Protein AF-0000000087012618 (afdb_homodimer)

pLDDT: mean 96.22, std 5.18, range [56.56, 99.0]

Sequence (438 aa):
MIPKEEIRKNLEDGLPILIYDFDGREEETDMMFYAGVIDWKKIYILRKEAGGLICYATGSEEGKKLGLKFQTDILLNSEYKQLVKLPQYGDKPAFSLWVNHVNTRTGISDNDRALTILKLHEIISELKEDEKSAVKRFYTEFYAPGHVPILLSRGIGERHGHTELSTTLAEYVGLERSVVIAEMLDEGKSLSKEKVIKYARNMGFLLIEGKEILKEVIAMIPKEEIRKNLEDGLPILIYDFDGREEETDMMFYAGVIDWKKIYILRKEAGGLICYATGSEEGKKLGLKFQTDILLNSEYKQLVKLPQYGDKPAFSLWVNHVNTRTGISDNDRALTILKLHEIISELKEDEKSAVKRFYTEFYAPGHVPILLSRGIGERHGHTELSTTLAEYVGLERSVVIAEMLDEGKSLSKEKVIKYARNMGFLLIEGKEILKEVIA

Radius of gyration: 20.99 Å; Cα contacts (8 Å, |Δi|>4): 961; chains: 2; bounding box: 46×67×52 Å

InterPro domains:
  IPR000422 3,4-dihydroxy-2-butanone 4-phosphate synthase, RibB [PF00926] (5-215)
  IPR017945 DHBP synthase RibB-like alpha/beta domain superfamily [SSF55821] (5-215)

Solvent-accessible surface area (backbone atoms only — not comparable to full-atom values): 22023 Å² total; per-residue (Å²): 129,83,52,58,66,56,53,36,50,39,29,70,72,57,39,53,38,36,38,34,42,40,90,89,64,82,56,40,31,31,43,32,38,38,20,84,57,50,36,28,67,57,41,43,43,39,42,71,64,19,49,31,67,62,30,38,28,27,35,44,66,60,31,50,72,61,66,54,55,48,35,50,60,55,34,56,75,44,98,49,32,68,21,50,64,71,46,69,79,66,54,76,76,44,44,35,55,31,33,24,33,62,86,24,66,89,22,61,33,23,41,28,41,21,50,28,44,35,52,49,30,51,35,59,60,31,42,78,78,39,47,69,60,22,40,52,44,50,48,67,46,30,26,36,75,44,58,38,36,32,29,44,17,79,38,64,89,73,37,77,47,67,56,18,51,52,27,48,50,32,43,73,48,72,41,67,40,34,31,32,36,18,40,28,44,48,91,38,35,62,32,47,69,69,56,48,53,52,49,26,62,77,71,69,41,52,74,44,44,38,66,58,53,47,50,63,65,73,90,129,83,53,57,68,57,53,36,50,39,30,69,72,56,39,53,38,36,38,35,41,39,90,88,63,81,56,40,31,30,43,31,37,38,20,85,57,51,38,28,68,57,42,43,43,40,44,72,64,18,50,31,67,62,30,38,29,28,35,45,66,62,32,51,69,62,67,54,56,48,35,50,60,54,35,54,74,44,96,49,32,68,22,50,65,72,44,69,79,66,54,76,77,43,43,35,57,30,32,26,33,61,87,24,68,90,23,62,35,24,41,28,41,22,50,28,45,34,51,49,29,52,35,59,60,30,43,78,77,38,47,69,60,22,39,52,45,49,47,67,45,29,26,35,74,46,60,37,36,35,30,43,17,78,37,64,88,73,36,78,46,68,54,18,52,52,27,49,50,32,42,73,48,72,40,67,41,32,32,32,37,19,39,28,44,47,89,37,36,61,33,47,68,70,56,48,53,51,49,26,63,77,71,70,41,53,74,45,45,40,66,58,53,47,51,63,66,74,93

Structure (mmCIF, N/CA/C/O backbone):
data_AF-0000000087012618-model_v1
#
loop_
_entity.id
_entity.type
_entity.pdbx_description
1 polymer '3,4-dihydroxy-2-butanone 4-phosphate synthase'
#
loop_
_atom_site.group_PDB
_atom_site.id
_atom_site.type_symbol
_atom_site.label_atom_id
_atom_site.label_alt_id
_atom_site.label_comp_id
_atom_site.label_asym_id
_atom_site.label_entity_id
_atom_site.label_seq_id
_atom_site.pdbx_PDB_ins_code
_atom_site.Cartn_x
_atom_site.Cartn_y
_atom_site.Cartn_z
_atom_site.occupancy
_atom_site.B_iso_or_equiv
_atom_site.auth_seq_id
_atom_site.auth_comp_id
_atom_site.auth_asym_id
_atom_site.auth_atom_id
_atom_site.pdbx_PDB_model_num
ATOM 1 N N . MET A 1 1 ? -13.227 -27.328 -15.664 1 74.81 1 MET A N 1
ATOM 2 C CA . MET A 1 1 ? -12.281 -26.234 -15.422 1 74.81 1 MET A CA 1
ATOM 3 C C . MET A 1 1 ? -11.75 -25.672 -16.734 1 74.81 1 MET A C 1
ATOM 5 O O . MET A 1 1 ? -11.773 -26.359 -17.766 1 74.81 1 MET A O 1
ATOM 9 N N . ILE A 1 2 ? -11.5 -24.359 -16.906 1 90.38 2 ILE A N 1
ATOM 10 C CA . ILE A 1 2 ? -10.867 -23.703 -18.047 1 90.38 2 ILE A CA 1
ATOM 11 C C . ILE A 1 2 ? -9.594 -24.453 -18.438 1 90.38 2 ILE A C 1
ATOM 13 O O . ILE A 1 2 ? -8.797 -24.812 -17.562 1 90.38 2 ILE A O 1
ATOM 17 N N . PRO A 1 3 ? -9.5 -24.828 -19.688 1 94.12 3 PRO A N 1
ATOM 18 C CA . PRO A 1 3 ? -8.305 -25.547 -20.109 1 94.12 3 PRO A CA 1
ATOM 19 C C . PRO A 1 3 ? -7.012 -24.844 -19.703 1 94.12 3 PRO A C 1
ATOM 21 O O . PRO A 1 3 ? -6.941 -23.609 -19.766 1 94.12 3 PRO A O 1
ATOM 24 N N . LYS A 1 4 ? -6.086 -25.734 -19.422 1 95.19 4 LYS A N 1
ATOM 25 C CA . LYS A 1 4 ? -4.789 -25.25 -18.969 1 95.19 4 LYS A CA 1
ATOM 26 C C . LYS A 1 4 ? -4.16 -24.312 -19.984 1 95.19 4 LYS A C 1
ATOM 28 O O . LYS A 1 4 ? -3.609 -23.266 -19.625 1 95.19 4 LYS A O 1
ATOM 33 N N . GLU A 1 5 ? -4.199 -24.625 -21.234 1 97.06 5 GLU A N 1
ATOM 34 C CA . GLU A 1 5 ? -3.596 -23.859 -22.312 1 97.06 5 GLU A CA 1
ATOM 35 C C . GLU A 1 5 ? -4.262 -22.484 -22.469 1 97.06 5 GLU A C 1
ATOM 37 O O . GLU A 1 5 ? -3.605 -21.5 -22.812 1 97.06 5 GLU A O 1
ATOM 42 N N . GLU A 1 6 ? -5.504 -22.516 -22.219 1 97.38 6 GLU A N 1
ATOM 43 C CA . GLU A 1 6 ? -6.242 -21.25 -22.297 1 97.38 6 GLU A CA 1
ATOM 44 C C . GLU A 1 6 ? -5.832 -20.312 -21.172 1 97.38 6 GLU A C 1
ATOM 46 O O . GLU A 1 6 ? -5.684 -19.109 -21.375 1 97.38 6 GLU A O 1
ATOM 51 N N . ILE A 1 7 ? -5.648 -20.828 -20.016 1 97.81 7 ILE A N 1
ATOM 52 C CA . ILE A 1 7 ? -5.207 -20.047 -18.859 1 97.81 7 ILE A CA 1
ATOM 53 C C . ILE A 1 7 ? -3.814 -19.484 -19.125 1 97.81 7 ILE A C 1
ATOM 55 O O . ILE A 1 7 ? -3.574 -18.297 -18.922 1 97.81 7 ILE A O 1
ATOM 59 N N . ARG A 1 8 ? -2.924 -20.344 -19.609 1 98.06 8 ARG A N 1
ATOM 60 C CA . ARG A 1 8 ? -1.559 -19.922 -19.891 1 98.06 8 ARG A CA 1
ATOM 61 C C . ARG A 1 8 ? -1.54 -18.812 -20.938 1 98.06 8 ARG A C 1
ATOM 63 O O . ARG A 1 8 ? -0.872 -17.781 -20.766 1 98.06 8 ARG A O 1
ATOM 70 N N . LYS A 1 9 ? -2.264 -19.062 -22 1 98.38 9 LYS A N 1
ATOM 71 C CA . LYS A 1 9 ? -2.309 -18.078 -23.078 1 98.38 9 LYS A CA 1
ATOM 72 C C . LYS A 1 9 ? -2.855 -16.734 -22.578 1 98.38 9 LYS A C 1
ATOM 74 O O . LYS A 1 9 ? -2.34 -15.68 -22.938 1 98.38 9 LYS A O 1
ATOM 79 N N . ASN A 1 10 ? -3.914 -16.812 -21.812 1 98.25 10 ASN A N 1
ATOM 80 C CA . ASN A 1 10 ? -4.5 -15.609 -21.219 1 98.25 10 ASN A CA 1
ATOM 81 C C . ASN A 1 10 ? -3.457 -14.797 -20.453 1 98.25 10 ASN A C 1
ATOM 83 O O . ASN A 1 10 ? -3.322 -13.594 -20.672 1 98.25 10 ASN A O 1
ATOM 87 N N . LEU A 1 11 ? -2.717 -15.414 -19.625 1 98.5 11 LEU A N 1
ATOM 88 C CA . LEU A 1 11 ? -1.717 -14.766 -18.781 1 98.5 11 LEU A CA 1
ATOM 89 C C . LEU A 1 11 ? -0.559 -14.242 -19.625 1 98.5 11 LEU A C 1
ATOM 91 O O . LEU A 1 11 ? -0.105 -13.109 -19.422 1 98.5 11 LEU A O 1
ATOM 95 N N . GLU A 1 12 ? -0.131 -14.984 -20.578 1 98.56 12 GLU A N 1
ATOM 96 C CA . GLU A 1 12 ? 0.978 -14.578 -21.438 1 98.56 12 GLU A CA 1
ATOM 97 C C . GLU A 1 12 ? 0.588 -13.406 -22.328 1 98.56 12 GLU A C 1
ATOM 99 O O . GLU A 1 12 ? 1.435 -12.578 -22.688 1 98.56 12 GLU A O 1
ATOM 104 N N . ASP A 1 13 ? -0.703 -13.344 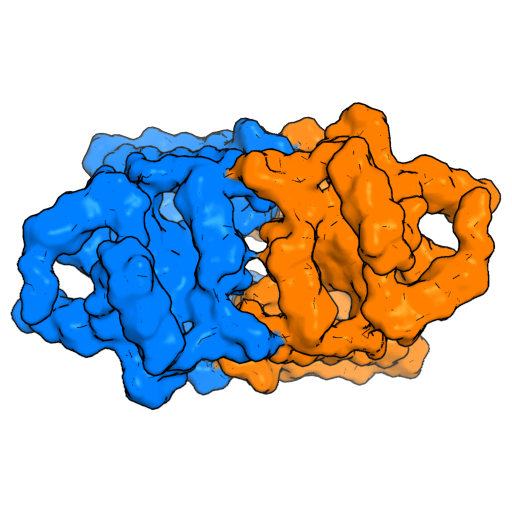-22.672 1 98.38 13 ASP A N 1
ATOM 105 C CA . ASP A 1 13 ? -1.207 -12.258 -23.516 1 98.38 13 ASP A CA 1
ATOM 106 C C . ASP A 1 13 ? -1.407 -10.984 -22.703 1 98.38 13 ASP A C 1
ATOM 108 O O . ASP A 1 13 ? -1.757 -9.938 -23.25 1 98.38 13 ASP A O 1
ATOM 112 N N . GLY A 1 14 ? -1.194 -11.07 -21.406 1 98.5 14 GLY A N 1
ATOM 113 C CA . GLY A 1 14 ? -1.281 -9.898 -20.547 1 98.5 14 GLY A CA 1
ATOM 114 C C . GLY A 1 14 ? -2.693 -9.609 -20.094 1 98.5 14 GLY A C 1
ATOM 115 O O . GLY A 1 14 ? -3.004 -8.477 -19.703 1 98.5 14 GLY A O 1
ATOM 116 N N . LEU A 1 15 ? -3.557 -10.578 -20.219 1 98.62 15 LEU A N 1
ATOM 117 C CA . LEU A 1 15 ? -4.918 -10.422 -19.719 1 98.62 15 LEU A CA 1
ATOM 118 C C . LEU A 1 15 ? -5.023 -10.922 -18.281 1 98.62 15 LEU A C 1
ATOM 120 O O . LEU A 1 15 ? -4.305 -11.844 -17.875 1 98.62 15 LEU A O 1
ATOM 124 N N . PRO A 1 16 ? -5.895 -10.336 -17.531 1 98.75 16 PRO A N 1
ATOM 125 C CA . PRO A 1 16 ? -6.023 -10.734 -16.125 1 98.75 16 PRO A CA 1
ATOM 126 C C . PRO A 1 16 ? -6.898 -11.977 -15.945 1 98.75 16 PRO A C 1
ATOM 128 O O . PRO A 1 16 ? -7.691 -12.312 -16.828 1 98.75 16 PRO A O 1
ATOM 131 N N . ILE A 1 17 ? -6.695 -12.617 -14.852 1 98.69 17 ILE A N 1
ATOM 132 C CA . ILE A 1 17 ? -7.613 -13.617 -14.328 1 98.69 17 ILE A CA 1
ATOM 133 C C . ILE A 1 17 ? -8.188 -13.148 -12.992 1 98.69 17 ILE A C 1
ATOM 135 O O . ILE A 1 17 ? -7.445 -12.68 -12.125 1 98.69 17 ILE A O 1
ATOM 139 N N . LEU A 1 18 ? -9.5 -13.188 -12.891 1 98.75 18 LEU A N 1
ATOM 140 C CA . LEU A 1 18 ? -10.156 -12.922 -11.617 1 98.75 18 LEU A CA 1
ATOM 141 C C . LEU A 1 18 ? -10.273 -14.203 -10.789 1 98.75 18 LEU A C 1
ATOM 143 O O . LEU A 1 18 ? -10.82 -15.203 -11.258 1 98.75 18 LEU A O 1
ATOM 147 N N . ILE A 1 19 ? -9.719 -14.18 -9.609 1 98.31 19 ILE A N 1
ATOM 148 C CA . ILE A 1 19 ? -9.734 -15.352 -8.742 1 98.31 19 ILE A CA 1
ATOM 149 C C . ILE A 1 19 ? -10.617 -15.086 -7.527 1 98.31 19 ILE A C 1
ATOM 151 O O . ILE A 1 19 ? -10.289 -14.25 -6.68 1 98.31 19 ILE A O 1
ATOM 155 N N . TYR A 1 20 ? -11.688 -15.734 -7.449 1 97.31 20 TYR A N 1
ATOM 156 C CA . TYR A 1 20 ? -12.531 -15.734 -6.254 1 97.31 20 TYR A CA 1
ATOM 157 C C . TYR A 1 20 ? -12.086 -16.812 -5.277 1 97.31 20 TYR A C 1
ATOM 159 O O . TYR A 1 20 ? -11.977 -17.984 -5.648 1 97.31 20 TYR A O 1
ATOM 167 N N . ASP A 1 21 ? -11.812 -16.469 -4.062 1 92.5 21 ASP A N 1
ATOM 168 C CA . ASP A 1 21 ? -11.258 -17.453 -3.139 1 92.5 21 ASP A CA 1
ATOM 169 C C . ASP A 1 21 ? -12.305 -18.484 -2.754 1 92.5 21 ASP A C 1
ATOM 171 O O . ASP A 1 21 ? -12.492 -19.484 -3.467 1 92.5 21 ASP A O 1
ATOM 175 N N . PHE A 1 22 ? -13.039 -18.297 -1.537 1 88.69 22 PHE A N 1
ATOM 176 C CA . PHE A 1 22 ? -13.992 -19.312 -1.13 1 88.69 22 PHE A CA 1
ATOM 177 C C . PHE A 1 22 ? -15.188 -18.688 -0.419 1 88.69 22 PHE A C 1
ATOM 179 O O . PHE A 1 22 ? -15.039 -17.688 0.278 1 88.69 22 PHE A O 1
ATOM 186 N N . ASP A 1 23 ? -16.312 -19.375 -0.63 1 86.12 23 ASP A N 1
ATOM 187 C CA . ASP A 1 23 ? -17.438 -19.016 0.235 1 86.12 23 ASP A CA 1
ATOM 188 C C . ASP A 1 23 ? -17.109 -19.297 1.699 1 86.12 23 ASP A C 1
ATOM 190 O O . ASP A 1 23 ? -16.641 -20.391 2.033 1 86.12 23 ASP A O 1
ATOM 194 N N . GLY A 1 24 ? -17.219 -18.312 2.551 1 79.69 24 GLY A N 1
ATOM 195 C CA . GLY A 1 24 ? -17 -18.531 3.973 1 79.69 24 GLY A CA 1
ATOM 196 C C . GLY A 1 24 ? -15.594 -18.188 4.414 1 79.69 24 GLY A C 1
ATOM 197 O O . GLY A 1 24 ? -15.266 -18.297 5.598 1 79.69 24 GLY A O 1
ATOM 198 N N . ARG A 1 25 ? -14.836 -17.812 3.605 1 79.69 25 ARG A N 1
ATOM 199 C CA . ARG A 1 25 ? -13.492 -17.375 3.957 1 79.69 25 ARG A CA 1
ATOM 200 C C . ARG A 1 25 ? -13.383 -15.852 3.879 1 79.69 25 ARG A C 1
ATOM 202 O O . ARG A 1 25 ? -14.102 -15.133 4.586 1 79.69 25 ARG A O 1
ATOM 209 N N . GLU A 1 26 ? -12.617 -15.32 2.918 1 80.81 26 GLU A N 1
ATOM 210 C CA . GLU A 1 26 ? -12.617 -13.867 2.771 1 80.81 26 GLU A CA 1
ATOM 211 C C . GLU A 1 26 ? -13.758 -13.398 1.876 1 80.81 26 GLU A C 1
ATOM 213 O O . GLU A 1 26 ? -14.172 -12.242 1.939 1 80.81 26 GLU A O 1
ATOM 218 N N . GLU A 1 27 ? -14.266 -14.352 1.019 1 89.88 27 GLU A N 1
ATOM 219 C CA . GLU A 1 27 ? -15.32 -14.039 0.063 1 89.88 27 GLU A CA 1
ATOM 220 C C . GLU A 1 27 ? -14.961 -12.82 -0.783 1 89.88 27 GLU A C 1
ATOM 222 O O . GLU A 1 27 ? -15.766 -11.891 -0.911 1 89.88 27 GLU A O 1
ATOM 227 N N . GLU A 1 28 ? -13.727 -12.867 -1.271 1 94.31 28 GLU A N 1
ATOM 228 C CA . GLU A 1 28 ? -13.148 -11.766 -2.039 1 94.31 28 GLU A CA 1
ATOM 229 C C . GLU A 1 28 ? -12.578 -12.258 -3.365 1 94.31 28 GLU A C 1
ATOM 231 O O . GLU A 1 28 ? -12.344 -13.453 -3.541 1 94.31 28 GLU A O 1
ATOM 236 N N . THR A 1 29 ? -12.469 -11.391 -4.273 1 98.06 29 THR A N 1
ATOM 237 C CA . THR A 1 29 ? -11.859 -11.656 -5.57 1 98.06 29 THR A CA 1
ATOM 238 C C . THR A 1 29 ? -10.625 -10.781 -5.773 1 98.06 29 THR A C 1
ATOM 240 O O . THR A 1 29 ? -10.648 -9.578 -5.504 1 98.06 29 THR A O 1
ATOM 243 N N . ASP A 1 30 ? -9.555 -11.422 -6.133 1 98.69 30 ASP A N 1
ATOM 244 C CA . ASP A 1 30 ? -8.383 -10.664 -6.578 1 98.69 30 ASP A CA 1
ATOM 245 C C . ASP A 1 30 ? -8.25 -10.703 -8.094 1 98.69 30 ASP A C 1
ATOM 247 O O . ASP A 1 30 ? -8.523 -11.727 -8.727 1 98.69 30 ASP A O 1
ATOM 251 N N . MET A 1 31 ? -7.891 -9.586 -8.656 1 98.88 31 MET A N 1
ATOM 252 C CA . MET A 1 31 ? -7.438 -9.531 -10.039 1 98.88 31 MET A CA 1
ATOM 253 C C . MET A 1 31 ? -5.953 -9.867 -10.141 1 98.88 31 MET A C 1
ATOM 255 O O . MET A 1 31 ? -5.129 -9.273 -9.438 1 98.88 31 MET A O 1
ATOM 259 N N . MET A 1 32 ? -5.613 -10.828 -10.977 1 98.88 32 MET A N 1
ATOM 260 C CA . MET A 1 32 ? -4.246 -11.328 -11.07 1 98.88 32 MET A CA 1
ATOM 261 C C . MET A 1 32 ? -3.689 -11.125 -12.477 1 98.88 32 MET A C 1
ATOM 263 O O . MET A 1 32 ? -4.352 -11.453 -13.469 1 98.88 32 MET A O 1
ATOM 267 N N . PHE A 1 33 ? -2.52 -10.594 -12.625 1 98.94 33 PHE A N 1
ATOM 268 C CA . PHE A 1 33 ? -1.729 -10.562 -13.844 1 98.94 33 PHE A CA 1
ATOM 269 C C . PHE A 1 33 ? -0.445 -11.375 -13.688 1 98.94 33 PHE A C 1
ATOM 271 O O . PHE A 1 33 ? 0.056 -11.531 -12.57 1 98.94 33 PHE A O 1
ATOM 278 N N . TYR A 1 34 ? 0.006 -11.961 -14.82 1 98.94 34 TYR A N 1
ATOM 279 C CA . TYR A 1 34 ? 1.351 -12.523 -14.844 1 98.94 34 TYR A CA 1
ATOM 280 C C . TYR A 1 34 ? 2.404 -11.422 -14.859 1 98.94 34 TYR A C 1
ATOM 282 O O . TYR A 1 34 ? 2.338 -10.5 -15.672 1 98.94 34 TYR A O 1
ATOM 290 N N . ALA A 1 35 ? 3.371 -11.484 -13.992 1 98.94 35 ALA A N 1
ATOM 291 C CA . ALA A 1 35 ? 4.336 -10.406 -13.82 1 98.94 35 ALA A CA 1
ATOM 292 C C . ALA A 1 35 ? 5.285 -10.32 -15.008 1 98.94 35 ALA A C 1
ATOM 294 O O . ALA A 1 35 ? 5.859 -9.266 -15.281 1 98.94 35 ALA A O 1
ATOM 295 N N . GLY A 1 36 ? 5.457 -11.367 -15.742 1 98.75 36 GLY A N 1
ATOM 296 C CA . GLY A 1 36 ? 6.418 -11.438 -16.828 1 98.75 36 GLY A CA 1
ATOM 297 C C . GLY A 1 36 ? 6.07 -10.523 -17.984 1 98.75 36 GLY A C 1
ATOM 298 O O . GLY A 1 36 ? 6.918 -10.242 -18.844 1 98.75 36 GLY A O 1
ATOM 299 N N . VAL A 1 37 ? 4.805 -10.055 -18.047 1 98.75 37 VAL A N 1
ATOM 300 C CA . VAL A 1 37 ? 4.383 -9.188 -19.141 1 98.75 37 VAL A CA 1
ATOM 301 C C . VAL A 1 37 ? 3.717 -7.934 -18.562 1 98.75 37 VAL A C 1
ATOM 303 O O . VAL A 1 37 ? 2.857 -7.332 -19.219 1 98.75 37 VAL A O 1
ATOM 306 N N . ILE A 1 38 ? 4.023 -7.598 -17.375 1 98.81 38 ILE A N 1
ATOM 307 C CA . ILE A 1 38 ? 3.398 -6.465 -16.703 1 98.81 38 ILE A CA 1
ATOM 308 C C . ILE A 1 38 ? 3.881 -5.16 -17.344 1 98.81 38 ILE A C 1
ATOM 310 O O . ILE A 1 38 ? 5.016 -5.078 -17.812 1 98.81 38 ILE A O 1
ATOM 314 N N . ASP A 1 39 ? 3.055 -4.195 -17.406 1 98.75 39 ASP A N 1
ATOM 315 C CA . ASP A 1 39 ? 3.377 -2.83 -17.812 1 98.75 39 ASP A CA 1
ATOM 316 C C . ASP A 1 39 ? 2.51 -1.814 -17.078 1 98.75 39 ASP A C 1
ATOM 318 O O . ASP A 1 39 ? 1.688 -2.188 -16.234 1 98.75 39 ASP A O 1
ATOM 322 N N . TRP A 1 40 ? 2.768 -0.554 -17.375 1 98.75 40 TRP A N 1
ATOM 323 C CA . TRP A 1 40 ? 2.109 0.495 -16.609 1 98.75 40 TRP A CA 1
ATOM 324 C C . TRP A 1 40 ? 0.6 0.462 -16.828 1 98.75 40 TRP A C 1
ATOM 326 O O . TRP A 1 40 ? -0.168 0.822 -15.93 1 98.75 40 TRP A O 1
ATOM 336 N N . LYS A 1 41 ? 0.131 0.031 -18 1 98.75 41 LYS A N 1
ATOM 337 C CA . LYS A 1 41 ? -1.298 -0.03 -18.297 1 98.75 41 LYS A CA 1
ATOM 338 C C . LYS A 1 41 ? -2 -1.039 -17.391 1 98.75 41 LYS A C 1
ATOM 340 O O . LYS A 1 41 ? -3.119 -0.797 -16.938 1 98.75 41 LYS A O 1
ATOM 345 N N . LYS A 1 42 ? -1.369 -2.189 -17.172 1 98.88 42 LYS A N 1
ATOM 346 C CA . LYS A 1 42 ? -1.928 -3.223 -16.312 1 98.88 42 LYS A CA 1
ATOM 347 C C . LYS A 1 42 ? -1.943 -2.768 -14.852 1 98.88 42 LYS A C 1
ATOM 349 O O . LYS A 1 42 ? -2.885 -3.064 -14.109 1 98.88 42 LYS A O 1
ATOM 354 N N . ILE A 1 43 ? -0.855 -2.053 -14.438 1 98.88 43 ILE A N 1
ATOM 355 C CA . ILE A 1 43 ? -0.844 -1.475 -13.102 1 98.88 43 ILE A CA 1
ATOM 356 C C . ILE A 1 43 ? -1.978 -0.461 -12.961 1 98.88 43 ILE A C 1
ATOM 358 O O . ILE A 1 43 ? -2.662 -0.417 -11.938 1 98.88 43 ILE A O 1
ATOM 362 N N . TYR A 1 44 ? -2.166 0.328 -14.008 1 98.69 44 TYR A N 1
ATOM 363 C CA . TYR A 1 44 ? -3.254 1.3 -14.023 1 98.69 44 TYR A CA 1
ATOM 364 C C . TYR A 1 44 ? -4.605 0.608 -13.883 1 98.69 44 TYR A C 1
ATOM 366 O O . TYR A 1 44 ? -5.484 1.09 -13.164 1 98.69 44 TYR A O 1
ATOM 374 N N . ILE A 1 45 ? -4.789 -0.524 -14.539 1 98.5 45 ILE A N 1
ATOM 375 C CA . ILE A 1 45 ? -6.023 -1.295 -14.445 1 98.5 45 ILE A CA 1
ATOM 376 C C . ILE A 1 45 ? -6.207 -1.806 -13.023 1 98.5 45 ILE A C 1
ATOM 378 O O . ILE A 1 45 ? -7.305 -1.724 -12.461 1 98.5 45 ILE A O 1
ATOM 382 N N . LEU A 1 46 ? -5.176 -2.316 -12.43 1 98.75 46 LEU A N 1
ATOM 383 C CA . LEU A 1 46 ? -5.25 -2.797 -11.055 1 98.75 46 LEU A CA 1
ATOM 384 C C . LEU A 1 46 ? -5.648 -1.67 -10.109 1 98.75 46 LEU A C 1
ATOM 386 O O . LEU A 1 46 ? -6.496 -1.86 -9.234 1 98.75 46 LEU A O 1
ATOM 390 N N . ARG A 1 47 ? -5.023 -0.533 -10.32 1 97.69 47 ARG A N 1
ATOM 391 C CA . ARG A 1 47 ? -5.27 0.615 -9.453 1 97.69 47 ARG A CA 1
ATOM 392 C C . ARG A 1 47 ? -6.707 1.102 -9.586 1 97.69 47 ARG A C 1
ATOM 394 O O . ARG A 1 47 ? -7.359 1.408 -8.586 1 97.69 47 ARG A O 1
ATOM 401 N N . LYS A 1 48 ? -7.242 1.122 -10.797 1 97.38 48 LYS A N 1
ATOM 402 C CA . LYS A 1 48 ? -8.508 1.781 -11.086 1 97.38 48 LYS A CA 1
ATOM 403 C C . LYS A 1 48 ? -9.672 0.796 -11 1 97.38 48 LYS A C 1
ATOM 405 O O . LYS A 1 48 ? -10.773 1.158 -10.562 1 97.38 48 LYS A O 1
ATOM 410 N N . GLU A 1 49 ? -9.43 -0.448 -11.461 1 97.56 49 GLU A N 1
ATOM 411 C CA . GLU A 1 49 ? -10.531 -1.404 -11.57 1 97.56 49 GLU A CA 1
ATOM 412 C C . GLU A 1 49 ? -10.555 -2.35 -10.367 1 97.56 49 GLU A C 1
ATOM 414 O O . GLU A 1 49 ? -11.625 -2.732 -9.898 1 97.56 49 GLU A O 1
ATOM 419 N N . ALA A 1 50 ? -9.414 -2.787 -9.867 1 98.31 50 ALA A N 1
ATOM 420 C CA . ALA A 1 50 ? -9.391 -3.594 -8.648 1 98.31 50 ALA A CA 1
ATOM 421 C C . ALA A 1 50 ? -9.516 -2.717 -7.406 1 98.31 50 ALA A C 1
ATOM 423 O O . ALA A 1 50 ? -10.562 -2.68 -6.766 1 98.31 50 ALA A O 1
ATOM 424 N N . GLY A 1 51 ? -8.461 -1.878 -7.281 1 97.88 51 GLY A N 1
ATOM 425 C CA . GLY A 1 51 ? -8.586 -0.834 -6.277 1 97.88 51 GLY A CA 1
ATOM 426 C C . GLY A 1 51 ? -7.941 -1.206 -4.953 1 97.88 51 GLY A C 1
ATOM 427 O O . GLY A 1 51 ? -7.77 -0.353 -4.082 1 97.88 51 GLY A O 1
ATOM 428 N N . GLY A 1 52 ? -7.586 -2.463 -4.715 1 98.25 52 GLY A N 1
ATOM 429 C CA . GLY A 1 52 ? -6.891 -2.865 -3.504 1 98.25 52 GLY A CA 1
ATOM 430 C C . GLY A 1 52 ? -5.398 -2.592 -3.555 1 98.25 52 GLY A C 1
ATOM 431 O O . GLY A 1 52 ? -4.934 -1.813 -4.391 1 98.25 52 GLY A O 1
ATOM 432 N N . LEU A 1 53 ? -4.703 -3.096 -2.592 1 98.62 53 LEU A N 1
ATOM 433 C CA . LEU A 1 53 ? -3.25 -2.975 -2.57 1 98.62 53 LEU A CA 1
ATOM 434 C C . LEU A 1 53 ? -2.617 -3.838 -3.656 1 98.62 53 LEU A C 1
ATOM 436 O O . LEU A 1 53 ? -2.885 -5.039 -3.736 1 98.62 53 LEU A O 1
ATOM 440 N N . ILE A 1 54 ? -1.854 -3.213 -4.531 1 98.88 54 ILE A N 1
ATOM 441 C CA . ILE A 1 54 ? -1.16 -3.951 -5.582 1 98.88 54 ILE A CA 1
ATOM 442 C C . ILE A 1 54 ? 0.055 -4.664 -4.992 1 98.88 54 ILE A C 1
ATOM 444 O O . ILE A 1 54 ? 0.98 -4.02 -4.492 1 98.88 54 ILE A O 1
ATOM 448 N N . CYS A 1 55 ? 0.036 -5.969 -5.078 1 98.88 55 CYS A N 1
ATOM 449 C CA . CYS A 1 55 ? 1.079 -6.777 -4.461 1 98.88 55 CYS A CA 1
ATOM 450 C C . CYS A 1 55 ? 1.752 -7.676 -5.492 1 98.88 55 CYS A C 1
ATOM 452 O O . CYS A 1 55 ? 1.087 -8.227 -6.371 1 98.88 55 CYS A O 1
ATOM 454 N N . TYR A 1 56 ? 3.043 -7.816 -5.41 1 99 56 TYR A N 1
ATOM 455 C CA . TYR A 1 56 ? 3.781 -8.859 -6.113 1 99 56 TYR A CA 1
ATOM 456 C C . TYR A 1 56 ? 3.836 -10.141 -5.293 1 99 56 TYR A C 1
ATOM 458 O O . TYR A 1 56 ? 4.109 -10.102 -4.09 1 99 56 TYR A O 1
ATOM 466 N N . ALA A 1 57 ? 3.543 -11.25 -5.887 1 98.94 57 ALA A N 1
ATOM 467 C CA . ALA A 1 57 ? 3.537 -12.516 -5.156 1 98.94 57 ALA A CA 1
ATOM 468 C C . ALA A 1 57 ? 4.441 -13.547 -5.828 1 98.94 57 ALA A C 1
ATOM 470 O O . ALA A 1 57 ? 4.469 -13.648 -7.059 1 98.94 57 ALA A O 1
ATOM 471 N N . THR A 1 58 ? 5.16 -14.289 -5.07 1 98.88 58 THR A N 1
ATOM 472 C CA . THR A 1 58 ? 6.016 -15.375 -5.543 1 98.88 58 THR A CA 1
ATOM 473 C C . THR A 1 58 ? 5.961 -16.562 -4.586 1 98.88 58 THR A C 1
ATOM 475 O O . THR A 1 58 ? 5.199 -16.547 -3.613 1 98.88 58 THR A O 1
ATOM 478 N N . GLY A 1 59 ? 6.645 -17.609 -4.895 1 97.81 59 GLY A N 1
ATOM 479 C CA . GLY A 1 59 ? 6.598 -18.844 -4.117 1 97.81 59 GLY A CA 1
ATOM 480 C C . GLY A 1 59 ? 7.5 -18.812 -2.9 1 97.81 59 GLY A C 1
ATOM 481 O O . GLY A 1 59 ? 8.359 -17.938 -2.781 1 97.81 59 GLY A O 1
ATOM 482 N N . SER A 1 60 ? 7.277 -19.781 -2.043 1 95.5 60 SER A N 1
ATOM 483 C CA . SER A 1 60 ? 8.078 -19.906 -0.828 1 95.5 60 SER A CA 1
ATOM 484 C C . SER A 1 60 ? 9.531 -20.219 -1.152 1 95.5 60 SER A C 1
ATOM 486 O O . SER A 1 60 ? 10.445 -19.703 -0.503 1 95.5 60 SER A O 1
ATOM 488 N N . GLU A 1 61 ? 9.75 -21.031 -2.137 1 97 61 GLU A N 1
ATOM 489 C CA . GLU A 1 61 ? 11.109 -21.422 -2.51 1 97 61 GLU A CA 1
ATOM 490 C C . GLU A 1 61 ? 11.898 -20.219 -3.031 1 97 61 GLU A C 1
ATOM 492 O O . GLU A 1 61 ? 13.055 -20.016 -2.666 1 97 61 GLU A O 1
ATOM 497 N N . GLU A 1 62 ? 11.281 -19.5 -3.953 1 98.38 62 GLU A N 1
ATOM 498 C CA . GLU A 1 62 ? 11.922 -18.297 -4.473 1 98.38 62 GLU A CA 1
ATOM 499 C C . GLU A 1 62 ? 12.25 -17.312 -3.35 1 98.38 62 GLU A C 1
ATOM 501 O O . GLU A 1 62 ? 13.336 -16.75 -3.311 1 98.38 62 GLU A O 1
ATOM 506 N N . GLY A 1 63 ? 11.25 -17.109 -2.424 1 98.31 63 GLY A N 1
ATOM 507 C CA . GLY A 1 63 ? 11.477 -16.234 -1.276 1 98.31 63 GLY A CA 1
ATOM 508 C C . GLY A 1 63 ? 12.648 -16.688 -0.42 1 98.31 63 GLY A C 1
ATOM 509 O O . GLY A 1 63 ? 13.484 -15.867 -0.039 1 98.31 63 GLY A O 1
ATOM 510 N N . LYS A 1 64 ? 12.711 -17.953 -0.217 1 97.81 64 LYS A N 1
ATOM 511 C CA . LYS A 1 64 ? 13.789 -18.516 0.586 1 97.81 64 LYS A CA 1
ATOM 512 C C . LYS A 1 64 ? 15.148 -18.281 -0.081 1 97.81 64 LYS A C 1
ATOM 514 O O . LYS A 1 64 ? 16.109 -17.906 0.583 1 97.81 64 LYS A O 1
ATOM 519 N N . LYS A 1 65 ? 15.18 -18.531 -1.344 1 98.44 65 LYS A N 1
ATOM 520 C CA . LYS A 1 65 ? 16.422 -18.344 -2.082 1 98.44 65 LYS A CA 1
ATOM 521 C C . LYS A 1 65 ? 16.891 -16.891 -2.041 1 98.44 65 LYS A C 1
ATOM 523 O O . LYS A 1 65 ? 18.094 -16.625 -2.031 1 98.44 65 LYS A O 1
ATOM 528 N N . LEU A 1 66 ? 16 -15.984 -2.002 1 98.62 66 LEU A N 1
ATOM 529 C CA . LEU A 1 66 ? 16.328 -14.562 -1.96 1 98.62 66 LEU A CA 1
ATOM 530 C C . LEU A 1 66 ? 16.578 -14.109 -0.527 1 98.62 66 LEU A C 1
ATOM 532 O O . LEU A 1 66 ? 16.906 -12.945 -0.292 1 98.62 66 LEU A O 1
ATOM 536 N N . GLY A 1 67 ? 16.328 -14.992 0.437 1 98.12 67 GLY A N 1
ATOM 537 C CA . GLY A 1 67 ? 16.516 -14.656 1.841 1 98.12 67 GLY A CA 1
ATOM 538 C C . GLY A 1 67 ? 15.375 -13.852 2.418 1 98.12 67 GLY A C 1
ATOM 539 O O . GLY A 1 67 ? 15.547 -13.156 3.422 1 98.12 67 GLY A O 1
ATOM 540 N N . LEU A 1 68 ? 14.25 -13.922 1.854 1 98.62 68 LEU A N 1
ATOM 541 C CA . LEU A 1 68 ? 13.102 -13.148 2.305 1 98.62 68 LEU A CA 1
ATOM 542 C C . LEU A 1 68 ? 12.359 -13.867 3.43 1 98.62 68 LEU A C 1
ATOM 544 O O . LEU A 1 68 ? 12.195 -15.086 3.387 1 98.62 68 LEU A O 1
ATOM 548 N N . LYS A 1 69 ? 12.016 -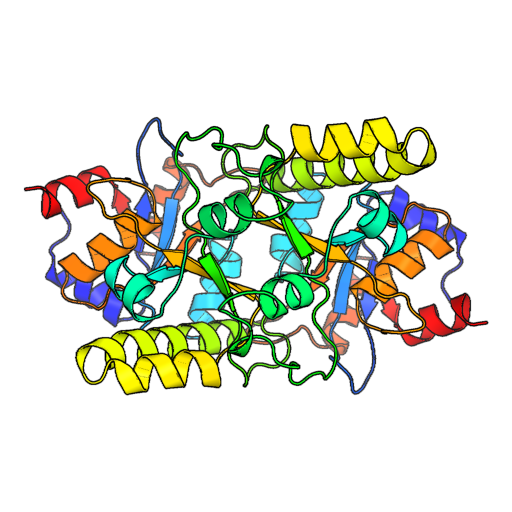13.156 4.398 1 97.94 69 LYS A N 1
ATOM 549 C CA . LYS A 1 69 ? 11.219 -13.672 5.508 1 97.94 69 LYS A CA 1
ATOM 550 C C . LYS A 1 69 ? 9.828 -13.031 5.527 1 97.94 69 LYS A C 1
ATOM 552 O O . LYS A 1 69 ? 9.641 -11.938 4.984 1 97.94 69 LYS A O 1
ATOM 557 N N . PHE A 1 70 ? 8.906 -13.766 6.121 1 98 70 PHE A N 1
ATOM 558 C CA . PHE A 1 70 ? 7.613 -13.133 6.387 1 98 70 PHE A CA 1
ATOM 559 C C . PHE A 1 70 ? 7.77 -11.969 7.355 1 98 70 PHE A C 1
ATOM 561 O O . PHE A 1 70 ? 8.531 -12.055 8.32 1 98 70 PHE A O 1
ATOM 568 N N . GLN A 1 71 ? 7.047 -10.914 7.062 1 97.69 71 GLN A N 1
ATOM 569 C CA . GLN A 1 71 ? 7.102 -9.75 7.941 1 97.69 71 GLN A CA 1
ATOM 570 C C . GLN A 1 71 ? 6.684 -10.117 9.359 1 97.69 71 GLN A C 1
ATOM 572 O O . GLN A 1 71 ? 7.195 -9.547 10.328 1 97.69 71 GLN A O 1
ATOM 577 N N . THR A 1 72 ? 5.738 -11.039 9.523 1 97.25 72 THR A N 1
ATOM 578 C CA . THR A 1 72 ? 5.324 -11.5 10.844 1 97.25 72 THR A CA 1
ATOM 579 C C . THR A 1 72 ? 6.512 -12.062 11.625 1 97.25 72 THR A C 1
ATOM 581 O O . THR A 1 72 ? 6.648 -11.805 12.82 1 97.25 72 THR A O 1
ATOM 584 N N . ASP A 1 73 ? 7.344 -12.812 10.945 1 96.69 73 ASP A N 1
ATOM 585 C CA . ASP A 1 73 ? 8.516 -13.391 11.602 1 96.69 73 ASP A CA 1
ATOM 586 C C . ASP A 1 73 ? 9.523 -12.305 11.984 1 96.69 73 ASP A C 1
ATOM 588 O O . ASP A 1 73 ? 10.125 -12.359 13.062 1 96.69 73 ASP A O 1
ATOM 592 N N . ILE A 1 74 ? 9.672 -11.375 11.133 1 96 74 ILE A N 1
ATOM 593 C CA . ILE A 1 74 ? 10.578 -10.273 11.406 1 96 74 ILE A CA 1
ATOM 594 C C . ILE A 1 74 ? 10.102 -9.492 12.625 1 96 74 ILE A C 1
ATOM 596 O O . ILE A 1 74 ? 10.891 -9.195 13.531 1 96 74 ILE A O 1
ATOM 600 N N . LEU A 1 75 ? 8.812 -9.188 12.68 1 96.75 75 LEU A N 1
ATOM 601 C CA . LEU A 1 75 ? 8.234 -8.391 13.766 1 96.75 75 LEU A CA 1
ATOM 602 C C . LEU A 1 75 ? 8.242 -9.172 15.07 1 96.75 75 LEU A C 1
ATOM 604 O O . LEU A 1 75 ? 8.438 -8.602 16.141 1 96.75 75 LEU A O 1
ATOM 608 N N . LEU A 1 76 ? 8.016 -10.508 15 1 96.56 76 LEU A N 1
ATOM 609 C CA . LEU A 1 76 ? 8.023 -11.359 16.188 1 96.56 76 LEU A CA 1
ATOM 610 C C . LEU A 1 76 ? 9.375 -11.297 16.891 1 96.56 76 LEU A C 1
ATOM 612 O O . LEU A 1 76 ? 9.453 -11.445 18.109 1 96.56 76 LEU A O 1
ATOM 616 N N . ASN A 1 77 ? 10.43 -11.07 16.125 1 94.81 77 ASN A N 1
ATOM 617 C CA . ASN A 1 77 ? 11.781 -11.016 16.672 1 94.81 77 ASN A CA 1
ATOM 618 C C . ASN A 1 77 ? 12.242 -9.578 16.891 1 94.81 77 ASN A C 1
ATOM 620 O O . ASN A 1 77 ? 13.438 -9.289 16.844 1 94.81 77 ASN A O 1
ATOM 624 N N . SER A 1 78 ? 11.336 -8.672 17.078 1 95.62 78 SER A N 1
ATOM 625 C CA . SER A 1 78 ? 11.633 -7.258 17.281 1 95.62 78 SER A CA 1
ATOM 626 C C . SER A 1 78 ? 10.867 -6.707 18.484 1 95.62 78 SER A C 1
ATOM 628 O O . SER A 1 78 ? 10.219 -7.461 19.219 1 95.62 78 SER A O 1
ATOM 630 N N . GLU A 1 79 ? 10.969 -5.391 18.734 1 95.94 79 GLU A N 1
ATOM 631 C CA . GLU A 1 79 ? 10.25 -4.723 19.812 1 95.94 79 GLU A CA 1
ATOM 632 C C . GLU A 1 79 ? 8.758 -4.613 19.5 1 95.94 79 GLU A C 1
ATOM 634 O O . GLU A 1 79 ? 7.965 -4.234 20.359 1 95.94 79 GLU A O 1
ATOM 639 N N . TYR A 1 80 ? 8.391 -5.055 18.312 1 98 80 TYR A N 1
ATOM 640 C CA . TYR A 1 80 ? 7.008 -4.918 17.875 1 98 80 TYR A CA 1
ATOM 641 C C . TYR A 1 80 ? 6.273 -6.25 17.969 1 98 80 TYR A C 1
ATOM 643 O O . TYR A 1 80 ? 5.23 -6.441 17.344 1 98 80 TYR A O 1
ATOM 651 N N . LYS A 1 81 ? 6.77 -7.195 18.688 1 97.88 81 LYS A N 1
ATOM 652 C CA . LYS A 1 81 ? 6.207 -8.539 18.781 1 97.88 81 LYS A CA 1
ATOM 653 C C . LYS A 1 81 ? 4.738 -8.492 19.203 1 97.88 81 LYS A C 1
ATOM 655 O O . LYS A 1 81 ? 3.945 -9.344 18.781 1 97.88 81 LYS A O 1
ATOM 660 N N . GLN A 1 82 ? 4.348 -7.504 19.969 1 98.06 82 GLN A N 1
ATOM 661 C CA . GLN A 1 82 ? 2.98 -7.398 20.469 1 98.06 82 GLN A CA 1
ATOM 662 C C . GLN A 1 82 ? 2.006 -7.066 19.344 1 98.06 82 GLN A C 1
ATOM 664 O O . GLN A 1 82 ? 0.796 -7.25 19.484 1 98.06 82 GLN A O 1
ATOM 669 N N . LEU A 1 83 ? 2.502 -6.543 18.281 1 98.56 83 LEU A N 1
ATOM 670 C CA . LEU A 1 83 ? 1.643 -6.16 17.156 1 98.56 83 LEU A CA 1
ATOM 671 C C . LEU A 1 83 ? 1.354 -7.355 16.266 1 98.56 83 LEU A C 1
ATOM 673 O O . LEU A 1 83 ? 0.511 -7.273 15.367 1 98.56 83 LEU A O 1
ATOM 677 N N . VAL A 1 84 ? 2.098 -8.414 16.438 1 98.12 84 VAL A N 1
ATOM 678 C CA . VAL A 1 84 ? 1.847 -9.609 15.633 1 98.12 84 VAL A CA 1
ATOM 679 C C . VAL A 1 84 ? 0.635 -10.352 16.188 1 98.12 84 VAL A C 1
ATOM 681 O O . VAL A 1 84 ? 0.68 -10.891 17.297 1 98.12 84 VAL A O 1
ATOM 684 N N . LYS A 1 85 ? -0.459 -10.305 15.453 1 97 85 LYS A N 1
ATOM 685 C CA . LYS A 1 85 ? -1.713 -10.969 15.797 1 97 85 LYS A CA 1
ATOM 686 C C . LYS A 1 85 ? -2.311 -11.68 14.586 1 97 85 LYS A C 1
ATOM 688 O O . LYS A 1 85 ? -1.99 -11.352 13.445 1 97 85 LYS A O 1
ATOM 693 N N . LEU A 1 86 ? -3.135 -12.664 14.844 1 93.5 86 LEU A N 1
ATOM 694 C CA . LEU A 1 86 ? -3.875 -13.312 13.766 1 93.5 86 LEU A CA 1
ATOM 695 C C . LEU A 1 86 ? -5.078 -12.477 13.352 1 93.5 86 LEU A C 1
ATOM 697 O O . LEU A 1 86 ? -5.926 -12.141 14.188 1 93.5 86 LEU A O 1
ATOM 701 N N . PRO A 1 87 ? -5.109 -12.086 12.07 1 90.81 87 PRO A N 1
ATOM 702 C CA . PRO A 1 87 ? -6.297 -11.352 11.617 1 90.81 87 PRO A CA 1
ATOM 703 C C . PRO A 1 87 ? -7.582 -12.164 11.758 1 90.81 87 PRO A C 1
ATOM 705 O O . PRO A 1 87 ? -7.527 -13.367 12.031 1 90.81 87 PRO A O 1
ATOM 708 N N . GLN A 1 88 ? -8.664 -11.484 11.57 1 85.25 88 GLN A N 1
ATOM 709 C CA . GLN A 1 88 ? -9.984 -12.086 11.758 1 85.25 88 GLN A CA 1
ATOM 710 C C . GLN A 1 88 ? -10.203 -13.242 10.789 1 85.25 88 GLN A C 1
ATOM 712 O O . GLN A 1 88 ? -10.93 -14.195 11.094 1 85.25 88 GLN A O 1
ATOM 717 N N . TYR A 1 89 ? -9.555 -13.18 9.664 1 81.19 89 TYR A N 1
ATOM 718 C CA . TYR A 1 89 ? -9.766 -14.234 8.68 1 81.19 89 TYR A CA 1
ATOM 719 C C . TYR A 1 89 ? -8.953 -15.477 9.016 1 81.19 89 TYR A C 1
ATOM 721 O O . TYR A 1 89 ? -9.055 -16.5 8.336 1 81.19 89 TYR A O 1
ATOM 729 N N . GLY A 1 90 ? -8.094 -15.406 9.984 1 84.69 90 GLY A N 1
ATOM 730 C CA . GLY A 1 90 ? -7.547 -16.594 10.602 1 84.69 90 GLY A CA 1
ATOM 731 C C . GLY A 1 90 ? -6.176 -16.969 10.07 1 84.69 90 GLY A C 1
ATOM 732 O O . GLY A 1 90 ? -5.496 -17.828 10.633 1 84.69 90 GLY A O 1
ATOM 733 N N . ASP A 1 91 ? -5.727 -16.5 8.898 1 87.88 91 ASP A N 1
ATOM 734 C CA . ASP A 1 91 ? -4.43 -16.812 8.312 1 87.88 91 ASP A CA 1
ATOM 735 C C . ASP A 1 91 ? -3.42 -15.695 8.594 1 87.88 91 ASP A C 1
ATOM 737 O O . ASP A 1 91 ? -3.779 -14.516 8.617 1 87.88 91 ASP A O 1
ATOM 741 N N . LYS A 1 92 ? -2.23 -16.172 8.758 1 90.94 92 LYS A N 1
ATOM 742 C CA . LYS A 1 92 ? -1.174 -15.164 8.852 1 90.94 92 LYS A CA 1
ATOM 743 C C . LYS A 1 92 ? -1 -14.414 7.535 1 90.94 92 LYS A C 1
ATOM 745 O O . LYS A 1 92 ? -1.087 -15.016 6.461 1 90.94 92 LYS A O 1
ATOM 750 N N . PRO A 1 93 ? -0.727 -13.156 7.637 1 93.88 93 PRO A N 1
ATOM 751 C CA . PRO A 1 93 ? -0.484 -12.391 6.406 1 93.88 93 PRO A CA 1
ATOM 752 C C . PRO A 1 93 ? 0.729 -12.898 5.629 1 93.88 93 PRO A C 1
ATOM 754 O O . PRO A 1 93 ? 1.688 -13.391 6.227 1 93.88 93 PRO A O 1
ATOM 757 N N . ALA A 1 94 ? 0.69 -12.688 4.375 1 97 94 ALA A N 1
ATOM 758 C CA . ALA A 1 94 ? 1.72 -13.242 3.498 1 97 94 ALA A CA 1
ATOM 759 C C . ALA A 1 94 ? 2.795 -12.203 3.191 1 97 94 ALA A C 1
ATOM 761 O O . ALA A 1 94 ? 3.727 -12.469 2.43 1 97 94 ALA A O 1
ATOM 762 N N . PHE A 1 95 ? 2.779 -11.055 3.775 1 98.56 95 PHE A N 1
ATOM 763 C CA . PHE A 1 95 ? 3.691 -9.953 3.473 1 98.56 95 PHE A CA 1
ATOM 764 C C . PHE A 1 95 ? 5.121 -10.32 3.861 1 98.56 95 PHE A C 1
ATOM 766 O O . PHE A 1 95 ? 5.352 -10.914 4.914 1 98.56 95 PHE A O 1
ATOM 773 N N . SER A 1 96 ? 5.992 -9.945 3.029 1 98.56 96 SER A N 1
ATOM 774 C CA . SER A 1 96 ? 7.406 -9.883 3.373 1 98.56 96 SER A CA 1
ATOM 775 C C . SER A 1 96 ? 7.898 -8.438 3.438 1 98.56 96 SER A C 1
ATOM 777 O O . SER A 1 96 ? 7.484 -7.68 4.312 1 98.56 96 SER A O 1
ATOM 779 N N . LEU A 1 97 ? 8.648 -7.988 2.4 1 98.5 97 LEU A N 1
ATOM 780 C CA . LEU A 1 97 ? 9.172 -6.629 2.346 1 98.5 97 LEU A CA 1
ATOM 781 C C . LEU A 1 97 ? 8.414 -5.793 1.321 1 98.5 97 LEU A C 1
ATOM 783 O O . LEU A 1 97 ? 7.824 -6.336 0.383 1 98.5 97 LEU A O 1
ATOM 787 N N . TRP A 1 98 ? 8.344 -4.535 1.549 1 98.75 98 TRP A N 1
ATOM 788 C CA . TRP A 1 98 ? 7.953 -3.572 0.528 1 98.75 98 TRP A CA 1
ATOM 789 C C . TRP A 1 98 ? 9.172 -3.01 -0.188 1 98.75 98 TRP A C 1
ATOM 791 O O . TRP A 1 98 ? 10.086 -2.482 0.451 1 98.75 98 TRP A O 1
ATOM 801 N N . VAL A 1 99 ? 9.18 -3.039 -1.514 1 98.88 99 VAL A N 1
ATOM 802 C CA . VAL A 1 99 ? 10.414 -2.656 -2.195 1 98.88 99 VAL A CA 1
ATOM 803 C C . VAL A 1 99 ? 10.086 -1.707 -3.348 1 98.88 99 VAL A C 1
ATOM 805 O O . VAL A 1 99 ? 8.938 -1.613 -3.781 1 98.88 99 VAL A O 1
ATOM 808 N N . ASN A 1 100 ? 11.039 -0.984 -3.814 1 98.75 100 ASN A N 1
ATOM 809 C CA . ASN A 1 100 ? 11.117 -0.294 -5.098 1 98.75 100 ASN A CA 1
ATOM 810 C C . ASN A 1 100 ? 12.383 -0.675 -5.859 1 98.75 100 ASN A C 1
ATOM 812 O O . ASN A 1 100 ? 13.398 -1.029 -5.25 1 98.75 100 ASN A O 1
ATOM 816 N N . HIS A 1 101 ? 12.281 -0.68 -7.164 1 98.81 101 HIS A N 1
ATOM 817 C CA . HIS A 1 101 ? 13.516 -0.708 -7.945 1 98.81 101 HIS A CA 1
ATOM 818 C C . HIS A 1 101 ? 14.281 0.605 -7.816 1 98.81 101 HIS A C 1
ATOM 820 O O . HIS A 1 101 ? 13.672 1.677 -7.738 1 98.81 101 HIS A O 1
ATOM 826 N N . VAL A 1 102 ? 15.562 0.58 -7.859 1 98.25 102 VAL A N 1
ATOM 827 C CA . VAL A 1 102 ? 16.422 1.733 -7.602 1 98.25 102 VAL A CA 1
ATOM 828 C C . VAL A 1 102 ? 16.219 2.783 -8.688 1 98.25 102 VAL A C 1
ATOM 830 O O . VAL A 1 102 ? 16.453 3.973 -8.469 1 98.25 102 VAL A O 1
ATOM 833 N N . ASN A 1 103 ? 15.711 2.387 -9.828 1 98 103 ASN A N 1
ATOM 834 C CA . ASN A 1 103 ? 15.57 3.299 -10.961 1 98 103 ASN A CA 1
ATOM 835 C C . ASN A 1 103 ? 14.203 3.977 -10.961 1 98 103 ASN A C 1
ATOM 837 O O . ASN A 1 103 ? 13.844 4.66 -11.922 1 98 103 ASN A O 1
ATOM 841 N N . THR A 1 104 ? 13.414 3.736 -9.945 1 97.19 104 THR A N 1
ATOM 842 C CA . THR A 1 104 ? 12.133 4.422 -9.859 1 97.19 104 THR A CA 1
ATOM 843 C C . THR A 1 104 ? 12.312 5.852 -9.359 1 97.19 104 THR A C 1
ATOM 845 O O . THR A 1 104 ? 13.352 6.184 -8.781 1 97.19 104 THR A O 1
ATOM 848 N N . ARG A 1 105 ? 11.398 6.672 -9.633 1 92.25 105 ARG A N 1
ATOM 849 C CA . ARG A 1 105 ? 11.383 8.016 -9.055 1 92.25 105 ARG A CA 1
ATOM 850 C C . ARG A 1 105 ? 10.867 7.996 -7.625 1 92.25 105 ARG A C 1
ATOM 852 O O . ARG A 1 105 ? 11.625 7.703 -6.691 1 92.25 105 ARG A O 1
ATOM 859 N N . THR A 1 106 ? 9.539 7.98 -7.363 1 90.38 106 THR A N 1
ATOM 860 C CA . THR A 1 106 ? 8.992 7.875 -6.016 1 90.38 106 THR A CA 1
ATOM 861 C C . THR A 1 106 ? 8.594 6.438 -5.703 1 90.38 106 THR A C 1
ATOM 863 O O . THR A 1 106 ? 8.43 6.07 -4.535 1 90.38 106 THR A O 1
ATOM 866 N N . GLY A 1 107 ? 8.359 5.715 -6.75 1 96.44 107 GLY A N 1
ATOM 867 C CA . GLY A 1 107 ? 8.078 4.297 -6.59 1 96.44 107 GLY A CA 1
ATOM 868 C C . GLY A 1 107 ? 6.598 3.973 -6.684 1 96.44 107 GLY A C 1
ATOM 869 O O . GLY A 1 107 ? 6.219 2.809 -6.832 1 96.44 107 GLY A O 1
ATOM 870 N N . ILE A 1 108 ? 5.695 5.004 -6.672 1 97.94 108 ILE A N 1
ATOM 871 C CA . ILE A 1 108 ? 4.281 4.699 -6.48 1 97.94 108 ILE A CA 1
ATOM 872 C C . ILE A 1 108 ? 3.541 4.816 -7.809 1 97.94 108 ILE A C 1
ATOM 874 O O . ILE A 1 108 ? 2.424 4.312 -7.949 1 97.94 108 ILE A O 1
ATOM 878 N N . SER A 1 109 ? 4.098 5.492 -8.867 1 97.88 109 SER A N 1
ATOM 879 C CA . SER A 1 109 ? 3.389 5.66 -10.133 1 97.88 109 SER A CA 1
ATOM 880 C C . SER A 1 109 ? 3.186 4.32 -10.836 1 97.88 109 SER A C 1
ATOM 882 O O . SER A 1 109 ? 3.85 3.336 -10.508 1 97.88 109 SER A O 1
ATOM 884 N N . ASP A 1 110 ? 2.264 4.293 -11.82 1 98.75 110 ASP A N 1
ATOM 885 C CA . ASP A 1 110 ? 2.066 3.07 -12.594 1 98.75 110 ASP A CA 1
ATOM 886 C C . ASP A 1 110 ? 3.369 2.615 -13.242 1 98.75 110 ASP A C 1
ATOM 888 O O . ASP A 1 110 ? 3.697 1.428 -13.227 1 98.75 110 ASP A O 1
ATOM 892 N N . ASN A 1 111 ? 4.102 3.557 -13.773 1 98.75 111 ASN A N 1
ATOM 893 C CA . ASN A 1 111 ? 5.375 3.248 -14.422 1 98.75 111 ASN A CA 1
ATOM 894 C C . ASN A 1 111 ? 6.383 2.682 -13.43 1 98.75 111 ASN A C 1
ATOM 896 O O . ASN A 1 111 ? 7.062 1.696 -13.719 1 98.75 111 ASN A O 1
ATOM 900 N N . ASP A 1 112 ? 6.516 3.326 -12.32 1 98.5 112 ASP A N 1
ATOM 901 C CA . ASP A 1 112 ? 7.488 2.914 -11.312 1 98.5 112 ASP A CA 1
ATOM 902 C C . ASP A 1 112 ? 7.148 1.534 -10.758 1 98.5 112 ASP A C 1
ATOM 904 O O . ASP A 1 112 ? 8.031 0.69 -10.594 1 98.5 112 ASP A O 1
ATOM 908 N N . ARG A 1 113 ? 5.871 1.276 -10.445 1 98.88 113 ARG A N 1
ATOM 909 C CA . ARG A 1 113 ? 5.469 -0.025 -9.922 1 98.88 113 ARG A CA 1
ATOM 910 C C . ARG A 1 113 ? 5.648 -1.117 -10.969 1 98.88 113 ARG A C 1
ATOM 912 O O . ARG A 1 113 ? 6.066 -2.23 -10.648 1 98.88 113 ARG A O 1
ATOM 919 N N . ALA A 1 114 ? 5.312 -0.771 -12.227 1 98.94 114 ALA A N 1
ATOM 920 C CA . ALA A 1 114 ? 5.52 -1.738 -13.297 1 98.94 114 ALA A CA 1
ATOM 921 C C . ALA A 1 114 ? 6.996 -2.119 -13.414 1 98.94 114 ALA A C 1
ATOM 923 O O . ALA A 1 114 ? 7.328 -3.299 -13.562 1 98.94 114 ALA A O 1
ATOM 924 N N . LEU A 1 115 ? 7.84 -1.123 -13.336 1 98.88 115 LEU A N 1
ATOM 925 C CA . LEU A 1 115 ? 9.273 -1.378 -13.398 1 98.88 115 LEU A CA 1
ATOM 926 C C . LEU A 1 115 ? 9.719 -2.279 -12.258 1 98.88 115 LEU A C 1
ATOM 928 O O . LEU A 1 115 ? 10.43 -3.266 -12.477 1 98.88 115 LEU A O 1
ATOM 932 N N . THR A 1 116 ? 9.328 -1.952 -11.062 1 98.94 116 THR A N 1
ATOM 933 C CA . THR A 1 116 ? 9.695 -2.74 -9.891 1 98.94 116 THR A CA 1
ATOM 934 C C . THR A 1 116 ? 9.25 -4.191 -10.055 1 98.94 116 THR A C 1
ATOM 936 O O . THR A 1 116 ? 10.039 -5.113 -9.844 1 98.94 116 THR A O 1
ATOM 939 N N . ILE A 1 117 ? 8.031 -4.359 -10.508 1 98.94 117 ILE A N 1
ATOM 940 C CA . ILE A 1 117 ? 7.438 -5.691 -10.594 1 98.94 117 ILE A CA 1
ATOM 941 C C . ILE A 1 117 ? 8.094 -6.48 -11.719 1 98.94 117 ILE A C 1
ATOM 943 O O . ILE A 1 117 ? 8.406 -7.664 -11.562 1 98.94 117 ILE A O 1
ATOM 947 N N . LEU A 1 118 ? 8.281 -5.832 -12.852 1 98.88 118 LEU A N 1
ATOM 948 C CA . LEU A 1 118 ? 8.938 -6.5 -13.969 1 98.88 118 LEU A CA 1
ATOM 949 C C . LEU A 1 118 ? 10.336 -6.965 -13.586 1 98.88 118 LEU A C 1
ATOM 951 O O . LEU A 1 118 ? 10.75 -8.07 -13.938 1 98.88 118 LEU A O 1
ATOM 955 N N . LYS A 1 119 ? 11.07 -6.152 -12.898 1 98.94 119 LYS A N 1
ATOM 956 C CA . LYS A 1 119 ? 12.43 -6.5 -12.484 1 98.94 119 LYS A CA 1
ATOM 957 C C . LYS A 1 119 ? 12.414 -7.602 -11.43 1 98.94 119 LYS A C 1
ATOM 959 O O . LYS A 1 119 ? 13.32 -8.438 -11.383 1 98.94 119 LYS A O 1
ATOM 964 N N . LEU A 1 120 ? 11.422 -7.621 -10.531 1 98.94 120 LEU A N 1
ATOM 965 C CA . LEU A 1 120 ? 11.258 -8.742 -9.609 1 98.94 120 LEU A CA 1
ATOM 966 C C . LEU A 1 120 ? 11.055 -10.047 -10.367 1 98.94 120 LEU A C 1
ATOM 968 O O . LEU A 1 120 ? 11.633 -11.078 -10.016 1 98.94 120 LEU A O 1
ATOM 972 N N . HIS A 1 121 ? 10.18 -9.977 -11.414 1 98.94 121 HIS A N 1
ATOM 973 C CA . HIS A 1 121 ? 9.969 -11.156 -12.242 1 98.94 121 HIS A CA 1
ATOM 974 C C . HIS A 1 121 ? 11.281 -11.656 -12.844 1 98.94 121 HIS A C 1
ATOM 976 O O . HIS A 1 121 ? 11.539 -12.859 -12.867 1 98.94 121 HIS A O 1
ATOM 982 N N . GLU A 1 122 ? 12.094 -10.727 -13.359 1 98.81 122 GLU A N 1
ATOM 983 C CA . GLU A 1 122 ? 13.383 -11.102 -13.945 1 98.81 122 GLU A CA 1
ATOM 984 C C . GLU A 1 122 ? 14.273 -11.797 -12.914 1 98.81 122 GLU A C 1
ATOM 986 O O . GLU A 1 122 ? 14.992 -12.742 -13.25 1 98.81 122 GLU A O 1
ATOM 991 N N . ILE A 1 123 ? 14.258 -11.305 -11.711 1 98.88 123 ILE A N 1
ATOM 992 C CA . ILE A 1 123 ? 15.023 -11.914 -10.633 1 98.88 123 ILE A CA 1
ATOM 993 C C . ILE A 1 123 ? 14.555 -13.352 -10.414 1 98.88 123 ILE A C 1
ATOM 995 O O . ILE A 1 123 ? 15.367 -14.266 -10.281 1 98.88 123 ILE A O 1
ATOM 999 N N . ILE A 1 124 ? 13.219 -13.516 -10.375 1 98.75 124 ILE A N 1
ATOM 1000 C CA . ILE A 1 124 ? 12.648 -14.836 -10.141 1 98.75 124 ILE A CA 1
ATOM 1001 C C . ILE A 1 124 ? 13.047 -15.781 -11.266 1 98.75 124 ILE A C 1
ATOM 1003 O O . ILE A 1 124 ? 13.391 -16.938 -11.023 1 98.75 124 ILE A O 1
ATOM 1007 N N . SER A 1 125 ? 12.984 -15.312 -12.477 1 98.19 125 SER A N 1
ATOM 1008 C CA . SER A 1 125 ? 13.383 -16.125 -13.633 1 98.19 125 SER A CA 1
ATOM 1009 C C . SER A 1 125 ? 14.859 -16.484 -13.562 1 98.19 125 SER A C 1
ATOM 1011 O O . SER A 1 125 ? 15.242 -17.609 -13.891 1 98.19 125 SER A O 1
ATOM 1013 N N . GLU A 1 126 ? 15.641 -15.602 -13.117 1 98.31 126 GLU A N 1
ATOM 1014 C CA . GLU A 1 126 ? 17.078 -15.789 -13.055 1 98.31 126 GLU A CA 1
ATOM 1015 C C . GLU A 1 126 ? 17.469 -16.766 -11.938 1 98.31 126 GLU A C 1
ATOM 1017 O O . GLU A 1 126 ? 18.5 -17.422 -12.023 1 98.31 126 GLU A O 1
ATOM 1022 N N . LEU A 1 127 ? 16.656 -16.891 -10.898 1 98.19 127 LEU A N 1
ATOM 1023 C CA . LEU A 1 127 ? 16.938 -17.781 -9.781 1 98.19 127 LEU A CA 1
ATOM 1024 C C . LEU A 1 127 ? 17.141 -19.219 -10.266 1 98.19 127 LEU A C 1
ATOM 1026 O O . LEU A 1 127 ? 17.922 -19.969 -9.688 1 98.19 127 LEU A O 1
ATOM 1030 N N . LYS A 1 128 ? 16.469 -19.594 -11.367 1 94.19 128 LYS A N 1
ATOM 1031 C CA . LYS A 1 128 ? 16.547 -20.953 -11.914 1 94.19 128 LYS A CA 1
ATOM 1032 C C . LYS A 1 128 ? 17.875 -21.156 -12.656 1 94.19 128 LYS A C 1
ATOM 1034 O O . LYS A 1 128 ? 18.391 -22.281 -12.711 1 94.19 128 LYS A O 1
ATOM 1039 N N . GLU A 1 129 ? 18.344 -20.125 -13.188 1 96.56 129 GLU A N 1
ATOM 1040 C CA . GLU A 1 129 ? 19.547 -20.203 -14.023 1 96.56 129 GLU A CA 1
ATOM 1041 C C . GLU A 1 129 ? 20.812 -19.953 -13.203 1 96.56 129 GLU A C 1
ATOM 1043 O O . GLU A 1 129 ? 21.797 -20.672 -13.352 1 96.56 129 GLU A O 1
ATOM 1048 N N . ASP A 1 130 ? 20.75 -18.938 -12.414 1 98.06 130 ASP A N 1
ATOM 1049 C CA . ASP A 1 130 ? 21.891 -18.516 -11.609 1 98.06 130 ASP A CA 1
ATOM 1050 C C . ASP A 1 130 ? 21.438 -17.875 -10.305 1 98.06 130 ASP A C 1
ATOM 1052 O O . ASP A 1 130 ? 21.297 -16.641 -10.227 1 98.06 130 ASP A O 1
ATOM 1056 N N . GLU A 1 131 ? 21.359 -18.688 -9.281 1 98.19 131 GLU A N 1
ATOM 1057 C CA . GLU A 1 131 ? 20.828 -18.25 -7.992 1 98.19 131 GLU A CA 1
ATOM 1058 C C . GLU A 1 131 ? 21.672 -17.156 -7.379 1 98.19 131 GLU A C 1
ATOM 1060 O O . GLU A 1 131 ? 21.156 -16.141 -6.902 1 98.19 131 GLU A O 1
ATOM 1065 N N . LYS A 1 132 ? 22.984 -17.359 -7.438 1 98.31 132 LYS A N 1
ATOM 1066 C CA . LYS A 1 132 ? 23.891 -16.406 -6.832 1 98.31 132 LYS A CA 1
ATOM 1067 C C . LYS A 1 132 ? 23.766 -15.031 -7.484 1 98.31 132 LYS A C 1
ATOM 1069 O O . LYS A 1 132 ? 23.703 -14.008 -6.793 1 98.31 132 LYS A O 1
ATOM 1074 N N . SER A 1 133 ? 23.719 -14.992 -8.75 1 98.44 133 SER A N 1
ATOM 1075 C CA . SER A 1 133 ? 23.562 -13.742 -9.492 1 98.44 133 SER A CA 1
ATOM 1076 C C . SER A 1 133 ? 22.219 -13.094 -9.211 1 98.44 133 SER A C 1
ATOM 1078 O O . SER A 1 133 ? 22.125 -11.875 -9.07 1 98.44 133 SER A O 1
ATOM 1080 N N . ALA A 1 134 ? 21.188 -13.859 -9.172 1 98.69 134 ALA A N 1
ATOM 1081 C CA . ALA A 1 134 ? 19.844 -13.359 -8.906 1 98.69 134 ALA A CA 1
ATOM 1082 C C . ALA A 1 134 ? 19.766 -12.688 -7.539 1 98.69 134 ALA A C 1
ATOM 1084 O O . ALA A 1 134 ? 19.219 -11.594 -7.402 1 98.69 134 ALA A O 1
ATOM 1085 N N . VAL A 1 135 ? 20.359 -13.359 -6.555 1 98.75 135 VAL A N 1
ATOM 1086 C CA . VAL A 1 135 ? 20.344 -12.82 -5.199 1 98.75 135 VAL A CA 1
ATOM 1087 C C . VAL A 1 135 ? 21.125 -11.508 -5.152 1 98.75 135 VAL A C 1
ATOM 1089 O O . VAL A 1 135 ? 20.641 -10.523 -4.582 1 98.75 135 VAL A O 1
ATOM 1092 N N . LYS A 1 136 ? 22.266 -11.5 -5.762 1 98.56 136 LYS A N 1
ATOM 1093 C CA . LYS A 1 136 ? 23.062 -10.289 -5.805 1 98.56 136 LYS A CA 1
ATOM 1094 C C . LYS A 1 136 ? 22.312 -9.148 -6.473 1 98.56 136 LYS A C 1
ATOM 1096 O O . LYS A 1 136 ? 22.312 -8.016 -5.988 1 98.56 136 LYS A O 1
ATOM 1101 N N . ARG A 1 137 ? 21.688 -9.461 -7.562 1 98.62 137 ARG A N 1
ATOM 1102 C CA . ARG A 1 137 ? 20.938 -8.453 -8.305 1 98.62 137 ARG A CA 1
ATOM 1103 C C . ARG A 1 137 ? 19.766 -7.922 -7.488 1 98.62 137 ARG A C 1
ATOM 1105 O O . ARG A 1 137 ? 19.469 -6.73 -7.535 1 98.62 137 ARG A O 1
ATOM 1112 N N . PHE A 1 138 ? 19.094 -8.812 -6.797 1 98.88 138 PHE A N 1
ATOM 1113 C CA . PHE A 1 138 ? 18 -8.367 -5.953 1 98.88 138 PHE A CA 1
ATOM 1114 C C . PHE A 1 138 ? 18.469 -7.316 -4.953 1 98.88 138 PHE A C 1
ATOM 1116 O O . PHE A 1 138 ? 17.875 -6.234 -4.859 1 98.88 138 PHE A O 1
ATOM 1123 N N . TYR A 1 139 ? 19.516 -7.551 -4.273 1 98.62 139 TYR A N 1
ATOM 1124 C CA . TYR A 1 139 ? 19.969 -6.68 -3.199 1 98.62 139 TYR A CA 1
ATOM 1125 C C . TYR A 1 139 ? 20.672 -5.445 -3.758 1 98.62 139 TYR A C 1
ATOM 1127 O O . TYR A 1 139 ? 20.844 -4.449 -3.055 1 98.62 139 TYR A O 1
ATOM 1135 N N . THR A 1 140 ? 21 -5.461 -5.043 1 98.44 140 THR A N 1
ATOM 1136 C CA . THR A 1 140 ? 21.625 -4.301 -5.672 1 98.44 140 THR A CA 1
ATOM 1137 C C . THR A 1 140 ? 20.578 -3.428 -6.352 1 98.44 140 THR A C 1
ATOM 1139 O O . THR A 1 140 ? 20.688 -2.199 -6.348 1 98.44 140 THR A O 1
ATOM 1142 N N . GLU A 1 141 ? 19.562 -4.047 -6.914 1 98.69 141 GLU A N 1
ATOM 1143 C CA . GLU A 1 141 ? 18.656 -3.33 -7.816 1 98.69 141 GLU A CA 1
ATOM 1144 C C . GLU A 1 141 ? 17.391 -2.873 -7.098 1 98.69 141 GLU A C 1
ATOM 1146 O O . GLU A 1 141 ? 16.578 -2.143 -7.664 1 98.69 141 GLU A O 1
ATOM 1151 N N . PHE A 1 142 ? 17.219 -3.293 -5.91 1 98.81 142 PHE A N 1
ATOM 1152 C CA . PHE A 1 142 ? 16.016 -2.912 -5.18 1 98.81 142 PHE A CA 1
ATOM 1153 C C . PHE A 1 142 ? 16.375 -2.24 -3.857 1 98.81 142 PHE A C 1
ATOM 1155 O O . PHE A 1 142 ? 17.484 -2.422 -3.344 1 98.81 142 PHE A O 1
ATOM 1162 N N . TYR A 1 143 ? 15.484 -1.446 -3.352 1 98.5 143 TYR A N 1
ATOM 1163 C CA . TYR A 1 143 ? 15.617 -0.91 -2.002 1 98.5 143 TYR A CA 1
ATOM 1164 C C . TYR A 1 143 ? 14.312 -1.048 -1.229 1 98.5 143 TYR A C 1
ATOM 1166 O O . TYR A 1 143 ? 13.25 -1.256 -1.823 1 98.5 143 TYR A O 1
ATOM 1174 N N . ALA A 1 144 ? 14.43 -1.009 0.046 1 98.38 144 ALA A N 1
ATOM 1175 C CA . ALA A 1 144 ? 13.328 -1.075 1.001 1 98.38 144 ALA A CA 1
ATOM 1176 C C . ALA A 1 144 ? 13.5 -0.036 2.105 1 98.38 144 ALA A C 1
ATOM 1178 O O . ALA A 1 144 ? 14.625 0.313 2.471 1 98.38 144 ALA A O 1
ATOM 1179 N N . PRO A 1 145 ? 12.414 0.528 2.676 1 98.06 145 PRO A N 1
ATOM 1180 C CA . PRO A 1 145 ? 11.023 0.255 2.291 1 98.06 145 PRO A CA 1
ATOM 1181 C C . PRO A 1 145 ? 10.633 0.928 0.978 1 98.06 145 PRO A C 1
ATOM 1183 O O . PRO A 1 145 ? 11.242 1.924 0.583 1 98.06 145 PRO A O 1
ATOM 1186 N N . GLY A 1 146 ? 9.695 0.346 0.265 1 98.12 146 GLY A N 1
ATOM 1187 C CA . GLY A 1 146 ? 9.172 0.903 -0.974 1 98.12 146 GLY A CA 1
ATOM 1188 C C . GLY A 1 146 ? 7.664 0.772 -1.099 1 98.12 146 GLY A C 1
ATOM 1189 O O . GLY A 1 146 ? 6.945 0.863 -0.103 1 98.12 146 GLY A O 1
ATOM 1190 N N . HIS A 1 147 ? 7.199 0.635 -2.338 1 98.69 147 HIS A N 1
ATOM 1191 C CA . HIS A 1 147 ? 5.762 0.772 -2.557 1 98.69 147 HIS A CA 1
ATOM 1192 C C . HIS A 1 147 ? 5.156 -0.53 -3.064 1 98.69 147 HIS A C 1
ATOM 1194 O O . HIS A 1 147 ? 3.934 -0.643 -3.191 1 98.69 147 HIS A O 1
ATOM 1200 N N . VAL A 1 148 ? 6 -1.5 -3.334 1 98.88 148 VAL A N 1
ATOM 1201 C CA . VAL A 1 148 ? 5.504 -2.783 -3.82 1 98.88 148 VAL A CA 1
ATOM 1202 C C . VAL A 1 148 ? 5.727 -3.857 -2.76 1 98.88 148 VAL A C 1
ATOM 1204 O O . VAL A 1 148 ? 6.855 -4.305 -2.549 1 98.88 148 VAL A O 1
ATOM 1207 N N . PRO A 1 149 ? 4.664 -4.305 -2.121 1 98.88 149 PRO A N 1
ATOM 1208 C CA . PRO A 1 149 ? 4.828 -5.426 -1.195 1 98.88 149 PRO A CA 1
ATOM 1209 C C . PRO A 1 149 ? 5.098 -6.746 -1.913 1 98.88 149 PRO A C 1
ATOM 1211 O O . PRO A 1 149 ? 4.441 -7.055 -2.91 1 98.88 149 PRO A O 1
ATOM 1214 N N . ILE A 1 150 ? 6.051 -7.473 -1.389 1 98.94 150 ILE A N 1
ATOM 1215 C CA . ILE A 1 150 ? 6.285 -8.844 -1.83 1 98.94 150 ILE A CA 1
ATOM 1216 C C . ILE A 1 150 ? 5.523 -9.812 -0.929 1 98.94 150 ILE A C 1
ATOM 1218 O O . ILE A 1 150 ? 5.688 -9.789 0.294 1 98.94 150 ILE A O 1
ATOM 1222 N N . LEU A 1 151 ? 4.695 -10.562 -1.521 1 98.88 151 LEU A N 1
ATOM 1223 C CA . LEU A 1 151 ? 3.996 -11.633 -0.817 1 98.88 151 LEU A CA 1
ATOM 1224 C C . LEU A 1 151 ? 4.664 -12.984 -1.072 1 98.88 151 LEU A C 1
ATOM 1226 O O . LEU A 1 151 ? 5.082 -13.273 -2.197 1 98.88 151 LEU A O 1
ATOM 1230 N N . LEU A 1 152 ? 4.766 -13.758 -0.01 1 98.75 152 LEU A N 1
ATOM 1231 C CA . LEU A 1 152 ? 5.34 -15.094 -0.11 1 98.75 152 LEU A CA 1
ATOM 1232 C C . LEU A 1 152 ? 4.281 -16.172 0.138 1 98.75 152 LEU A C 1
ATOM 1234 O O . LEU A 1 152 ? 3.572 -16.125 1.146 1 98.75 152 LEU A O 1
ATOM 1238 N N . SER A 1 153 ? 4.191 -17.062 -0.798 1 98.31 153 SER A N 1
ATOM 1239 C CA . SER A 1 153 ? 3.273 -18.188 -0.633 1 98.31 153 SER A CA 1
ATOM 1240 C C . SER A 1 153 ? 3.764 -19.156 0.441 1 98.31 153 SER A C 1
ATOM 1242 O O . SER A 1 153 ? 4.961 -19.453 0.521 1 98.31 153 SER A O 1
ATOM 1244 N N . ARG A 1 154 ? 2.904 -19.609 1.246 1 95.88 154 ARG A N 1
ATOM 1245 C CA . ARG A 1 154 ? 3.215 -20.672 2.195 1 95.88 154 ARG A CA 1
ATOM 1246 C C . ARG A 1 154 ? 2.955 -22.047 1.582 1 95.88 154 ARG A C 1
ATOM 1248 O O . ARG A 1 154 ? 3.227 -23.062 2.209 1 95.88 154 ARG A O 1
ATOM 1255 N N . GLY A 1 155 ? 2.521 -22 0.333 1 94.25 155 GLY A N 1
ATOM 1256 C CA . GLY A 1 155 ? 2.107 -23.234 -0.331 1 94.25 155 GLY A CA 1
ATOM 1257 C C . GLY A 1 155 ? 0.623 -23.516 -0.199 1 94.25 155 GLY A C 1
ATOM 1258 O O . GLY A 1 155 ? 0.026 -23.25 0.846 1 94.25 155 GLY A O 1
ATOM 1259 N N . ILE A 1 156 ? 0.056 -24.047 -1.231 1 93.06 156 ILE A N 1
ATOM 1260 C CA . ILE A 1 156 ? -1.385 -24.266 -1.325 1 93.06 156 ILE A CA 1
ATOM 1261 C C . ILE A 1 156 ? -1.822 -25.312 -0.302 1 93.06 156 ILE A C 1
ATOM 1263 O O . ILE A 1 156 ? -3.002 -25.391 0.044 1 93.06 156 ILE A O 1
ATOM 1267 N N . GLY A 1 157 ? -0.889 -26.125 0.155 1 90.75 157 GLY A N 1
ATOM 1268 C CA . GLY A 1 157 ? -1.19 -27.109 1.188 1 90.75 157 GLY A CA 1
ATOM 1269 C C . GLY A 1 157 ? -1.327 -26.5 2.568 1 90.75 157 GLY A C 1
ATOM 1270 O O . GLY A 1 157 ? -1.987 -27.062 3.443 1 90.75 157 GLY A O 1
ATOM 1271 N N . GLU A 1 158 ? -0.827 -25.359 2.797 1 89.31 158 GLU A N 1
ATOM 1272 C CA . GLU A 1 158 ? -0.78 -24.719 4.109 1 89.31 158 GLU A CA 1
ATOM 1273 C C . GLU A 1 158 ? -1.799 -23.578 4.207 1 89.31 158 GLU A C 1
ATOM 1275 O O . GLU A 1 158 ? -2.387 -23.359 5.266 1 89.31 158 GLU A O 1
ATOM 1280 N N . ARG A 1 159 ? -1.974 -22.938 3.162 1 89.12 159 ARG A N 1
ATOM 1281 C CA . ARG A 1 159 ? -2.83 -21.766 3.117 1 89.12 159 ARG A CA 1
ATOM 1282 C C . ARG A 1 159 ? -3.555 -21.656 1.778 1 89.12 159 ARG A C 1
ATOM 1284 O O . ARG A 1 159 ? -3 -22.016 0.738 1 89.12 159 ARG A O 1
ATOM 1291 N N . HIS A 1 160 ? -4.742 -21.141 1.816 1 90.88 160 HIS A N 1
ATOM 1292 C CA . HIS A 1 160 ? -5.551 -21.078 0.605 1 90.88 160 HIS A CA 1
ATOM 1293 C C . HIS A 1 160 ? -5.914 -19.625 0.274 1 90.88 160 HIS A C 1
ATOM 1295 O O . HIS A 1 160 ? -7.027 -19.344 -0.175 1 90.88 160 HIS A O 1
ATOM 1301 N N . GLY A 1 161 ? -5.039 -18.688 0.593 1 94.19 161 GLY A N 1
ATOM 1302 C CA . GLY A 1 161 ? -5.258 -17.297 0.233 1 94.19 161 GLY A CA 1
ATOM 1303 C C . GLY A 1 161 ? -4.914 -16.984 -1.213 1 94.19 161 GLY A C 1
ATOM 1304 O O . GLY A 1 161 ? -4.492 -17.875 -1.956 1 94.19 161 GLY A O 1
ATOM 1305 N N . HIS A 1 162 ? -5.121 -15.773 -1.583 1 97.06 162 HIS A N 1
ATOM 1306 C CA . HIS A 1 162 ? -4.918 -15.383 -2.973 1 97.06 162 HIS A CA 1
ATOM 1307 C C . HIS A 1 162 ? -3.451 -15.5 -3.369 1 97.06 162 HIS A C 1
ATOM 1309 O O . HIS A 1 162 ? -3.139 -15.805 -4.523 1 97.06 162 HIS A O 1
ATOM 1315 N N . THR A 1 163 ? -2.537 -15.242 -2.406 1 98.06 163 THR A N 1
ATOM 1316 C CA . THR A 1 163 ? -1.118 -15.445 -2.68 1 98.06 163 THR A CA 1
ATOM 1317 C C . THR A 1 163 ? -0.855 -16.875 -3.148 1 98.06 163 THR A C 1
ATOM 1319 O O . THR A 1 163 ? -0.25 -17.078 -4.203 1 98.06 163 THR A O 1
ATOM 1322 N N . GLU A 1 164 ? -1.387 -17.859 -2.406 1 97.19 164 GLU A N 1
ATOM 1323 C CA . GLU A 1 164 ? -1.188 -19.266 -2.705 1 97.19 164 GLU A CA 1
ATOM 1324 C C . GLU A 1 164 ? -1.939 -19.672 -3.969 1 97.19 164 GLU A C 1
ATOM 1326 O O . GLU A 1 164 ? -1.396 -20.391 -4.816 1 97.19 164 GLU A O 1
ATOM 1331 N N . LEU A 1 165 ? -3.162 -19.203 -4.09 1 97.38 165 LEU A N 1
ATOM 1332 C CA . LEU A 1 165 ? -3.979 -19.562 -5.246 1 97.38 165 LEU A CA 1
ATOM 1333 C C . LEU A 1 165 ? -3.344 -19.047 -6.535 1 97.38 165 LEU A C 1
ATOM 1335 O O . LEU A 1 165 ? -3.246 -19.781 -7.52 1 97.38 165 LEU A O 1
ATOM 1339 N N . SER A 1 166 ? -2.869 -17.812 -6.551 1 98.38 166 SER A N 1
ATOM 1340 C CA . SER A 1 166 ? -2.342 -17.172 -7.75 1 98.38 166 SER A CA 1
ATOM 1341 C C . SER A 1 166 ? -1.006 -17.781 -8.164 1 98.38 166 SER A C 1
ATOM 1343 O O . SER A 1 166 ? -0.783 -18.062 -9.344 1 98.38 166 SER A O 1
ATOM 1345 N N . THR A 1 167 ? -0.108 -17.969 -7.211 1 98.44 167 THR A N 1
ATOM 1346 C CA . THR A 1 167 ? 1.194 -18.547 -7.539 1 98.44 167 THR A CA 1
ATOM 1347 C C . THR A 1 167 ? 1.05 -20 -7.992 1 98.44 167 THR A C 1
ATOM 1349 O O . THR A 1 167 ? 1.745 -20.438 -8.906 1 98.44 167 THR A O 1
ATOM 1352 N N . THR A 1 168 ? 0.141 -20.734 -7.324 1 97.31 168 THR A N 1
ATOM 1353 C CA . THR A 1 168 ? -0.128 -22.109 -7.715 1 97.31 168 THR A CA 1
ATOM 1354 C C . THR A 1 168 ? -0.675 -22.172 -9.141 1 97.31 168 THR A C 1
ATOM 1356 O O . THR A 1 168 ? -0.298 -23.047 -9.914 1 97.31 168 THR A O 1
ATOM 1359 N N . LEU A 1 169 ? -1.581 -21.266 -9.453 1 97.56 169 LEU A N 1
ATOM 1360 C CA . LEU A 1 169 ? -2.162 -21.219 -10.797 1 97.56 169 LEU A CA 1
ATOM 1361 C C . LEU A 1 169 ? -1.091 -20.969 -11.844 1 97.56 169 LEU A C 1
ATOM 1363 O O . LEU A 1 169 ? -1.078 -21.609 -12.898 1 97.56 169 LEU A O 1
ATOM 1367 N N . ALA A 1 170 ? -0.209 -19.969 -11.625 1 98.06 170 ALA A N 1
ATOM 1368 C CA . ALA A 1 170 ? 0.892 -19.688 -12.539 1 98.06 170 ALA A CA 1
ATOM 1369 C C . ALA A 1 170 ? 1.762 -20.938 -12.75 1 98.06 170 ALA A C 1
ATOM 1371 O O . ALA A 1 170 ? 2.062 -21.297 -13.891 1 98.06 170 ALA A O 1
ATOM 1372 N N . GLU A 1 171 ? 2.102 -21.562 -11.664 1 97.12 171 GLU A N 1
ATOM 1373 C CA . GLU A 1 171 ? 2.912 -22.781 -11.742 1 97.12 171 GLU A CA 1
ATOM 1374 C C . GLU A 1 171 ? 2.193 -23.875 -12.516 1 97.12 171 GLU A C 1
ATOM 1376 O O . GLU A 1 171 ? 2.811 -24.594 -13.312 1 97.12 171 GLU A O 1
ATOM 1381 N N . TYR A 1 172 ? 0.919 -24.031 -12.242 1 96.56 172 TYR A N 1
ATOM 1382 C CA . TYR A 1 172 ? 0.098 -25.062 -12.867 1 96.56 172 TYR A CA 1
ATOM 1383 C C . TYR A 1 172 ? 0.155 -24.953 -14.383 1 96.56 172 TYR A C 1
ATOM 1385 O O . TYR A 1 172 ? 0.186 -25.969 -15.086 1 96.56 172 TYR A O 1
ATOM 1393 N N . VAL A 1 173 ? 0.221 -23.766 -14.883 1 97.25 173 VAL A N 1
ATOM 1394 C CA . VAL A 1 173 ? 0.176 -23.594 -16.328 1 97.25 173 VAL A CA 1
ATOM 1395 C C . VAL A 1 173 ? 1.594 -23.453 -16.891 1 97.25 173 VAL A C 1
ATOM 1397 O O . VAL A 1 173 ? 1.786 -23.016 -18.016 1 97.25 173 VAL A O 1
ATOM 1400 N N . GLY A 1 174 ? 2.617 -23.656 -16.031 1 97.25 174 GLY A N 1
ATOM 1401 C CA . GLY A 1 174 ? 3.994 -23.75 -16.484 1 97.25 174 GLY A CA 1
ATOM 1402 C C . GLY A 1 174 ? 4.703 -22.406 -16.5 1 97.25 174 GLY A C 1
ATOM 1403 O O . GLY A 1 174 ? 5.715 -22.234 -17.188 1 97.25 174 GLY A O 1
ATOM 1404 N N . LEU A 1 175 ? 4.164 -21.484 -15.844 1 98.12 175 LEU A N 1
ATOM 1405 C CA . LEU A 1 175 ? 4.789 -20.172 -15.75 1 98.12 175 LEU A CA 1
ATOM 1406 C C . LEU A 1 175 ? 5.512 -20 -14.414 1 98.12 175 LEU A C 1
ATOM 1408 O O . LEU A 1 175 ? 5.305 -20.797 -13.492 1 98.12 175 LEU A O 1
ATOM 1412 N N . GLU A 1 176 ? 6.398 -19.078 -14.367 1 98.38 176 GLU A N 1
ATOM 1413 C CA . GLU A 1 176 ? 7.039 -18.75 -13.094 1 98.38 176 GLU A CA 1
ATOM 1414 C C . GLU A 1 176 ? 6.008 -18.375 -12.031 1 98.38 176 GLU A C 1
ATOM 1416 O O . GLU A 1 176 ? 4.973 -17.781 -12.352 1 98.38 176 GLU A O 1
ATOM 1421 N N . ARG A 1 177 ? 6.316 -18.719 -10.82 1 98.56 177 ARG A N 1
ATOM 1422 C CA . ARG A 1 177 ? 5.52 -18.203 -9.711 1 98.56 177 ARG A CA 1
ATOM 1423 C C . ARG A 1 177 ? 5.801 -16.734 -9.477 1 98.56 177 ARG A C 1
ATOM 1425 O O . ARG A 1 177 ? 6.445 -16.359 -8.492 1 98.56 177 ARG A O 1
ATOM 1432 N N . SER A 1 178 ? 5.352 -15.938 -10.328 1 98.88 178 SER A N 1
ATOM 1433 C CA . SER A 1 178 ? 5.566 -14.5 -10.383 1 98.88 178 SER A CA 1
ATOM 1434 C C . SER A 1 178 ? 4.336 -13.773 -10.914 1 98.88 178 SER A C 1
ATOM 1436 O O . SER A 1 178 ? 4.133 -13.695 -12.125 1 98.88 178 SER A O 1
ATOM 1438 N N . VAL A 1 179 ? 3.57 -13.242 -9.953 1 98.94 179 VAL A N 1
ATOM 1439 C CA . VAL A 1 179 ? 2.281 -12.664 -10.32 1 98.94 179 VAL A CA 1
ATOM 1440 C C . VAL A 1 179 ? 2.059 -11.359 -9.562 1 98.94 179 VAL A C 1
ATOM 1442 O O . VAL A 1 179 ? 2.756 -11.078 -8.586 1 98.94 179 VAL A O 1
ATOM 1445 N N . VAL A 1 180 ? 1.21 -10.547 -10.039 1 98.94 180 VAL A N 1
ATOM 1446 C CA . VAL A 1 180 ? 0.754 -9.32 -9.391 1 98.94 180 VAL A CA 1
ATOM 1447 C C . VAL A 1 180 ? -0.747 -9.406 -9.117 1 98.94 180 VAL A C 1
ATOM 1449 O O . VAL A 1 180 ? -1.519 -9.805 -9.992 1 98.94 180 VAL A O 1
ATOM 1452 N N . ILE A 1 181 ? -1.132 -9.078 -7.879 1 98.88 181 ILE A N 1
ATOM 1453 C CA . ILE A 1 181 ? -2.533 -9.242 -7.512 1 98.88 181 ILE A CA 1
ATOM 1454 C C . ILE A 1 181 ? -3.021 -8.008 -6.762 1 98.88 181 ILE A C 1
ATOM 1456 O O . ILE A 1 181 ? -2.23 -7.305 -6.129 1 98.88 181 ILE A O 1
ATOM 1460 N N . ALA A 1 182 ? -4.246 -7.77 -6.816 1 98.81 182 ALA A N 1
ATOM 1461 C CA . ALA A 1 182 ? -4.938 -6.781 -5.996 1 98.81 182 ALA A CA 1
ATOM 1462 C C . ALA A 1 182 ? -6.398 -7.168 -5.785 1 98.81 182 ALA A C 1
ATOM 1464 O O . ALA A 1 182 ? -7.062 -7.633 -6.715 1 98.81 182 ALA A O 1
ATOM 1465 N N . GLU A 1 183 ? -6.879 -6.984 -4.602 1 98.44 183 GLU A N 1
ATOM 1466 C CA . GLU A 1 183 ? -8.281 -7.242 -4.305 1 98.44 183 GLU A CA 1
ATOM 1467 C C . GLU A 1 183 ? -9.195 -6.277 -5.062 1 98.44 183 GLU A C 1
ATOM 1469 O O . GLU A 1 183 ? -8.891 -5.09 -5.168 1 98.44 183 GLU A O 1
ATOM 1474 N N . MET A 1 184 ? -10.266 -6.801 -5.605 1 98.62 184 MET A N 1
ATOM 1475 C CA . MET A 1 184 ? -11.281 -5.969 -6.25 1 98.62 184 MET A CA 1
ATOM 1476 C C . MET A 1 184 ? -12.242 -5.383 -5.223 1 98.62 184 MET A C 1
ATOM 1478 O O . MET A 1 184 ? -12.898 -6.121 -4.488 1 98.62 184 MET A O 1
ATOM 1482 N N . LEU A 1 185 ? -12.336 -4.102 -5.234 1 98.38 185 LEU A N 1
ATOM 1483 C CA . LEU A 1 185 ? -13.109 -3.4 -4.215 1 98.38 185 LEU A CA 1
ATOM 1484 C C . LEU A 1 185 ? -14.289 -2.66 -4.84 1 98.38 185 LEU A C 1
ATOM 1486 O O . LEU A 1 185 ? -14.188 -2.154 -5.957 1 98.38 185 LEU A O 1
ATOM 1490 N N . ASP A 1 186 ? -15.383 -2.617 -4.129 1 97.44 186 ASP A N 1
ATOM 1491 C CA . ASP A 1 186 ? -16.5 -1.725 -4.391 1 97.44 186 ASP A CA 1
ATOM 1492 C C . ASP A 1 186 ? -16.391 -0.434 -3.586 1 97.44 186 ASP A C 1
ATOM 1494 O O . ASP A 1 186 ? -15.305 -0.101 -3.096 1 97.44 186 ASP A O 1
ATOM 1498 N N . GLU A 1 187 ? -17.469 0.318 -3.535 1 96.25 187 GLU A N 1
ATOM 1499 C CA . GLU A 1 187 ? -17.531 1.435 -2.598 1 96.25 187 GLU A CA 1
ATOM 1500 C C . GLU A 1 187 ? -17.672 0.941 -1.16 1 96.25 187 GLU A C 1
ATOM 1502 O O . GLU A 1 187 ? -18.672 0.326 -0.806 1 96.25 187 GLU A O 1
ATOM 1507 N N . GLY A 1 188 ? -16.625 1.17 -0.44 1 95.69 188 GLY A N 1
ATOM 1508 C CA . GLY A 1 188 ? -16.703 0.847 0.976 1 95.69 188 GLY A CA 1
ATOM 1509 C C . GLY A 1 188 ? -16.234 -0.559 1.294 1 95.69 188 GLY A C 1
ATOM 1510 O O . GLY A 1 188 ? -15.516 -0.77 2.271 1 95.69 188 GLY A O 1
ATOM 1511 N N . LYS A 1 189 ? -16.656 -1.507 0.48 1 96.06 189 LYS A N 1
ATOM 1512 C CA . LYS A 1 189 ? -16.406 -2.91 0.793 1 96.06 189 LYS A CA 1
ATOM 1513 C C . LYS A 1 189 ? -15.828 -3.646 -0.409 1 96.06 189 LYS A C 1
ATOM 1515 O O . LYS A 1 189 ? -15.578 -3.041 -1.454 1 96.06 189 LYS A O 1
ATOM 1520 N N . SER A 1 190 ? -15.539 -4.91 -0.239 1 95.38 190 SER A N 1
ATOM 1521 C CA . SER A 1 190 ? -15.094 -5.758 -1.342 1 95.38 190 SER A CA 1
ATOM 1522 C C . SER A 1 190 ? -16.172 -5.879 -2.414 1 95.38 190 SER A C 1
ATOM 1524 O O . SER A 1 190 ? -17.359 -5.809 -2.111 1 95.38 190 SER A O 1
ATOM 1526 N N . LEU A 1 191 ? -15.742 -6.062 -3.605 1 96.75 191 LEU A N 1
ATOM 1527 C CA . LEU A 1 191 ? -16.688 -6.336 -4.688 1 96.75 191 LEU A CA 1
ATOM 1528 C C . LEU A 1 191 ? -17.391 -7.672 -4.473 1 96.75 191 LEU A C 1
ATOM 1530 O O . LEU A 1 191 ? -16.734 -8.688 -4.203 1 96.75 191 LEU A O 1
ATOM 1534 N N . SER A 1 192 ? -18.672 -7.672 -4.566 1 95.75 192 SER A N 1
ATOM 1535 C CA . SER A 1 192 ? -19.422 -8.898 -4.336 1 95.75 192 SER A CA 1
ATOM 1536 C C . SER A 1 192 ? -19.172 -9.914 -5.445 1 95.75 192 SER A C 1
ATOM 1538 O O . SER A 1 192 ? -18.781 -9.547 -6.555 1 95.75 192 SER A O 1
ATOM 1540 N N . LYS A 1 193 ? -19.438 -11.164 -5.129 1 95.94 193 LYS A N 1
ATOM 1541 C CA . LYS A 1 193 ? -19.266 -12.234 -6.113 1 95.94 193 LYS A CA 1
ATOM 1542 C C . LYS A 1 193 ? -20.141 -11.992 -7.34 1 95.94 193 LYS A C 1
ATOM 1544 O O . LYS A 1 193 ? -19.703 -12.188 -8.469 1 95.94 193 LYS A O 1
ATOM 1549 N N . GLU A 1 194 ? -21.391 -11.531 -7.105 1 97 194 GLU A N 1
ATOM 1550 C CA . GLU A 1 194 ? -22.312 -11.25 -8.195 1 97 194 GLU A CA 1
ATOM 1551 C C . GLU A 1 194 ? -21.766 -10.156 -9.117 1 97 194 GLU A C 1
ATOM 1553 O O . GLU A 1 194 ? -21.828 -10.289 -10.336 1 97 194 GLU A O 1
ATOM 1558 N N . LYS A 1 195 ? -21.266 -9.133 -8.555 1 97.69 195 LYS A N 1
ATOM 1559 C CA . LYS A 1 195 ? -20.734 -8.031 -9.344 1 97.69 195 LYS A CA 1
ATOM 1560 C C . LYS A 1 195 ? -19.469 -8.453 -10.094 1 97.69 195 LYS A C 1
ATOM 1562 O O . LYS A 1 195 ? -19.219 -7.988 -11.203 1 97.69 195 LYS A O 1
ATOM 1567 N N . VAL A 1 196 ? -18.656 -9.305 -9.5 1 97.94 196 VAL A N 1
ATOM 1568 C CA . VAL A 1 196 ? -17.453 -9.797 -10.148 1 97.94 196 VAL A CA 1
ATOM 1569 C C . VAL A 1 196 ? -17.828 -10.609 -11.391 1 97.94 196 VAL A C 1
ATOM 1571 O O . VAL A 1 196 ? -17.188 -10.484 -12.438 1 97.94 196 VAL A O 1
ATOM 1574 N N . ILE A 1 197 ? -18.812 -11.445 -11.195 1 97.69 197 ILE A N 1
ATOM 1575 C CA . ILE A 1 197 ? -19.266 -12.281 -12.305 1 97.69 197 ILE A CA 1
ATOM 1576 C C . ILE A 1 197 ? -19.719 -11.391 -13.461 1 97.69 197 ILE A C 1
ATOM 1578 O O . ILE A 1 197 ? -19.344 -11.617 -14.609 1 97.69 197 ILE A O 1
ATOM 1582 N N . LYS A 1 198 ? -20.484 -10.406 -13.141 1 98.38 198 LYS A N 1
ATOM 1583 C CA . LYS A 1 198 ? -20.953 -9.469 -14.156 1 98.38 198 LYS A CA 1
ATOM 1584 C C . LYS A 1 198 ? -19.781 -8.727 -14.797 1 98.38 198 LYS A C 1
ATOM 1586 O O . LYS A 1 198 ? -19.75 -8.555 -16.016 1 98.38 198 LYS A O 1
ATOM 1591 N N . TYR A 1 199 ? -18.875 -8.281 -13.992 1 98.38 199 TYR A N 1
ATOM 1592 C CA . TYR A 1 199 ? -17.703 -7.57 -14.484 1 98.38 199 TYR A CA 1
ATOM 1593 C C . TYR A 1 199 ? -16.891 -8.445 -15.43 1 98.38 199 TYR A C 1
ATOM 1595 O O . TYR A 1 199 ? -16.469 -7.996 -16.5 1 98.38 199 TYR A O 1
ATOM 1603 N N . ALA A 1 200 ? -16.625 -9.695 -14.992 1 98.06 200 ALA A N 1
ATOM 1604 C CA . ALA A 1 200 ? -15.859 -10.648 -15.805 1 98.06 200 ALA A CA 1
ATOM 1605 C C . ALA A 1 200 ? -16.516 -10.875 -17.156 1 98.06 200 ALA A C 1
ATOM 1607 O O . ALA A 1 200 ? -15.852 -10.867 -18.188 1 98.06 200 ALA A O 1
ATOM 1608 N N . ARG A 1 201 ? -17.766 -11.055 -17.141 1 97.81 201 ARG A N 1
ATOM 1609 C CA . ARG A 1 201 ? -18.531 -11.273 -18.359 1 97.81 201 ARG A CA 1
ATOM 1610 C C . ARG A 1 201 ? -18.453 -10.055 -19.281 1 97.81 201 ARG A C 1
ATOM 1612 O O . ARG A 1 201 ? -18.203 -10.195 -20.484 1 97.81 201 ARG A O 1
ATOM 1619 N N . ASN A 1 202 ? -18.688 -8.852 -18.734 1 98.38 202 ASN A N 1
ATOM 1620 C CA . ASN A 1 202 ? -18.703 -7.621 -19.516 1 98.38 202 ASN A CA 1
ATOM 1621 C C . ASN A 1 202 ? -17.344 -7.348 -20.156 1 98.38 202 ASN A C 1
ATOM 1623 O O . ASN A 1 202 ? -17.266 -6.844 -21.281 1 98.38 202 ASN A O 1
ATOM 1627 N N . MET A 1 203 ? -16.281 -7.688 -19.453 1 98.06 203 MET A N 1
ATOM 1628 C CA . MET A 1 203 ? -14.938 -7.363 -19.922 1 98.06 203 MET A CA 1
ATOM 1629 C C . MET A 1 203 ? -14.344 -8.516 -20.719 1 98.06 203 MET A C 1
ATOM 1631 O O . MET A 1 203 ? -13.336 -8.352 -21.406 1 98.06 203 MET A O 1
ATOM 1635 N N . GLY A 1 204 ? -14.938 -9.688 -20.609 1 97.31 204 GLY A N 1
ATOM 1636 C CA . GLY A 1 204 ? -14.406 -10.875 -21.25 1 97.31 204 GLY A CA 1
ATOM 1637 C C . GLY A 1 204 ? -13.203 -11.461 -20.531 1 97.31 204 GLY A C 1
ATOM 1638 O O . GLY A 1 204 ? -12.281 -11.984 -21.156 1 97.31 204 GLY A O 1
ATOM 1639 N N . PHE A 1 205 ? -13.148 -11.297 -19.203 1 98.19 205 PHE A N 1
ATOM 1640 C CA . PHE A 1 205 ? -12.031 -11.812 -18.406 1 98.19 205 PHE A CA 1
ATOM 1641 C C . PHE A 1 205 ? -12.359 -13.188 -17.844 1 98.19 205 PHE A C 1
ATOM 1643 O O . PHE A 1 205 ? -13.523 -13.516 -17.609 1 98.19 205 PHE A O 1
ATOM 1650 N N . LEU A 1 206 ? -11.352 -14.016 -17.688 1 98.19 206 LEU A N 1
ATOM 1651 C CA . LEU A 1 206 ? -11.523 -15.312 -17.047 1 98.19 206 LEU A CA 1
ATOM 1652 C C . LEU A 1 206 ? -11.742 -15.156 -15.547 1 98.19 206 LEU A C 1
ATOM 1654 O O . LEU A 1 206 ? -11.086 -14.344 -14.898 1 98.19 206 LEU A O 1
ATOM 1658 N N . LEU A 1 207 ? -12.75 -15.852 -15.07 1 98 207 LEU A N 1
ATOM 1659 C CA . LEU A 1 207 ? -13.031 -15.961 -13.648 1 98 207 LEU A CA 1
ATOM 1660 C C . LEU A 1 207 ? -12.859 -17.391 -13.164 1 98 207 LEU A C 1
ATOM 1662 O O . LEU A 1 207 ? -13.453 -18.312 -13.719 1 98 207 LEU A O 1
ATOM 1666 N N . ILE A 1 208 ? -11.984 -17.578 -12.164 1 97.25 208 ILE A N 1
ATOM 1667 C CA . ILE A 1 208 ? -11.711 -18.891 -11.602 1 97.25 208 ILE A CA 1
ATOM 1668 C C . ILE A 1 208 ? -11.945 -18.875 -10.094 1 97.25 208 ILE A C 1
ATOM 1670 O O . ILE A 1 208 ? -11.547 -17.938 -9.414 1 97.25 208 ILE A O 1
ATOM 1674 N N . GLU A 1 209 ? -12.555 -19.891 -9.555 1 95.5 209 GLU A N 1
ATOM 1675 C CA . GLU A 1 209 ? -12.758 -20 -8.117 1 95.5 209 GLU A CA 1
ATOM 1676 C C . GLU A 1 209 ? -11.656 -20.844 -7.461 1 95.5 209 GLU A C 1
ATOM 1678 O O . GLU A 1 209 ? -11.125 -21.766 -8.078 1 95.5 209 GLU A O 1
ATOM 1683 N N . GLY A 1 210 ? -11.398 -20.5 -6.195 1 94.75 210 GLY A N 1
ATOM 1684 C CA . GLY A 1 210 ? -10.383 -21.219 -5.449 1 94.75 210 GLY A CA 1
ATOM 1685 C C . GLY A 1 210 ? -10.57 -22.719 -5.477 1 94.75 210 GLY A C 1
ATOM 1686 O O . GLY A 1 210 ? -9.609 -23.484 -5.613 1 94.75 210 GLY A O 1
ATOM 1687 N N . LYS A 1 211 ? -11.789 -23.188 -5.391 1 92.88 211 LYS A N 1
ATOM 1688 C CA . LYS A 1 211 ? -12.078 -24.625 -5.359 1 92.88 211 LYS A CA 1
ATOM 1689 C C . LYS A 1 211 ? -11.672 -25.297 -6.668 1 92.88 211 LYS A C 1
ATOM 1691 O O . LYS A 1 211 ? -11.273 -26.453 -6.68 1 92.88 211 LYS A O 1
ATOM 1696 N N . GLU A 1 212 ? -11.797 -24.562 -7.766 1 92.88 212 GLU A N 1
ATOM 1697 C CA . GLU A 1 212 ? -11.391 -25.094 -9.062 1 92.88 212 GLU A CA 1
ATOM 1698 C C . GLU A 1 212 ? -9.883 -25.281 -9.141 1 92.88 212 GLU A C 1
ATOM 1700 O O . GLU A 1 212 ? -9.391 -26.266 -9.688 1 92.88 212 GLU A O 1
ATOM 1705 N N . ILE A 1 213 ? -9.195 -24.328 -8.578 1 93.75 213 ILE A N 1
ATOM 1706 C CA . ILE A 1 213 ? -7.738 -24.391 -8.562 1 93.75 213 ILE A CA 1
ATOM 1707 C C . ILE A 1 213 ? -7.285 -25.562 -7.688 1 93.75 213 ILE A C 1
ATOM 1709 O O . ILE A 1 213 ? -6.434 -26.344 -8.094 1 93.75 213 ILE A O 1
ATOM 1713 N N . LEU A 1 214 ? -7.898 -25.672 -6.562 1 91.88 214 LEU A N 1
ATOM 1714 C CA . LEU A 1 214 ? -7.551 -26.734 -5.633 1 91.88 214 LEU A CA 1
ATOM 1715 C C . LEU A 1 214 ? -7.82 -28.109 -6.254 1 91.88 214 LEU A C 1
ATOM 1717 O O . LEU A 1 214 ? -7.027 -29.031 -6.086 1 91.88 214 LEU A O 1
ATOM 1721 N N . LYS A 1 215 ? -8.891 -28.219 -6.922 1 90.25 215 LYS A N 1
ATOM 1722 C CA . LYS A 1 215 ? -9.258 -29.484 -7.562 1 90.25 215 LYS A CA 1
ATOM 1723 C C . LYS A 1 215 ? -8.219 -29.891 -8.602 1 90.25 215 LYS A C 1
ATOM 1725 O O . LYS A 1 215 ? -7.879 -31.078 -8.711 1 90.25 215 LYS A O 1
ATOM 1730 N N . GLU A 1 216 ? -7.738 -28.938 -9.32 1 85.75 216 GLU A N 1
ATOM 1731 C CA . GLU A 1 216 ? -6.797 -29.234 -10.398 1 85.75 216 GLU A CA 1
ATOM 1732 C C . GLU A 1 216 ? -5.418 -29.578 -9.844 1 85.75 216 GLU A C 1
ATOM 1734 O O . GLU A 1 216 ? -4.68 -30.359 -10.445 1 85.75 216 GLU A O 1
ATOM 1739 N N . VAL A 1 217 ? -5.082 -28.891 -8.742 1 81.31 217 VAL A N 1
ATOM 1740 C CA . VAL A 1 217 ? -3.703 -29.047 -8.281 1 81.31 217 VAL A CA 1
ATOM 1741 C C . VAL A 1 217 ? -3.611 -30.188 -7.277 1 81.31 217 VAL A C 1
ATOM 1743 O O . VAL A 1 217 ? -2.578 -30.844 -7.176 1 81.31 217 VAL A O 1
ATOM 1746 N N . ILE A 1 218 ? -4.543 -30.219 -6.41 1 67.75 218 ILE A N 1
ATOM 1747 C CA . ILE A 1 218 ? -4.535 -31.312 -5.449 1 67.75 218 ILE A CA 1
ATOM 1748 C C . ILE A 1 218 ? -4.918 -32.625 -6.148 1 67.75 218 ILE A C 1
ATOM 1750 O O . ILE A 1 218 ? -4.391 -33.688 -5.824 1 67.75 218 ILE A O 1
ATOM 1754 N N . ALA A 1 219 ? -5.691 -32.562 -7.246 1 57.66 219 ALA A N 1
ATOM 1755 C CA . ALA A 1 219 ? -6.031 -33.812 -7.91 1 57.66 219 ALA A CA 1
ATOM 1756 C C . ALA A 1 219 ? -4.824 -34.406 -8.648 1 57.66 219 ALA A C 1
ATOM 1758 O O . ALA A 1 219 ? -3.951 -33.656 -9.094 1 57.66 219 ALA A O 1
ATOM 1759 N N . MET B 1 1 ? -1.383 33.875 1.352 1 75.19 1 MET B N 1
ATOM 1760 C CA . MET B 1 1 ? -1.67 32.5 1.731 1 75.19 1 MET B CA 1
ATOM 1761 C C . MET B 1 1 ? -3.115 32.375 2.197 1 75.19 1 MET B C 1
ATOM 1763 O O . MET B 1 1 ? -3.736 33.344 2.623 1 75.19 1 MET B O 1
ATOM 1767 N N . ILE B 1 2 ? -3.828 31.281 1.931 1 90.31 2 ILE B N 1
ATOM 1768 C CA . ILE B 1 2 ? -5.16 30.938 2.412 1 90.31 2 ILE B CA 1
ATOM 1769 C C . ILE B 1 2 ? -5.23 31.141 3.926 1 90.31 2 ILE B C 1
ATOM 1771 O O . ILE B 1 2 ? -4.32 30.734 4.652 1 90.31 2 ILE B O 1
ATOM 1775 N N . PRO B 1 3 ? -6.207 31.922 4.371 1 94.12 3 PRO B N 1
ATOM 1776 C CA . PRO B 1 3 ? -6.312 32.156 5.812 1 94.12 3 PRO B CA 1
ATOM 1777 C C . PRO B 1 3 ? -6.301 30.844 6.617 1 94.12 3 PRO B C 1
ATOM 1779 O O . PRO B 1 3 ? -6.887 29.844 6.191 1 94.12 3 PRO B O 1
ATOM 1782 N N . LYS B 1 4 ? -5.688 31.031 7.754 1 95.19 4 LYS B N 1
ATOM 1783 C CA . LYS B 1 4 ? -5.531 29.891 8.648 1 95.19 4 LYS B CA 1
ATOM 1784 C C . LYS B 1 4 ? -6.883 29.281 9 1 95.19 4 LYS B C 1
ATOM 1786 O O . LYS B 1 4 ? -7.027 28.047 9.008 1 95.19 4 LYS B O 1
ATOM 1791 N N . GLU B 1 5 ? -7.867 30.062 9.297 1 97.06 5 GLU B N 1
ATOM 1792 C CA . GLU B 1 5 ? -9.195 29.625 9.703 1 97.06 5 GLU B CA 1
ATOM 1793 C C . GLU B 1 5 ? -9.898 28.875 8.578 1 97.06 5 GLU B C 1
ATOM 1795 O O . GLU B 1 5 ? -10.664 27.938 8.82 1 97.06 5 GLU B O 1
ATOM 1800 N N . GLU B 1 6 ? -9.625 29.328 7.434 1 97.38 6 GLU B N 1
ATOM 1801 C CA . GLU B 1 6 ? -10.211 28.672 6.27 1 97.38 6 GLU B CA 1
ATOM 1802 C C . GLU B 1 6 ? -9.625 27.281 6.07 1 97.38 6 GLU B C 1
ATOM 1804 O O . GLU B 1 6 ? -10.352 26.328 5.75 1 97.38 6 GLU B O 1
ATOM 1809 N N . ILE B 1 7 ? -8.375 27.156 6.25 1 97.75 7 ILE B N 1
ATOM 1810 C CA . ILE B 1 7 ? -7.699 25.859 6.137 1 97.75 7 ILE B CA 1
ATOM 1811 C C . ILE B 1 7 ? -8.234 24.906 7.199 1 97.75 7 ILE B C 1
ATOM 1813 O O . ILE B 1 7 ? -8.578 23.766 6.898 1 97.75 7 ILE B O 1
ATOM 1817 N N . ARG B 1 8 ? -8.32 25.406 8.43 1 98.06 8 ARG B N 1
ATOM 1818 C CA . ARG B 1 8 ? -8.805 24.578 9.531 1 98.06 8 ARG B CA 1
ATOM 1819 C C . ARG B 1 8 ? -10.234 24.109 9.266 1 98.06 8 ARG B C 1
ATOM 1821 O O . ARG B 1 8 ? -10.539 22.922 9.422 1 98.06 8 ARG B O 1
ATOM 1828 N N . LYS B 1 9 ? -11.047 25.062 8.891 1 98.38 9 LYS B N 1
ATOM 1829 C CA . LYS B 1 9 ? -12.445 24.734 8.625 1 98.38 9 LYS B CA 1
ATOM 1830 C C . LYS B 1 9 ? -12.562 23.688 7.512 1 98.38 9 LYS B C 1
ATOM 1832 O O . LYS B 1 9 ? -13.367 22.766 7.605 1 98.38 9 LYS B O 1
ATOM 1837 N N . ASN B 1 10 ? -11.805 23.891 6.469 1 98.25 10 ASN B N 1
ATOM 1838 C CA . ASN B 1 10 ? -11.773 22.938 5.363 1 98.25 10 ASN B CA 1
ATOM 1839 C C . ASN B 1 10 ? -11.477 21.516 5.848 1 98.25 10 ASN B C 1
ATOM 1841 O O . ASN B 1 10 ? -12.203 20.578 5.52 1 98.25 10 ASN B O 1
ATOM 1845 N N . LEU B 1 11 ? -10.492 21.359 6.625 1 98.44 11 LEU B N 1
ATOM 1846 C CA . LEU B 1 11 ? -10.055 20.062 7.129 1 98.44 11 LEU B CA 1
ATOM 1847 C C . LEU B 1 11 ? -11.086 19.484 8.094 1 98.44 11 LEU B C 1
ATOM 1849 O O . LEU B 1 11 ? -11.414 18.297 8.008 1 98.44 11 LEU B O 1
ATOM 1853 N N . GLU B 1 12 ? -11.625 20.281 8.93 1 98.56 12 GLU B N 1
ATOM 1854 C CA . GLU B 1 12 ? -12.609 19.828 9.906 1 98.56 12 GLU B CA 1
ATOM 1855 C C . GLU B 1 12 ? -13.914 19.422 9.227 1 98.56 12 GLU B C 1
ATOM 1857 O O . GLU B 1 12 ? -14.625 18.531 9.711 1 98.56 12 GLU B O 1
ATOM 1862 N N . ASP B 1 13 ? -14.203 20.062 8.094 1 98.38 13 ASP B N 1
ATOM 1863 C CA . ASP B 1 13 ? -15.414 19.766 7.34 1 98.38 13 ASP B CA 1
ATOM 1864 C C . ASP B 1 13 ? -15.234 18.484 6.508 1 98.38 13 ASP B C 1
ATOM 1866 O O . ASP B 1 13 ? -16.172 18.031 5.855 1 98.38 13 ASP B O 1
ATOM 1870 N N . GLY B 1 14 ? -14.047 17.938 6.527 1 98.5 14 GLY B N 1
ATOM 1871 C CA . GLY B 1 14 ? -13.789 16.688 5.832 1 98.5 14 GLY B CA 1
ATOM 1872 C C . GLY B 1 14 ? -13.453 16.875 4.367 1 98.5 14 GLY B C 1
ATOM 1873 O O . GLY B 1 14 ? -13.594 15.953 3.564 1 98.5 14 GLY B O 1
ATOM 1874 N N . LEU B 1 15 ? -13.117 18.094 4.008 1 98.62 15 LEU B N 1
ATOM 1875 C CA . LEU B 1 15 ? -12.688 18.359 2.641 1 98.62 15 LEU B CA 1
ATOM 1876 C C . LEU B 1 15 ? -11.172 18.219 2.51 1 98.62 15 LEU B C 1
ATOM 1878 O O . LEU B 1 15 ? -10.438 18.469 3.465 1 98.62 15 LEU B O 1
ATOM 1882 N N . PRO B 1 16 ? -10.734 17.828 1.364 1 98.75 16 PRO B N 1
ATOM 1883 C CA . PRO B 1 16 ? -9.297 17.625 1.182 1 98.75 16 PRO B CA 1
ATOM 1884 C C . PRO B 1 16 ? -8.555 18.938 0.873 1 98.75 16 PRO B C 1
ATOM 1886 O O . PRO B 1 16 ? -9.172 19.906 0.442 1 98.75 16 PRO B O 1
ATOM 1889 N N . ILE B 1 17 ? -7.309 18.906 1.133 1 98.69 17 ILE B N 1
ATOM 1890 C CA . ILE B 1 17 ? -6.363 19.906 0.636 1 98.69 17 ILE B CA 1
ATOM 1891 C C . ILE B 1 17 ? -5.348 19.234 -0.289 1 98.69 17 ILE B C 1
ATOM 1893 O O . ILE B 1 17 ? -4.797 18.188 0.041 1 98.69 17 ILE B O 1
ATOM 1897 N N . LEU B 1 18 ? -5.188 19.812 -1.47 1 98.75 18 LEU B N 1
ATOM 1898 C CA . LEU B 1 18 ? -4.133 19.359 -2.375 1 98.75 18 LEU B CA 1
ATOM 1899 C C . LEU B 1 18 ? -2.828 20.094 -2.092 1 98.75 18 LEU B C 1
ATOM 1901 O O . LEU B 1 18 ? -2.793 21.328 -2.094 1 98.75 18 LEU B O 1
ATOM 1905 N N . ILE B 1 19 ? -1.794 19.359 -1.796 1 98.31 19 ILE B N 1
ATOM 1906 C CA . ILE B 1 19 ? -0.5 19.953 -1.472 1 98.31 19 ILE B CA 1
ATOM 1907 C C . ILE B 1 19 ? 0.505 19.641 -2.576 1 98.31 19 ILE B C 1
ATOM 1909 O O . ILE B 1 19 ? 0.886 18.484 -2.76 1 98.31 19 ILE B O 1
ATOM 1913 N N . TYR B 1 20 ? 0.891 20.594 -3.283 1 97.25 20 TYR B N 1
ATOM 1914 C CA . TYR B 1 20 ? 1.992 20.469 -4.234 1 97.25 20 TYR B CA 1
ATOM 1915 C C . TYR B 1 20 ? 3.328 20.75 -3.555 1 97.25 20 TYR B C 1
ATOM 1917 O O . TYR B 1 20 ? 3.504 21.781 -2.916 1 97.25 20 TYR B O 1
ATOM 1925 N N . ASP B 1 21 ? 4.258 19.844 -3.664 1 92.5 21 ASP B N 1
ATOM 1926 C CA . ASP B 1 21 ? 5.5 20.016 -2.912 1 92.5 21 ASP B CA 1
ATOM 1927 C C . ASP B 1 21 ? 6.34 21.156 -3.488 1 92.5 21 ASP B C 1
ATOM 1929 O O . ASP B 1 21 ? 6.141 22.328 -3.133 1 92.5 21 ASP B O 1
ATOM 1933 N N . PHE B 1 22 ? 7.367 20.828 -4.422 1 88.69 22 PHE B N 1
ATOM 1934 C CA . PHE B 1 22 ? 8.211 21.906 -4.934 1 88.69 22 PHE B CA 1
ATOM 1935 C C . PHE B 1 22 ? 8.625 21.625 -6.375 1 88.69 22 PHE B C 1
ATOM 1937 O O . PHE B 1 22 ? 8.805 20.469 -6.766 1 88.69 22 PHE B O 1
ATOM 1944 N N . ASP B 1 23 ? 8.766 22.75 -7.074 1 86.12 23 ASP B N 1
ATOM 1945 C CA . ASP B 1 23 ? 9.43 22.594 -8.367 1 86.12 23 ASP B CA 1
ATOM 1946 C C . ASP B 1 23 ? 10.859 22.094 -8.195 1 86.12 23 ASP B C 1
ATOM 1948 O O . ASP B 1 23 ? 11.617 22.609 -7.375 1 86.12 23 ASP B O 1
ATOM 1952 N N . GLY B 1 24 ? 11.195 21 -8.836 1 79.56 24 GLY B N 1
ATOM 1953 C CA . GLY B 1 24 ? 12.562 20.484 -8.781 1 79.56 24 GLY B CA 1
ATOM 1954 C C . GLY B 1 24 ? 12.758 19.422 -7.727 1 79.56 24 GLY B C 1
ATOM 1955 O O . GLY B 1 24 ? 13.852 18.875 -7.586 1 79.56 24 GLY B O 1
ATOM 1956 N N . ARG B 1 25 ? 11.836 19.125 -7.07 1 79.25 25 ARG B N 1
ATOM 1957 C CA . ARG B 1 25 ? 11.914 18.031 -6.102 1 79.25 25 ARG B CA 1
ATOM 1958 C C . ARG B 1 25 ? 11.164 16.797 -6.609 1 79.25 25 ARG B C 1
ATOM 1960 O O . ARG B 1 25 ? 11.508 16.25 -7.66 1 79.25 25 ARG B O 1
ATOM 1967 N N . GLU B 1 26 ? 10.047 16.438 -5.965 1 80.5 26 GLU B N 1
ATOM 1968 C CA . GLU B 1 26 ? 9.281 15.336 -6.527 1 80.5 26 GLU B CA 1
ATOM 1969 C C . GLU B 1 26 ? 8.312 15.82 -7.602 1 80.5 26 GLU B C 1
ATOM 1971 O O . GLU B 1 26 ? 7.879 15.039 -8.453 1 80.5 26 GLU B O 1
ATOM 1976 N N . GLU B 1 27 ? 7.969 17.156 -7.535 1 89.81 27 GLU B N 1
ATOM 1977 C CA . GLU B 1 27 ? 7.012 17.75 -8.461 1 89.81 27 GLU B CA 1
ATOM 1978 C C . GLU B 1 27 ? 5.707 16.953 -8.5 1 89.81 27 GLU B C 1
ATOM 1980 O O . GLU B 1 27 ? 5.215 16.625 -9.578 1 89.81 27 GLU B O 1
ATOM 1985 N N . GLU B 1 28 ? 5.25 16.641 -7.285 1 94.25 28 GLU B N 1
ATOM 1986 C CA . GLU B 1 28 ? 4.059 15.828 -7.09 1 94.25 28 GLU B CA 1
ATOM 1987 C C . GLU B 1 28 ? 3.064 16.516 -6.16 1 94.25 28 GLU B C 1
ATOM 1989 O O . GLU B 1 28 ? 3.424 17.438 -5.43 1 94.25 28 GLU B O 1
ATOM 1994 N N . THR B 1 29 ? 1.861 16.141 -6.27 1 98.12 29 THR B N 1
ATOM 1995 C CA . THR B 1 29 ? 0.791 16.625 -5.398 1 98.12 29 THR B CA 1
ATOM 1996 C C . THR B 1 29 ? 0.185 15.469 -4.605 1 98.12 29 THR B C 1
ATOM 1998 O O . THR B 1 29 ? -0.101 14.406 -5.164 1 98.12 29 THR B O 1
ATOM 2001 N N . ASP B 1 30 ? 0.106 15.664 -3.336 1 98.69 30 ASP B N 1
ATOM 2002 C CA . ASP B 1 30 ? -0.662 14.727 -2.52 1 98.69 30 ASP B CA 1
ATOM 2003 C C . ASP B 1 30 ? -2.018 15.312 -2.137 1 98.69 30 ASP B C 1
ATOM 2005 O O . ASP B 1 30 ? -2.123 16.516 -1.863 1 98.69 30 ASP B O 1
ATOM 2009 N N . MET B 1 31 ? -3.016 14.484 -2.172 1 98.88 31 MET B N 1
ATOM 2010 C CA . MET B 1 31 ? -4.301 14.805 -1.562 1 98.88 31 MET B CA 1
ATOM 2011 C C . MET B 1 31 ? -4.301 14.461 -0.075 1 98.88 31 MET B C 1
ATOM 2013 O O . MET B 1 31 ? -3.963 13.336 0.308 1 98.88 31 MET B O 1
ATOM 2017 N N . MET B 1 32 ? -4.633 15.438 0.752 1 98.88 32 MET B N 1
ATOM 2018 C CA . MET B 1 32 ? -4.551 15.266 2.201 1 98.88 32 MET B CA 1
ATOM 2019 C C . MET B 1 32 ? -5.922 15.438 2.846 1 98.88 32 MET B C 1
ATOM 2021 O O . MET B 1 32 ? -6.645 16.391 2.539 1 98.88 32 MET B O 1
ATOM 2025 N N . PHE B 1 33 ? -6.32 14.562 3.711 1 98.94 33 PHE B N 1
ATOM 2026 C CA . PHE B 1 33 ? -7.465 14.695 4.605 1 98.94 33 PHE B CA 1
ATOM 2027 C C . PHE B 1 33 ? -7.012 14.711 6.062 1 98.94 33 PHE B C 1
ATOM 2029 O O . PHE B 1 33 ? -5.961 14.164 6.398 1 98.94 33 PHE B O 1
ATOM 2036 N N . TYR B 1 34 ? -7.797 15.445 6.891 1 98.94 34 TYR B N 1
ATOM 2037 C CA . TYR B 1 34 ? -7.613 15.32 8.328 1 98.94 34 TYR B CA 1
ATOM 2038 C C . TYR B 1 34 ? -8.148 13.984 8.828 1 98.94 34 TYR B C 1
ATOM 2040 O O . TYR B 1 34 ? -9.281 13.609 8.531 1 98.94 34 TYR B O 1
ATOM 2048 N N . ALA B 1 35 ? -7.379 13.258 9.586 1 98.94 35 ALA B N 1
ATOM 2049 C CA . ALA B 1 35 ? -7.727 11.898 9.984 1 98.94 35 ALA B CA 1
ATOM 2050 C C . ALA B 1 35 ? -8.867 11.898 11 1 98.94 35 ALA B C 1
ATOM 2052 O O . ALA B 1 35 ? -9.594 10.914 11.133 1 98.94 35 ALA B O 1
ATOM 2053 N N . GLY B 1 36 ? -9.062 12.969 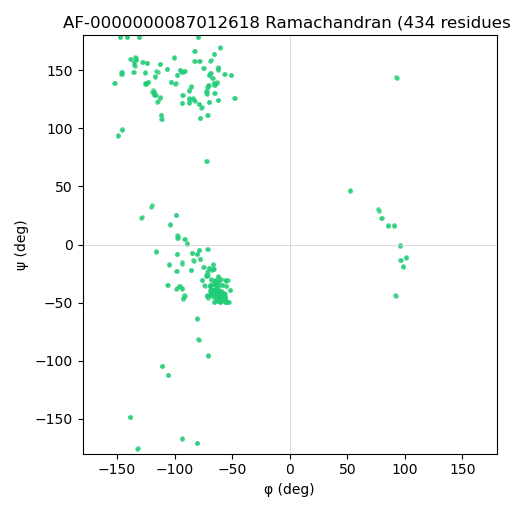11.711 1 98.75 36 GLY B N 1
ATOM 2054 C CA . GLY B 1 36 ? -10.047 13.047 12.781 1 98.75 36 GLY B CA 1
ATOM 2055 C C . GLY B 1 36 ? -11.477 12.945 12.289 1 98.75 36 GLY B C 1
ATOM 2056 O O . GLY B 1 36 ? -12.391 12.695 13.07 1 98.75 36 GLY B O 1
ATOM 2057 N N . VAL B 1 37 ? -11.688 13.141 10.961 1 98.75 37 VAL B N 1
ATOM 2058 C CA . VAL B 1 37 ? -13.031 13.078 10.406 1 98.75 37 VAL B CA 1
ATOM 2059 C C . VAL B 1 37 ? -13.055 12.133 9.203 1 98.75 37 VAL B C 1
ATOM 2061 O O . VAL B 1 37 ? -13.867 12.289 8.297 1 98.75 37 VAL B O 1
ATOM 2064 N N . ILE B 1 38 ? -12.133 11.242 9.148 1 98.81 38 ILE B N 1
ATOM 2065 C CA . ILE B 1 38 ? -12 10.328 8.016 1 98.81 38 ILE B CA 1
ATOM 2066 C C . ILE B 1 38 ? -13.164 9.336 8.016 1 98.81 38 ILE B C 1
ATOM 2068 O O . ILE B 1 38 ? -13.664 8.961 9.078 1 98.81 38 ILE B O 1
ATOM 2072 N N . ASP B 1 39 ? -13.609 8.953 6.895 1 98.75 39 ASP B N 1
ATOM 2073 C CA . ASP B 1 39 ? -14.586 7.887 6.691 1 98.75 39 ASP B CA 1
ATOM 2074 C C . ASP B 1 39 ? -14.336 7.152 5.379 1 98.75 39 ASP B C 1
ATOM 2076 O O . ASP B 1 39 ? -13.383 7.465 4.656 1 98.75 39 ASP B O 1
ATOM 2080 N N . TRP B 1 40 ? -15.18 6.148 5.141 1 98.75 40 TRP B N 1
ATOM 2081 C CA . TRP B 1 40 ? -14.922 5.281 3.998 1 98.75 40 TRP B CA 1
ATOM 2082 C C . TRP B 1 40 ? -15.047 6.055 2.689 1 98.75 40 TRP B C 1
ATOM 2084 O O . TRP B 1 40 ? -14.367 5.734 1.708 1 98.75 40 TRP B O 1
ATOM 2094 N N . LYS B 1 41 ? -15.898 7.086 2.629 1 98.75 41 LYS B N 1
ATOM 2095 C CA . LYS B 1 41 ? -16.078 7.875 1.416 1 98.75 41 LYS B CA 1
ATOM 2096 C C . LYS B 1 41 ? -14.797 8.625 1.049 1 98.75 41 LYS B C 1
ATOM 2098 O O . LYS B 1 41 ? -14.453 8.727 -0.13 1 98.75 41 LYS B O 1
ATOM 2103 N N . LYS B 1 42 ? -14.117 9.18 2.049 1 98.88 42 LYS B N 1
ATOM 2104 C CA . LYS B 1 42 ? -12.867 9.891 1.827 1 98.88 42 LYS B CA 1
ATOM 2105 C C . LYS B 1 42 ? -11.758 8.938 1.39 1 98.88 42 LYS B C 1
ATOM 2107 O O . LYS B 1 42 ? -10.93 9.289 0.544 1 98.88 42 LYS B O 1
ATOM 2112 N N . ILE B 1 43 ? -11.742 7.723 2.018 1 98.88 43 ILE B N 1
ATOM 2113 C CA . ILE B 1 43 ? -10.797 6.707 1.574 1 98.88 43 ILE B CA 1
ATOM 2114 C C . ILE B 1 43 ? -11.078 6.332 0.121 1 98.88 43 ILE B C 1
ATOM 2116 O O . ILE B 1 43 ? -10.156 6.176 -0.678 1 98.88 43 ILE B O 1
ATOM 2120 N N . TYR B 1 44 ? -12.359 6.211 -0.208 1 98.69 44 TYR B N 1
ATOM 2121 C CA . TYR B 1 44 ? -12.766 5.914 -1.578 1 98.69 44 TYR B CA 1
ATOM 2122 C C . TYR B 1 44 ? -12.289 7.004 -2.533 1 98.69 44 TYR B C 1
ATOM 2124 O O . TYR B 1 44 ? -11.82 6.711 -3.637 1 98.69 44 TYR B O 1
ATOM 2132 N N . ILE B 1 45 ? -12.367 8.266 -2.123 1 98.5 45 ILE B N 1
ATOM 2133 C CA . ILE B 1 45 ? -11.906 9.383 -2.934 1 98.5 45 ILE B CA 1
ATOM 2134 C C . ILE B 1 45 ? -10.391 9.289 -3.125 1 98.5 45 ILE B C 1
ATOM 2136 O O . ILE B 1 45 ? -9.883 9.477 -4.234 1 98.5 45 ILE B O 1
ATOM 2140 N N . LEU B 1 46 ? -9.672 9.008 -2.09 1 98.75 46 LEU B N 1
ATOM 2141 C CA . LEU B 1 46 ? -8.227 8.859 -2.184 1 98.75 46 LEU B CA 1
ATOM 2142 C C . LEU B 1 46 ? -7.855 7.746 -3.156 1 98.75 46 LEU B C 1
ATOM 2144 O O . LEU B 1 46 ? -6.961 7.914 -3.986 1 98.75 46 LEU B O 1
ATOM 2148 N N . ARG B 1 47 ? -8.562 6.641 -3.023 1 97.62 47 ARG B N 1
ATOM 2149 C CA . ARG B 1 47 ? -8.281 5.477 -3.855 1 97.62 47 ARG B CA 1
ATOM 2150 C C . ARG B 1 47 ? -8.57 5.77 -5.324 1 97.62 47 ARG B C 1
ATOM 2152 O O . ARG B 1 47 ? -7.781 5.402 -6.199 1 97.62 47 ARG B O 1
ATOM 2159 N N . LYS B 1 48 ? -9.641 6.484 -5.617 1 97.38 48 LYS B N 1
ATOM 2160 C CA . LYS B 1 48 ? -10.148 6.629 -6.98 1 97.38 48 LYS B CA 1
ATOM 2161 C C . LYS B 1 48 ? -9.594 7.891 -7.637 1 97.38 48 LYS B C 1
ATOM 2163 O O . LYS B 1 48 ? -9.32 7.902 -8.844 1 97.38 48 LYS B O 1
ATOM 2168 N N . GLU B 1 49 ? -9.484 8.969 -6.832 1 97.5 49 GLU B N 1
ATOM 2169 C CA . GLU B 1 49 ? -9.125 10.258 -7.41 1 97.5 49 GLU B CA 1
ATOM 2170 C C . GLU B 1 49 ? -7.637 10.547 -7.242 1 97.5 49 GLU B C 1
ATOM 2172 O O . GLU B 1 49 ? -7.008 11.133 -8.125 1 97.5 49 GLU B O 1
ATOM 2177 N N . ALA B 1 50 ? -7.031 10.188 -6.129 1 98.31 50 ALA B N 1
ATOM 2178 C CA . ALA B 1 50 ? -5.586 10.328 -5.977 1 98.31 50 ALA B CA 1
ATOM 2179 C C . ALA B 1 50 ? -4.848 9.172 -6.645 1 98.31 50 ALA B C 1
ATOM 2181 O O . ALA B 1 50 ? -4.254 9.344 -7.711 1 98.31 50 ALA B O 1
ATOM 2182 N N . GLY B 1 51 ? -5.129 7.996 -6.062 1 97.88 51 GLY B N 1
ATOM 2183 C CA . GLY B 1 51 ? -4.672 6.801 -6.754 1 97.88 51 GLY B CA 1
ATOM 2184 C C . GLY B 1 51 ? -3.346 6.281 -6.238 1 97.88 51 GLY B C 1
ATOM 2185 O O . GLY B 1 51 ? -2.936 5.168 -6.57 1 97.88 51 GLY B O 1
ATOM 2186 N N . GLY B 1 52 ? -2.596 7.043 -5.449 1 98.25 52 GLY B N 1
ATOM 2187 C CA . GLY B 1 52 ? -1.356 6.57 -4.852 1 98.25 52 GLY B CA 1
ATOM 2188 C C . GLY B 1 52 ? -1.576 5.723 -3.611 1 98.25 52 GLY B C 1
ATOM 2189 O O . GLY B 1 52 ? -2.686 5.242 -3.371 1 98.25 52 GLY B O 1
ATOM 2190 N N . LEU B 1 53 ? -0.511 5.434 -2.945 1 98.62 53 LEU B N 1
ATOM 2191 C CA . LEU B 1 53 ? -0.593 4.691 -1.69 1 98.62 53 LEU B CA 1
ATOM 2192 C C . LEU B 1 53 ? -1.218 5.547 -0.594 1 98.62 53 LEU B C 1
ATOM 2194 O O . LEU B 1 53 ? -0.762 6.664 -0.336 1 98.62 53 LEU B O 1
ATOM 2198 N N . ILE B 1 54 ? -2.299 5.062 -0.018 1 98.88 54 ILE B N 1
ATOM 2199 C CA . ILE B 1 54 ? -2.945 5.777 1.077 1 98.88 54 ILE B CA 1
ATOM 2200 C C . ILE B 1 54 ? -2.148 5.582 2.363 1 98.88 54 ILE B C 1
ATOM 2202 O O . ILE B 1 54 ? -2.014 4.457 2.854 1 98.88 54 ILE B O 1
ATOM 2206 N N . CYS B 1 55 ? -1.654 6.664 2.889 1 98.88 55 CYS B N 1
ATOM 2207 C CA . CYS B 1 55 ? -0.781 6.609 4.055 1 98.88 55 CYS B CA 1
ATOM 2208 C C . CYS B 1 55 ? -1.338 7.453 5.195 1 98.88 55 CYS B C 1
ATOM 2210 O O . CYS B 1 55 ? -1.864 8.547 4.965 1 98.88 55 CYS B O 1
ATOM 2212 N N . TYR B 1 56 ? -1.247 6.984 6.395 1 99 56 TYR B N 1
ATOM 2213 C CA . TYR B 1 56 ? -1.452 7.785 7.598 1 99 56 TYR B CA 1
ATOM 2214 C C . TYR B 1 56 ? -0.155 8.453 8.039 1 99 56 TYR B C 1
ATOM 2216 O O . TYR B 1 56 ? 0.899 7.812 8.07 1 99 56 TYR B O 1
ATOM 2224 N N . ALA B 1 57 ? -0.198 9.703 8.336 1 98.94 57 ALA B N 1
ATOM 2225 C CA . ALA B 1 57 ? 1.013 10.422 8.719 1 98.94 57 ALA B CA 1
ATOM 2226 C C . ALA B 1 57 ? 0.826 11.125 10.062 1 98.94 57 ALA B C 1
ATOM 2228 O O . ALA B 1 57 ? -0.235 11.695 10.328 1 98.94 57 ALA B O 1
ATOM 2229 N N . THR B 1 58 ? 1.804 11.094 10.891 1 98.88 58 THR B N 1
ATOM 2230 C CA . THR B 1 58 ? 1.826 11.781 12.172 1 98.88 58 THR B CA 1
ATOM 2231 C C . THR B 1 58 ? 3.209 12.367 12.453 1 98.88 58 THR B C 1
ATOM 2233 O O . THR B 1 58 ? 4.098 12.305 11.602 1 98.88 58 THR B O 1
ATOM 2236 N N . GLY B 1 59 ? 3.381 13.031 13.539 1 97.75 59 GLY B N 1
ATOM 2237 C CA . GLY B 1 59 ? 4.617 13.719 13.867 1 97.75 59 GLY B CA 1
ATOM 2238 C C . GLY B 1 59 ? 5.668 12.805 14.477 1 97.75 59 GLY B C 1
ATOM 2239 O O . G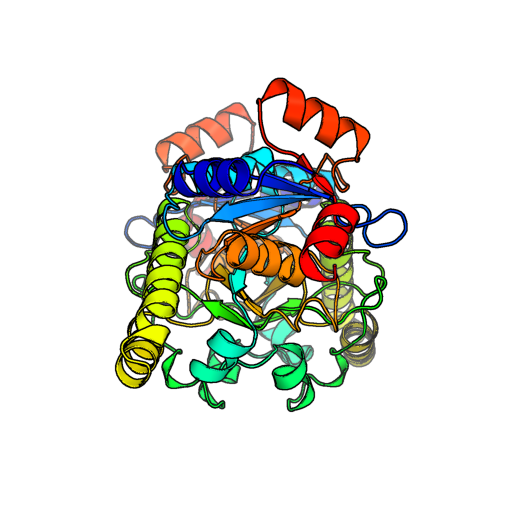LY B 1 59 ? 5.359 11.68 14.867 1 97.75 59 GLY B O 1
ATOM 2240 N N . SER B 1 60 ? 6.863 13.328 14.523 1 95.56 60 SER B N 1
ATOM 2241 C CA . SER B 1 60 ? 7.977 12.578 15.094 1 95.56 60 SER B CA 1
ATOM 2242 C C . SER B 1 60 ? 7.773 12.328 16.578 1 95.56 60 SER B C 1
ATOM 2244 O O . SER B 1 60 ? 8.102 11.258 17.094 1 95.56 60 SER B O 1
ATOM 2246 N N . GLU B 1 61 ? 7.242 13.289 17.266 1 97.06 61 GLU B N 1
ATOM 2247 C CA . GLU B 1 61 ? 7.027 13.156 18.703 1 97.06 61 GLU B CA 1
ATOM 2248 C C . GLU B 1 61 ? 6 12.07 19.016 1 97.06 61 GLU B C 1
ATOM 2250 O O . GLU B 1 61 ? 6.203 11.258 19.922 1 97.06 61 GLU B O 1
ATOM 2255 N N . GLU B 1 62 ? 4.887 12.141 18.328 1 98.38 62 GLU B N 1
ATOM 2256 C CA . GLU B 1 62 ? 3.867 11.109 18.5 1 98.38 62 GLU B CA 1
ATOM 2257 C C . GLU B 1 62 ? 4.434 9.719 18.203 1 98.38 62 GLU B C 1
ATOM 2259 O O . GLU B 1 62 ? 4.18 8.773 18.953 1 98.38 62 GLU B O 1
ATOM 2264 N N . GLY B 1 63 ? 5.199 9.609 17.078 1 98.38 63 GLY B N 1
ATOM 2265 C CA . GLY B 1 63 ? 5.844 8.352 16.734 1 98.38 63 GLY B CA 1
ATOM 2266 C C . GLY B 1 63 ? 6.766 7.84 17.828 1 98.38 63 GLY B C 1
ATOM 2267 O O . GLY B 1 63 ? 6.723 6.66 18.188 1 98.38 63 GLY B O 1
ATOM 2268 N N . LYS B 1 64 ? 7.512 8.75 18.359 1 97.88 64 LYS B N 1
ATOM 2269 C CA . LYS B 1 64 ? 8.438 8.398 19.438 1 97.88 64 LYS B CA 1
ATOM 2270 C C . LYS B 1 64 ? 7.691 7.891 20.656 1 97.88 64 LYS B C 1
ATOM 2272 O O . LYS B 1 64 ? 8.094 6.895 21.266 1 97.88 64 LYS B O 1
ATOM 2277 N N . LYS B 1 65 ? 6.656 8.586 21 1 98.44 65 LYS B N 1
ATOM 2278 C CA . LYS B 1 65 ? 5.875 8.195 22.172 1 98.44 65 LYS B CA 1
ATOM 2279 C C . LYS B 1 65 ? 5.258 6.812 21.984 1 98.44 65 LYS B C 1
ATOM 2281 O O . LYS B 1 65 ? 5.109 6.062 22.953 1 98.44 65 LYS B O 1
ATOM 2286 N N . LEU B 1 66 ? 4.93 6.461 20.812 1 98.62 66 LEU B N 1
ATOM 2287 C CA . LEU B 1 66 ? 4.336 5.16 20.516 1 98.62 66 LEU B CA 1
ATOM 2288 C C . LEU B 1 66 ? 5.414 4.098 20.328 1 98.62 66 LEU B C 1
ATOM 2290 O O . LEU B 1 66 ? 5.105 2.926 20.109 1 98.62 66 LEU B O 1
ATOM 2294 N N . GLY B 1 67 ? 6.672 4.531 20.312 1 98.12 67 GLY B N 1
ATOM 2295 C CA . GLY B 1 67 ? 7.781 3.611 20.109 1 98.12 67 GLY B CA 1
ATOM 2296 C C . GLY B 1 67 ? 7.988 3.23 18.656 1 98.12 67 GLY B C 1
ATOM 2297 O O . GLY B 1 67 ? 8.578 2.189 18.359 1 98.12 67 GLY B O 1
ATOM 2298 N N . LEU B 1 68 ? 7.551 4.012 17.766 1 98.62 68 LEU B N 1
ATOM 2299 C CA . LEU B 1 68 ? 7.656 3.705 16.344 1 98.62 68 LEU B CA 1
ATOM 2300 C C . LEU B 1 68 ? 9.008 4.148 15.797 1 98.62 68 LEU B C 1
ATOM 2302 O O . LEU B 1 68 ? 9.5 5.223 16.141 1 98.62 68 LEU B O 1
ATOM 2306 N N . LYS B 1 69 ? 9.594 3.34 15.031 1 97.94 69 LYS B N 1
ATOM 2307 C CA . LYS B 1 69 ? 10.844 3.65 14.344 1 97.94 69 LYS B CA 1
ATOM 2308 C C . LYS B 1 69 ? 10.625 3.734 12.836 1 97.94 69 LYS B C 1
ATOM 2310 O O . LYS B 1 69 ? 9.664 3.172 12.305 1 97.94 69 LYS B O 1
ATOM 2315 N N . PHE B 1 70 ? 11.508 4.488 12.203 1 98.06 70 PHE B N 1
ATOM 2316 C CA . PHE B 1 70 ? 11.516 4.441 10.75 1 98.06 70 PHE B CA 1
ATOM 2317 C C . PHE B 1 70 ? 11.867 3.043 10.25 1 98.06 70 PHE B C 1
ATOM 2319 O O . PHE B 1 70 ? 12.742 2.383 10.812 1 98.06 70 PHE B O 1
ATOM 2326 N N . GLN B 1 71 ? 11.172 2.631 9.219 1 97.69 71 GLN B N 1
ATOM 2327 C CA . GLN B 1 71 ? 11.453 1.316 8.648 1 97.69 71 GLN B CA 1
ATOM 2328 C C . GLN B 1 71 ? 12.906 1.212 8.188 1 97.69 71 GLN B C 1
ATOM 2330 O O . GLN B 1 71 ? 13.508 0.139 8.258 1 97.69 71 GLN B O 1
ATOM 2335 N N . THR B 1 72 ? 13.477 2.305 7.688 1 97.19 72 THR B N 1
ATOM 2336 C CA . THR B 1 72 ? 14.883 2.32 7.285 1 97.19 72 THR B CA 1
ATOM 2337 C C . THR B 1 72 ? 15.781 1.929 8.453 1 97.19 72 THR B C 1
ATOM 2339 O O . THR B 1 72 ? 16.75 1.174 8.281 1 97.19 72 THR B O 1
ATOM 2342 N N . ASP B 1 73 ? 15.484 2.441 9.617 1 96.69 73 ASP B N 1
ATOM 2343 C CA . ASP B 1 73 ? 16.281 2.127 10.805 1 96.69 73 ASP B CA 1
ATOM 2344 C C . ASP B 1 73 ? 16.109 0.661 11.195 1 96.69 73 ASP B C 1
ATOM 2346 O O . ASP B 1 73 ? 17.078 0.008 11.594 1 96.69 73 ASP B O 1
ATOM 2350 N N . ILE B 1 74 ? 14.938 0.188 11.102 1 96 74 ILE B N 1
ATOM 2351 C CA . ILE B 1 74 ? 14.664 -1.207 11.422 1 96 74 ILE B CA 1
ATOM 2352 C C . ILE B 1 74 ? 15.438 -2.121 10.477 1 96 74 ILE B C 1
ATOM 2354 O O . ILE B 1 74 ? 16.094 -3.07 10.914 1 96 74 ILE B O 1
ATOM 2358 N N . LEU B 1 75 ? 15.398 -1.828 9.18 1 96.69 75 LEU B N 1
ATOM 2359 C CA . LEU B 1 75 ? 16.047 -2.652 8.164 1 96.69 75 LEU B CA 1
ATOM 2360 C C . LEU B 1 75 ? 17.562 -2.561 8.281 1 96.69 75 LEU B C 1
ATOM 2362 O O . LEU B 1 75 ? 18.266 -3.547 8.047 1 96.69 75 LEU B O 1
ATOM 2366 N N . LEU B 1 76 ? 18.094 -1.358 8.641 1 96.5 76 LEU B N 1
ATOM 2367 C CA . LEU B 1 76 ? 19.531 -1.165 8.797 1 96.5 76 LEU B CA 1
ATOM 2368 C C . LEU B 1 76 ? 20.078 -2.094 9.875 1 96.5 76 LEU B C 1
ATOM 2370 O O . LEU B 1 76 ? 21.25 -2.504 9.805 1 96.5 76 LEU B O 1
ATOM 2374 N N . ASN B 1 77 ? 19.266 -2.418 10.844 1 94.75 77 ASN B N 1
ATOM 2375 C CA . ASN B 1 77 ? 19.672 -3.277 11.945 1 94.75 77 ASN B CA 1
ATOM 2376 C C . ASN B 1 77 ? 19.219 -4.719 11.734 1 94.75 77 ASN B C 1
ATOM 2378 O O . ASN B 1 77 ? 19.016 -5.457 12.703 1 94.75 77 ASN B O 1
ATOM 2382 N N . SER B 1 78 ? 19.031 -5.133 10.523 1 95.56 78 SER B N 1
ATOM 2383 C CA . SER B 1 78 ? 18.594 -6.48 10.172 1 95.56 78 SER B CA 1
ATOM 2384 C C . SER B 1 78 ? 19.453 -7.074 9.062 1 95.56 78 SER B C 1
ATOM 2386 O O . SER B 1 78 ? 20.469 -6.484 8.68 1 95.56 78 SER B O 1
ATOM 2388 N N . GLU B 1 79 ? 19.094 -8.273 8.594 1 95.94 79 GLU B N 1
ATOM 2389 C CA . GLU B 1 79 ? 19.797 -8.93 7.504 1 95.94 79 GLU B CA 1
ATOM 2390 C C . GLU B 1 79 ? 19.531 -8.242 6.172 1 95.94 79 GLU B C 1
ATOM 2392 O O . GLU B 1 79 ? 20.172 -8.555 5.164 1 95.94 79 GLU B O 1
ATOM 2397 N N . TYR B 1 80 ? 18.672 -7.238 6.207 1 98 80 TYR B N 1
ATOM 2398 C CA . TYR B 1 80 ? 18.281 -6.57 4.973 1 98 80 TYR B CA 1
ATOM 2399 C C . TYR B 1 80 ? 18.969 -5.219 4.844 1 98 80 TYR B C 1
ATOM 2401 O O . TYR B 1 80 ? 18.516 -4.352 4.086 1 98 80 TYR B O 1
ATOM 2409 N N . LYS B 1 81 ? 20 -4.969 5.562 1 97.88 81 LYS B N 1
ATOM 2410 C CA . LYS B 1 81 ? 20.703 -3.688 5.59 1 97.88 81 LYS B CA 1
ATOM 2411 C C . LYS B 1 81 ? 21.109 -3.254 4.184 1 97.88 81 LYS B C 1
ATOM 2413 O O . LYS B 1 81 ? 21.125 -2.059 3.881 1 97.88 81 LYS B O 1
ATOM 2418 N N . GLN B 1 82 ? 21.375 -4.195 3.307 1 98.06 82 GLN B N 1
ATOM 2419 C CA . GLN B 1 82 ? 21.828 -3.885 1.954 1 98.06 82 GLN B CA 1
ATOM 2420 C C . GLN B 1 82 ? 20.703 -3.27 1.124 1 98.06 82 GLN B C 1
ATOM 2422 O O . GLN B 1 82 ? 20.953 -2.65 0.09 1 98.06 82 GLN B O 1
ATOM 2427 N N . LEU B 1 83 ? 19.5 -3.471 1.524 1 98.56 83 LEU B N 1
ATOM 2428 C CA . LEU B 1 83 ? 18.359 -2.947 0.777 1 98.56 83 LEU B CA 1
ATOM 2429 C C . LEU B 1 83 ? 18.078 -1.494 1.15 1 98.56 83 LEU B C 1
ATOM 2431 O O . LEU B 1 83 ? 17.281 -0.824 0.503 1 98.56 83 LEU B O 1
ATOM 2435 N N . VAL B 1 84 ? 18.688 -1.041 2.23 1 98.12 84 VAL B N 1
ATOM 2436 C CA . VAL B 1 84 ? 18.5 0.352 2.621 1 98.12 84 VAL B CA 1
ATOM 2437 C C . VAL B 1 84 ? 19.359 1.258 1.747 1 98.12 84 VAL B C 1
ATOM 2439 O O . VAL B 1 84 ? 20.594 1.218 1.826 1 98.12 84 VAL B O 1
ATOM 2442 N N . LYS B 1 85 ? 18.719 2.002 0.862 1 97 85 LYS B N 1
ATOM 2443 C CA . LYS B 1 85 ? 19.359 2.941 -0.051 1 97 85 LYS B CA 1
ATOM 2444 C C . LYS B 1 85 ? 18.609 4.266 -0.098 1 97 85 LYS B C 1
ATOM 2446 O O . LYS B 1 85 ? 17.422 4.324 0.243 1 97 85 LYS B O 1
ATOM 2451 N N . LEU B 1 86 ? 19.297 5.305 -0.473 1 93.56 86 LEU B N 1
ATOM 2452 C CA . LEU B 1 86 ? 18.641 6.59 -0.699 1 93.56 86 LEU B CA 1
ATOM 2453 C C . LEU B 1 86 ? 17.938 6.613 -2.057 1 93.56 86 LEU B C 1
ATOM 2455 O O . LEU B 1 86 ? 18.578 6.383 -3.088 1 93.56 86 LEU B O 1
ATOM 2459 N N . PRO B 1 87 ? 16.609 6.832 -2.033 1 90.88 87 PRO B N 1
ATOM 2460 C CA . PRO B 1 87 ? 15.93 6.945 -3.322 1 90.88 87 PRO B CA 1
ATOM 2461 C C . PRO B 1 87 ? 16.453 8.102 -4.172 1 90.88 87 PRO B C 1
ATOM 2463 O O . PRO B 1 87 ? 17.219 8.938 -3.68 1 90.88 87 PRO B O 1
ATOM 2466 N N . GLN B 1 88 ? 16.031 8.102 -5.398 1 85.31 88 GLN B N 1
ATOM 2467 C CA . GLN B 1 88 ? 16.516 9.078 -6.367 1 85.31 88 GLN B CA 1
ATOM 2468 C C . GLN B 1 88 ? 16.141 10.5 -5.938 1 85.31 88 GLN B C 1
ATOM 2470 O O . GLN B 1 88 ? 16.859 11.453 -6.258 1 85.31 88 GLN B O 1
ATOM 2475 N N . TYR B 1 89 ? 15.086 10.625 -5.203 1 81.19 89 TYR B N 1
ATOM 2476 C CA . TYR B 1 89 ? 14.664 11.961 -4.812 1 81.19 89 TYR B CA 1
ATOM 2477 C C . TYR B 1 89 ? 15.484 12.469 -3.631 1 81.19 89 TYR B C 1
ATOM 2479 O O . TYR B 1 89 ? 15.32 13.609 -3.195 1 81.19 89 TYR B O 1
ATOM 2487 N N . GLY B 1 90 ? 16.297 11.648 -3.043 1 84.56 90 GLY B N 1
ATOM 2488 C CA . GLY B 1 90 ? 17.359 12.117 -2.168 1 84.56 90 GLY B CA 1
ATOM 2489 C C . GLY B 1 90 ? 17 12.039 -0.697 1 84.56 90 GLY B C 1
ATOM 2490 O O . GLY B 1 90 ? 17.859 12.188 0.168 1 84.56 90 GLY B O 1
ATOM 2491 N N . ASP B 1 91 ? 15.711 11.938 -0.297 1 87.81 91 ASP B N 1
ATOM 2492 C CA . ASP B 1 91 ? 15.273 11.859 1.095 1 87.81 91 ASP B CA 1
ATOM 2493 C C . ASP B 1 91 ? 15.008 10.414 1.508 1 87.81 91 ASP B C 1
ATOM 2495 O O . ASP B 1 91 ? 14.531 9.617 0.703 1 87.81 91 ASP B O 1
ATOM 2499 N N . LYS B 1 92 ? 15.312 10.227 2.744 1 90.88 92 LYS B N 1
ATOM 2500 C CA . LYS B 1 92 ? 14.93 8.914 3.273 1 90.88 92 LYS B CA 1
ATOM 2501 C C . LYS B 1 92 ? 13.406 8.781 3.34 1 90.88 92 LYS B C 1
ATOM 2503 O O . LYS B 1 92 ? 12.711 9.734 3.68 1 90.88 92 LYS B O 1
ATOM 2508 N N . PRO B 1 93 ? 12.938 7.594 3.051 1 93.94 93 PRO B N 1
ATOM 2509 C CA . PRO B 1 93 ? 11.492 7.375 3.156 1 93.94 93 PRO B CA 1
ATOM 2510 C C . PRO B 1 93 ? 10.977 7.562 4.578 1 93.94 93 PRO B C 1
ATOM 2512 O O . PRO B 1 93 ? 11.688 7.285 5.547 1 93.94 93 PRO B O 1
ATOM 2515 N N . ALA B 1 94 ? 9.766 7.93 4.664 1 97 94 ALA B N 1
ATOM 2516 C CA . ALA B 1 94 ? 9.18 8.281 5.957 1 97 94 ALA B CA 1
ATOM 2517 C C . ALA B 1 94 ? 8.414 7.102 6.551 1 97 94 ALA B C 1
ATOM 2519 O O . ALA B 1 94 ? 7.816 7.219 7.621 1 97 94 ALA B O 1
ATOM 2520 N N . PHE B 1 95 ? 8.43 5.945 5.98 1 98.56 95 PHE B N 1
ATOM 2521 C CA . PHE B 1 95 ? 7.648 4.789 6.402 1 98.56 95 PHE B CA 1
ATOM 2522 C C . PHE B 1 95 ? 8.102 4.297 7.77 1 98.56 95 PHE B C 1
ATOM 2524 O O . PHE B 1 95 ? 9.305 4.246 8.047 1 98.56 95 PHE B O 1
ATOM 2531 N N . SER B 1 96 ? 7.156 3.961 8.531 1 98.56 96 SER B N 1
ATOM 2532 C CA . SER B 1 96 ? 7.387 3.15 9.719 1 98.56 96 SER B CA 1
ATOM 2533 C C . SER B 1 96 ? 6.793 1.754 9.562 1 98.56 96 SER B C 1
ATOM 2535 O O . SER B 1 96 ? 7.254 0.967 8.734 1 98.56 96 SER B O 1
ATOM 2537 N N . LEU B 1 97 ? 5.645 1.488 10.227 1 98.5 97 LEU B N 1
ATOM 2538 C CA . LEU B 1 97 ? 4.98 0.19 10.156 1 98.5 97 LEU B CA 1
ATOM 2539 C C . LEU B 1 97 ? 3.725 0.268 9.297 1 98.5 97 LEU B C 1
ATOM 2541 O O . LEU B 1 97 ? 3.141 1.343 9.141 1 98.5 97 LEU B O 1
ATOM 2545 N N . TRP B 1 98 ? 3.387 -0.818 8.695 1 98.75 98 TRP B N 1
ATOM 2546 C CA . TRP B 1 98 ? 2.062 -1.005 8.117 1 98.75 98 TRP B CA 1
ATOM 2547 C C . TRP B 1 98 ? 1.127 -1.697 9.102 1 98.75 98 TRP B C 1
ATOM 2549 O O . TRP B 1 98 ? 1.436 -2.779 9.602 1 98.75 98 TRP B O 1
ATOM 2559 N N . VAL B 1 99 ? -0.045 -1.125 9.336 1 98.88 99 VAL B N 1
ATOM 2560 C CA . VAL B 1 99 ? -0.87 -1.69 10.398 1 98.88 99 VAL B CA 1
ATOM 2561 C C . VAL B 1 99 ? -2.309 -1.843 9.906 1 98.88 99 VAL B C 1
ATOM 2563 O O . VAL B 1 99 ? -2.697 -1.239 8.906 1 98.88 99 VAL B O 1
ATOM 2566 N N . ASN B 1 100 ? -3.082 -2.65 10.539 1 98.75 100 ASN B N 1
ATOM 2567 C CA . ASN B 1 100 ? -4.539 -2.717 10.539 1 98.75 100 ASN B CA 1
ATOM 2568 C C . ASN B 1 100 ? -5.105 -2.66 11.961 1 98.75 100 ASN B C 1
ATOM 2570 O O . ASN B 1 100 ? -4.441 -3.07 12.914 1 98.75 100 ASN B O 1
ATOM 2574 N N . HIS B 1 101 ? -6.27 -2.072 12.086 1 98.81 101 HIS B N 1
ATOM 2575 C CA . HIS B 1 101 ? -7 -2.271 13.336 1 98.81 101 HIS B CA 1
ATOM 2576 C C . HIS B 1 101 ? -7.484 -3.711 13.461 1 98.81 101 HIS B C 1
ATOM 2578 O O . HIS B 1 101 ? -7.867 -4.336 12.469 1 98.81 101 HIS B O 1
ATOM 2584 N N . VAL B 1 102 ? -7.562 -4.238 14.625 1 98.25 102 VAL B N 1
ATOM 2585 C CA . VAL B 1 102 ? -7.863 -5.641 14.883 1 98.25 102 VAL B CA 1
ATOM 2586 C C . VAL B 1 102 ? -9.297 -5.949 14.453 1 98.25 102 VAL B C 1
ATOM 2588 O O . VAL B 1 102 ? -9.625 -7.098 14.148 1 98.25 102 VAL B O 1
ATOM 2591 N N . ASN B 1 103 ? -10.133 -4.945 14.352 1 98 103 ASN B N 1
ATOM 2592 C CA . ASN B 1 103 ? -11.547 -5.156 14.039 1 98 103 ASN B CA 1
ATOM 2593 C C . ASN B 1 103 ? -11.797 -5.102 12.531 1 98 103 ASN B C 1
ATOM 2595 O O . ASN B 1 103 ? -12.945 -5.109 12.094 1 98 103 ASN B O 1
ATOM 2599 N N . THR B 1 104 ? -10.75 -4.984 11.758 1 97.19 104 THR B N 1
ATOM 2600 C CA . THR B 1 104 ? -10.93 -5.012 10.312 1 97.19 104 THR B CA 1
ATOM 2601 C C . THR B 1 104 ? -11.102 -6.441 9.812 1 97.19 104 THR B C 1
ATOM 2603 O O . THR B 1 104 ? -10.758 -7.395 10.516 1 97.19 104 THR B O 1
ATOM 2606 N N . ARG B 1 105 ? -11.672 -6.59 8.703 1 92.31 105 ARG B N 1
ATOM 2607 C CA . ARG B 1 105 ? -11.75 -7.895 8.055 1 92.31 105 ARG B CA 1
ATOM 2608 C C . ARG B 1 105 ? -10.438 -8.234 7.359 1 92.31 105 ARG B C 1
ATOM 2610 O O . ARG B 1 105 ? -9.492 -8.719 7.992 1 92.31 105 ARG B O 1
ATOM 2617 N N . THR B 1 106 ? -10.148 -7.742 6.133 1 90.44 106 THR B N 1
ATOM 2618 C CA . THR B 1 106 ? -8.875 -7.969 5.457 1 90.44 106 THR B CA 1
ATOM 2619 C C . THR B 1 106 ? -7.949 -6.766 5.633 1 90.44 106 THR B C 1
ATOM 2621 O O . THR B 1 106 ? -6.734 -6.875 5.438 1 90.44 106 THR B O 1
ATOM 2624 N N . GLY B 1 107 ? -8.57 -5.656 5.898 1 96.38 107 GLY B N 1
ATOM 2625 C CA . GLY B 1 107 ? -7.793 -4.461 6.188 1 96.38 107 GLY B CA 1
ATOM 2626 C C . GLY B 1 107 ? -7.688 -3.518 5.004 1 96.38 107 GLY B C 1
ATOM 2627 O O . GLY B 1 107 ? -7.301 -2.357 5.164 1 96.38 107 GLY B O 1
ATOM 2628 N N . ILE B 1 108 ? -8.094 -3.961 3.773 1 97.94 108 ILE B N 1
ATOM 2629 C CA . ILE B 1 108 ? -7.73 -3.182 2.596 1 97.94 108 ILE B CA 1
ATOM 2630 C C . ILE B 1 108 ? -8.953 -2.41 2.094 1 97.94 108 ILE B C 1
ATOM 2632 O O . ILE B 1 108 ? -8.82 -1.464 1.313 1 97.94 108 ILE B O 1
ATOM 2636 N N . SER B 1 109 ? -10.219 -2.754 2.492 1 97.88 109 SER B N 1
ATOM 2637 C CA . SER B 1 109 ? -11.406 -2.062 1.996 1 97.88 109 SER B CA 1
ATOM 2638 C C . SER B 1 109 ? -11.438 -0.615 2.473 1 97.88 109 SER B C 1
ATOM 2640 O O . SER B 1 109 ? -10.742 -0.25 3.42 1 97.88 109 SER B O 1
ATOM 2642 N N . ASP B 1 110 ? -12.281 0.204 1.817 1 98.75 110 ASP B N 1
ATOM 2643 C CA . ASP B 1 110 ? -12.43 1.586 2.262 1 98.75 110 ASP B CA 1
ATOM 2644 C C . ASP B 1 110 ? -12.867 1.648 3.725 1 98.75 110 ASP B C 1
ATOM 2646 O O . ASP B 1 110 ? -12.344 2.451 4.5 1 98.75 110 ASP B O 1
ATOM 2650 N N . ASN B 1 111 ? -13.789 0.8 4.09 1 98.75 111 ASN B N 1
ATOM 2651 C CA . ASN B 1 111 ? -14.281 0.756 5.465 1 98.75 111 ASN B CA 1
ATOM 2652 C C . ASN B 1 111 ? -13.172 0.362 6.438 1 98.75 111 ASN B C 1
ATOM 2654 O O . ASN B 1 111 ? -13.031 0.973 7.5 1 98.75 111 ASN B O 1
ATOM 2658 N N . ASP B 1 112 ? -12.461 -0.666 6.121 1 98.5 112 ASP B N 1
ATOM 2659 C CA . ASP B 1 112 ? -11.414 -1.172 6.992 1 98.5 112 ASP B CA 1
ATOM 2660 C C . ASP B 1 112 ? -10.297 -0.145 7.16 1 98.5 112 ASP B C 1
ATOM 2662 O O . ASP B 1 112 ? -9.805 0.075 8.266 1 98.5 112 ASP B O 1
ATOM 2666 N N . ARG B 1 113 ? -9.859 0.498 6.062 1 98.88 113 ARG B N 1
ATOM 2667 C CA . ARG B 1 113 ? -8.805 1.503 6.145 1 98.88 113 ARG B CA 1
ATOM 2668 C C . ARG B 1 113 ? -9.273 2.729 6.918 1 98.88 113 ARG B C 1
ATOM 2670 O O . ARG B 1 113 ? -8.516 3.307 7.699 1 98.88 113 ARG B O 1
ATOM 2677 N N . ALA B 1 114 ? -10.547 3.109 6.684 1 98.94 114 ALA B N 1
ATOM 2678 C CA . ALA B 1 114 ? -11.094 4.23 7.441 1 98.94 114 ALA B CA 1
ATOM 2679 C C . ALA B 1 114 ? -11.078 3.941 8.938 1 98.94 114 ALA B C 1
ATOM 2681 O O . ALA B 1 114 ? -10.711 4.801 9.742 1 98.94 114 ALA B O 1
ATOM 2682 N N . LEU B 1 115 ? -11.477 2.736 9.281 1 98.88 115 LEU B N 1
ATOM 2683 C CA . LEU B 1 115 ? -11.469 2.34 10.688 1 98.88 115 LEU B CA 1
ATOM 2684 C C . LEU B 1 115 ? -10.062 2.402 11.266 1 98.88 115 LEU B C 1
ATOM 2686 O O . LEU B 1 115 ? -9.852 2.971 12.344 1 98.88 115 LEU B O 1
ATOM 2690 N N . THR B 1 116 ? -9.125 1.823 10.586 1 98.94 116 THR B N 1
ATOM 2691 C CA . THR B 1 116 ? -7.738 1.817 11.047 1 98.94 116 THR B CA 1
ATOM 2692 C C . THR B 1 116 ? -7.234 3.24 11.266 1 98.94 116 THR B C 1
ATOM 2694 O O . THR B 1 116 ? -6.672 3.551 12.312 1 98.94 116 THR B O 1
ATOM 2697 N N . ILE B 1 117 ? -7.523 4.098 10.312 1 98.94 117 ILE B N 1
ATOM 2698 C CA . ILE B 1 117 ? -6.992 5.457 10.336 1 98.94 117 ILE B CA 1
ATOM 2699 C C . ILE B 1 117 ? -7.688 6.266 11.43 1 98.94 117 ILE B C 1
ATOM 2701 O O . ILE B 1 117 ? -7.035 7.016 12.156 1 98.94 117 ILE B O 1
ATOM 2705 N N . LEU B 1 118 ? -8.984 6.121 11.523 1 98.88 118 LEU B N 1
ATOM 2706 C CA . LEU B 1 118 ? -9.727 6.824 12.57 1 98.88 118 LEU B CA 1
ATOM 2707 C C . LEU B 1 118 ? -9.227 6.43 13.953 1 98.88 118 LEU B C 1
ATOM 2709 O O . LEU B 1 118 ? -9.07 7.281 14.828 1 98.88 118 LEU B O 1
ATOM 2713 N N . LYS B 1 119 ? -8.984 5.18 14.164 1 98.94 119 LYS B N 1
ATOM 2714 C CA . LYS B 1 119 ? -8.508 4.699 15.453 1 98.94 119 LYS B CA 1
ATOM 2715 C C . LYS B 1 119 ? -7.074 5.16 15.719 1 98.94 119 LYS B C 1
ATOM 2717 O O . LYS B 1 119 ? -6.699 5.418 16.859 1 98.94 119 LYS B O 1
ATOM 2722 N N . LEU B 1 120 ? -6.23 5.242 14.68 1 98.94 120 LEU B N 1
ATOM 2723 C CA . LEU B 1 120 ? -4.906 5.84 14.844 1 98.94 120 LEU B CA 1
ATOM 2724 C C . LEU B 1 120 ? -5.016 7.285 15.312 1 98.94 120 LEU B C 1
ATOM 2726 O O . LEU B 1 120 ? -4.266 7.711 16.203 1 98.94 120 LEU B O 1
ATOM 2730 N N . HIS B 1 121 ? -5.949 8.023 14.672 1 98.94 121 HIS B N 1
ATOM 2731 C CA . HIS B 1 121 ? -6.168 9.406 15.102 1 98.94 121 HIS B CA 1
ATOM 2732 C C . HIS B 1 121 ? -6.531 9.469 16.578 1 98.94 121 HIS B C 1
ATOM 2734 O O . HIS B 1 121 ? -6.039 10.336 17.312 1 98.94 121 HIS B O 1
ATOM 2740 N N . GLU B 1 122 ? -7.422 8.586 17.016 1 98.81 122 GLU B N 1
ATOM 2741 C CA . GLU B 1 122 ? -7.8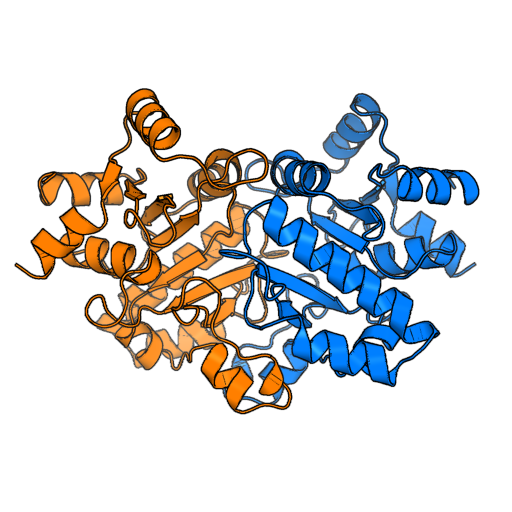28 8.562 18.422 1 98.81 122 GLU B CA 1
ATOM 2742 C C . GLU B 1 122 ? -6.633 8.305 19.344 1 98.81 122 GLU B C 1
ATOM 2744 O O . GLU B 1 122 ? -6.547 8.883 20.422 1 98.81 122 GLU B O 1
ATOM 2749 N N . ILE B 1 123 ? -5.773 7.43 18.922 1 98.88 123 ILE B N 1
ATOM 2750 C CA . ILE B 1 123 ? -4.562 7.141 19.688 1 98.88 123 ILE B CA 1
ATOM 2751 C C . ILE B 1 123 ? -3.717 8.406 19.812 1 98.88 123 ILE B C 1
ATOM 2753 O O . ILE B 1 123 ? -3.23 8.734 20.891 1 98.88 123 ILE B O 1
ATOM 2757 N N . ILE B 1 124 ? -3.574 9.109 18.688 1 98.75 124 ILE B N 1
ATOM 2758 C CA . ILE B 1 124 ? -2.758 10.32 18.672 1 98.75 124 ILE B CA 1
ATOM 2759 C C . ILE B 1 124 ? -3.371 11.367 19.594 1 98.75 124 ILE B C 1
ATOM 2761 O O . ILE B 1 124 ? -2.654 12.039 20.328 1 98.75 124 ILE B O 1
ATOM 2765 N N . SER B 1 125 ? -4.66 11.516 19.547 1 98.19 125 SER B N 1
ATOM 2766 C CA . SER B 1 125 ? -5.359 12.453 20.422 1 98.19 125 SER B CA 1
ATOM 2767 C C . SER B 1 125 ? -5.184 12.078 21.891 1 98.19 125 SER B C 1
ATOM 2769 O O . SER B 1 125 ? -5.004 12.945 22.75 1 98.19 125 SER B O 1
ATOM 2771 N N . GLU B 1 126 ? -5.203 10.836 22.156 1 98.31 126 GLU B N 1
ATOM 2772 C CA . GLU B 1 126 ? -5.117 10.328 23.516 1 98.31 126 GLU B CA 1
ATOM 2773 C C . GLU B 1 126 ? -3.705 10.484 24.078 1 98.31 126 GLU B C 1
ATOM 2775 O O . GLU B 1 126 ? -3.523 10.602 25.281 1 98.31 126 GLU B O 1
ATOM 2780 N N . LEU B 1 127 ? -2.689 10.5 23.234 1 98.19 127 LEU B N 1
ATOM 2781 C CA . LEU B 1 127 ? -1.302 10.648 23.656 1 98.19 127 LEU B CA 1
ATOM 2782 C C . LEU B 1 127 ? -1.123 11.906 24.5 1 98.19 127 LEU B C 1
ATOM 2784 O O . LEU B 1 127 ? -0.302 11.922 25.422 1 98.19 127 LEU B O 1
ATOM 2788 N N . LYS B 1 128 ? -1.916 12.961 24.234 1 94.25 128 LYS B N 1
ATOM 2789 C CA . LYS B 1 128 ? -1.817 14.234 24.938 1 94.25 128 LYS B CA 1
ATOM 2790 C C . LYS B 1 128 ? -2.445 14.133 26.328 1 94.25 128 LYS B C 1
ATOM 2792 O O . LYS B 1 128 ? -2.023 14.82 27.266 1 94.25 128 LYS B O 1
ATOM 2797 N N . GLU B 1 129 ? -3.396 13.312 26.422 1 96.62 129 GLU B N 1
ATOM 2798 C CA . GLU B 1 129 ? -4.164 13.195 27.656 1 96.62 129 GLU B CA 1
ATOM 2799 C C . GLU B 1 129 ? -3.582 12.117 28.562 1 96.62 129 GLU B C 1
ATOM 2801 O O . GLU B 1 129 ? -3.432 12.328 29.766 1 96.62 129 GLU B O 1
ATOM 2806 N N . ASP B 1 130 ? -3.314 11 27.969 1 98.12 130 ASP B N 1
ATOM 2807 C CA . ASP B 1 130 ? -2.812 9.844 28.688 1 98.12 130 ASP B CA 1
ATOM 2808 C C . ASP B 1 130 ? -1.901 8.992 27.812 1 98.12 130 ASP B C 1
ATOM 2810 O O . ASP B 1 130 ? -2.357 8.039 27.172 1 98.12 130 ASP B O 1
ATOM 2814 N N . GLU B 1 131 ? -0.616 9.258 27.922 1 98.19 131 GLU B N 1
ATOM 2815 C CA . GLU B 1 131 ? 0.369 8.617 27.047 1 98.19 131 GLU B CA 1
ATOM 2816 C C . GLU B 1 131 ? 0.405 7.109 27.266 1 98.19 131 GLU B C 1
ATOM 2818 O O . GLU B 1 131 ? 0.412 6.336 26.312 1 98.19 131 GLU B O 1
ATOM 2823 N N . LYS B 1 132 ? 0.4 6.742 28.531 1 98.31 132 LYS B N 1
ATOM 2824 C CA . LYS B 1 132 ? 0.491 5.32 28.859 1 98.31 132 LYS B CA 1
ATOM 2825 C C . LYS B 1 132 ? -0.691 4.547 28.281 1 98.31 132 LYS B C 1
ATOM 2827 O O . LYS B 1 132 ? -0.513 3.471 27.719 1 98.31 132 LYS B O 1
ATOM 2832 N N . SER B 1 133 ? -1.833 5.043 28.453 1 98.44 133 SER B N 1
ATOM 2833 C CA . SER B 1 133 ? -3.039 4.41 27.938 1 98.44 133 SER B CA 1
ATOM 2834 C C . SER B 1 133 ? -3.027 4.363 26.406 1 98.44 133 SER B C 1
ATOM 2836 O O . SER B 1 133 ? -3.428 3.361 25.812 1 98.44 133 SER B O 1
ATOM 2838 N N . ALA B 1 134 ? -2.625 5.414 25.781 1 98.69 134 ALA B N 1
ATOM 2839 C CA . ALA B 1 134 ? -2.557 5.484 24.328 1 98.69 134 ALA B CA 1
ATOM 2840 C C . ALA B 1 134 ? -1.615 4.422 23.766 1 98.69 134 ALA B C 1
ATOM 2842 O O . ALA B 1 134 ? -1.952 3.732 22.797 1 98.69 134 ALA B O 1
ATOM 2843 N N . VAL B 1 135 ? -0.467 4.305 24.406 1 98.75 135 VAL B N 1
ATOM 2844 C CA . VAL B 1 135 ? 0.52 3.328 23.953 1 98.75 135 VAL B CA 1
ATOM 2845 C C . VAL B 1 135 ? -0.042 1.918 24.109 1 98.75 135 VAL B C 1
ATOM 2847 O O . VAL B 1 135 ? 0.056 1.102 23.188 1 98.75 135 VAL B O 1
ATOM 2850 N N . LYS B 1 136 ? -0.634 1.663 25.234 1 98.56 136 LYS B N 1
ATOM 2851 C CA . LYS B 1 136 ? -1.235 0.353 25.469 1 98.56 136 LYS B CA 1
ATOM 2852 C C . LYS B 1 136 ? -2.307 0.045 24.422 1 98.56 136 LYS B C 1
ATOM 2854 O O . LYS B 1 136 ? -2.363 -1.066 23.906 1 98.56 136 LYS B O 1
ATOM 2859 N N . ARG B 1 137 ? -3.119 1.007 24.188 1 98.62 137 ARG B N 1
ATOM 2860 C CA . ARG B 1 137 ? -4.203 0.826 23.219 1 98.62 137 ARG B CA 1
ATOM 2861 C C . ARG B 1 137 ? -3.652 0.582 21.828 1 98.62 137 ARG B C 1
ATOM 2863 O O . ARG B 1 137 ? -4.203 -0.222 21.062 1 98.62 137 ARG B O 1
ATOM 2870 N N . PHE B 1 138 ? -2.625 1.308 21.469 1 98.88 138 PHE B N 1
ATOM 2871 C CA . PHE B 1 138 ? -2.021 1.091 20.156 1 98.88 138 PHE B CA 1
ATOM 2872 C C . PHE B 1 138 ? -1.6 -0.365 19.984 1 98.88 138 PHE B C 1
ATOM 2874 O O . PHE B 1 138 ? -1.961 -1.012 19 1 98.88 138 PHE B O 1
ATOM 2881 N N . TYR B 1 139 ? -0.921 -0.911 20.906 1 98.62 139 TYR B N 1
ATOM 2882 C CA . TYR B 1 139 ? -0.353 -2.25 20.797 1 98.62 139 TYR B CA 1
ATOM 2883 C C . TYR B 1 139 ? -1.42 -3.314 21.016 1 98.62 139 TYR B C 1
ATOM 2885 O O . TYR B 1 139 ? -1.228 -4.477 20.656 1 98.62 139 TYR B O 1
ATOM 2893 N N . THR B 1 140 ? -2.584 -2.92 21.516 1 98.44 140 THR B N 1
ATOM 2894 C CA . THR B 1 140 ? -3.678 -3.867 21.703 1 98.44 140 THR B CA 1
ATOM 2895 C C . THR B 1 140 ? -4.633 -3.828 20.516 1 98.44 140 THR B C 1
ATOM 2897 O O . THR B 1 140 ? -5.168 -4.863 20.109 1 98.44 140 THR B O 1
ATOM 2900 N N . GLU B 1 141 ? -4.832 -2.658 19.953 1 98.69 141 GLU B N 1
ATOM 2901 C CA . GLU B 1 141 ? -5.926 -2.473 19 1 98.69 141 GLU B CA 1
ATOM 2902 C C . GLU B 1 141 ? -5.434 -2.584 17.562 1 98.69 141 GLU B C 1
ATOM 2904 O O . GLU B 1 141 ? -6.234 -2.584 16.625 1 98.69 141 GLU B O 1
ATOM 2909 N N . PHE B 1 142 ? -4.18 -2.654 17.375 1 98.81 142 PHE B N 1
ATOM 2910 C CA . PHE B 1 142 ? -3.645 -2.732 16.031 1 98.81 142 PHE B CA 1
ATOM 2911 C C . PHE B 1 142 ? -2.766 -3.965 15.859 1 98.81 142 PHE B C 1
ATOM 2913 O O . PHE B 1 142 ? -2.264 -4.512 16.844 1 98.81 142 PHE B O 1
ATOM 2920 N N . TYR B 1 143 ? -2.621 -4.414 14.656 1 98.5 143 TYR B N 1
ATOM 2921 C CA . TYR B 1 143 ? -1.647 -5.449 14.336 1 98.5 143 TYR B CA 1
ATOM 2922 C C . TYR B 1 143 ? -0.846 -5.082 13.094 1 98.5 143 TYR B C 1
ATOM 2924 O O . TYR B 1 143 ? -1.25 -4.207 12.32 1 98.5 143 TYR B O 1
ATOM 2932 N N . ALA B 1 144 ? 0.269 -5.688 12.977 1 98.38 144 ALA B N 1
ATOM 2933 C CA . ALA B 1 144 ? 1.195 -5.543 11.852 1 98.38 144 ALA B CA 1
ATOM 2934 C C . ALA B 1 144 ? 1.729 -6.898 11.406 1 98.38 144 ALA B C 1
ATOM 2936 O O . ALA B 1 144 ? 1.874 -7.816 12.219 1 98.38 144 ALA B O 1
ATOM 2937 N N . PRO B 1 145 ? 2.045 -7.109 10.102 1 98.06 145 PRO B N 1
ATOM 2938 C CA . PRO B 1 145 ? 1.865 -6.129 9.023 1 98.06 145 PRO B CA 1
ATOM 2939 C C . PRO B 1 145 ? 0.404 -5.965 8.617 1 98.06 145 PRO B C 1
ATOM 2941 O O . PRO B 1 145 ? -0.407 -6.871 8.828 1 98.06 145 PRO B O 1
ATOM 2944 N N . GLY B 1 146 ? 0.044 -4.797 8.125 1 98.12 146 GLY B N 1
ATOM 2945 C CA . GLY B 1 146 ? -1.293 -4.512 7.629 1 98.12 146 GLY B CA 1
ATOM 2946 C C . GLY B 1 146 ? -1.292 -3.697 6.348 1 98.12 146 GLY B C 1
ATOM 2947 O O . GLY B 1 146 ? -0.409 -3.863 5.504 1 98.12 146 GLY B O 1
ATOM 2948 N N . HIS B 1 147 ? -2.332 -2.877 6.184 1 98.69 147 HIS B N 1
ATOM 2949 C CA . HIS B 1 147 ? -2.535 -2.271 4.871 1 98.69 147 HIS B CA 1
ATOM 2950 C C . HIS B 1 147 ? -2.393 -0.755 4.938 1 98.69 147 HIS B C 1
ATOM 2952 O O . HIS B 1 147 ? -2.396 -0.082 3.906 1 98.69 147 HIS B O 1
ATOM 2958 N N . VAL B 1 148 ? -2.25 -0.234 6.133 1 98.88 148 VAL B N 1
ATOM 2959 C CA . VAL B 1 148 ? -2.105 1.21 6.289 1 98.88 148 VAL B CA 1
ATOM 2960 C C . VAL B 1 148 ? -0.691 1.542 6.758 1 98.88 148 VAL B C 1
ATOM 2962 O O . VAL B 1 148 ? -0.348 1.322 7.922 1 98.88 148 VAL B O 1
ATOM 2965 N N . PRO B 1 149 ? 0.119 2.109 5.891 1 98.88 149 PRO B N 1
ATOM 2966 C CA . PRO B 1 149 ? 1.436 2.559 6.348 1 98.88 149 PRO B CA 1
ATOM 2967 C C . PRO B 1 149 ? 1.36 3.793 7.242 1 98.88 149 PRO B C 1
ATOM 2969 O O . PRO B 1 149 ? 0.629 4.738 6.938 1 98.88 149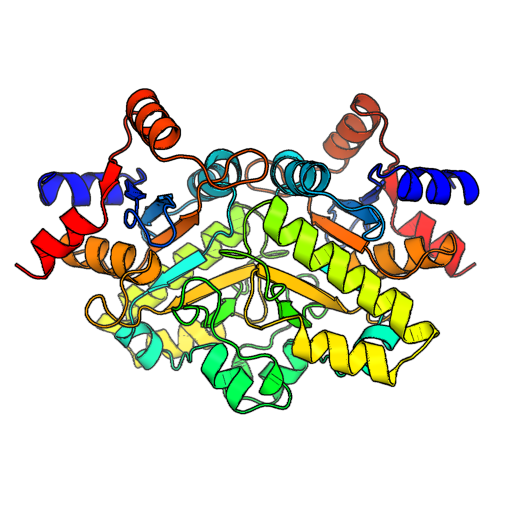 PRO B O 1
ATOM 2972 N N . ILE B 1 150 ? 2.107 3.752 8.312 1 98.94 150 ILE B N 1
ATOM 2973 C CA . ILE B 1 150 ? 2.303 4.926 9.148 1 98.94 150 ILE B CA 1
ATOM 2974 C C . ILE B 1 150 ? 3.562 5.672 8.719 1 98.94 150 ILE B C 1
ATOM 2976 O O . ILE B 1 150 ? 4.648 5.086 8.648 1 98.94 150 ILE B O 1
ATOM 2980 N N . LEU B 1 151 ? 3.387 6.879 8.375 1 98.88 151 LEU B N 1
ATOM 2981 C CA . LEU B 1 151 ? 4.512 7.754 8.062 1 98.88 151 LEU B CA 1
ATOM 2982 C C . LEU B 1 151 ? 4.848 8.641 9.258 1 98.88 151 LEU B C 1
ATOM 2984 O O . LEU B 1 151 ? 3.949 9.148 9.93 1 98.88 151 LEU B O 1
ATOM 2988 N N . LEU B 1 152 ? 6.137 8.797 9.492 1 98.75 152 LEU B N 1
ATOM 2989 C CA . LEU B 1 152 ? 6.609 9.656 10.562 1 98.75 152 LEU B CA 1
ATOM 2990 C C . LEU B 1 152 ? 7.336 10.875 10.008 1 98.75 152 LEU B C 1
ATOM 2992 O O . LEU B 1 152 ? 8.25 10.734 9.188 1 98.75 152 LEU B O 1
ATOM 2996 N N . SER B 1 153 ? 6.898 12.016 10.445 1 98.31 153 SER B N 1
ATOM 2997 C CA . SER B 1 153 ? 7.566 13.25 10.047 1 98.31 153 SER B CA 1
ATOM 2998 C C . SER B 1 153 ? 8.938 13.375 10.703 1 98.31 153 SER B C 1
ATOM 3000 O O . SER B 1 153 ? 9.094 13.055 11.883 1 98.31 153 SER B O 1
ATOM 3002 N N . ARG B 1 154 ? 9.883 13.781 9.977 1 96 154 ARG B N 1
ATOM 3003 C CA . ARG B 1 154 ? 11.195 14.109 10.539 1 96 154 ARG B CA 1
ATOM 3004 C C . ARG B 1 154 ? 11.25 15.578 10.961 1 96 154 ARG B C 1
ATOM 3006 O O . ARG B 1 154 ? 12.25 16.031 11.516 1 96 154 ARG B O 1
ATOM 3013 N N . GLY B 1 155 ? 10.125 16.25 10.766 1 94.25 155 GLY B N 1
ATOM 3014 C CA . GLY B 1 155 ? 10.078 17.688 11 1 94.25 155 GLY B CA 1
ATOM 3015 C C . GLY B 1 155 ? 10.375 18.5 9.766 1 94.25 155 GLY B C 1
ATOM 3016 O O . GLY B 1 155 ? 11.219 18.125 8.945 1 94.25 155 GLY B O 1
ATOM 3017 N N . ILE B 1 156 ? 9.711 19.609 9.641 1 93.12 156 ILE B N 1
ATOM 3018 C CA . ILE B 1 156 ? 9.766 20.438 8.445 1 93.12 156 ILE B CA 1
ATOM 3019 C C . ILE B 1 156 ? 11.164 21.047 8.312 1 93.12 156 ILE B C 1
ATOM 3021 O O . ILE B 1 156 ? 11.555 21.484 7.227 1 93.12 156 ILE B O 1
ATOM 3025 N N . GLY B 1 157 ? 11.898 21.125 9.406 1 90.69 157 GLY B N 1
ATOM 3026 C CA . GLY B 1 157 ? 13.266 21.609 9.367 1 90.69 157 GLY B CA 1
ATOM 3027 C C . GLY B 1 157 ? 14.242 20.609 8.773 1 90.69 157 GLY B C 1
ATOM 3028 O O . GLY B 1 157 ? 15.305 21 8.273 1 90.69 157 GLY B O 1
ATOM 3029 N N . GLU B 1 158 ? 13.93 19.391 8.719 1 89.25 158 GLU B N 1
ATOM 3030 C CA . GLU B 1 158 ? 14.82 18.328 8.289 1 89.25 158 GLU B CA 1
ATOM 3031 C C . GLU B 1 158 ? 14.453 17.812 6.895 1 89.25 158 GLU B C 1
ATOM 3033 O O . GLU B 1 158 ? 15.336 17.469 6.105 1 89.25 158 GLU B O 1
ATOM 3038 N N . ARG B 1 159 ? 13.234 17.812 6.645 1 89.06 159 ARG B N 1
ATOM 3039 C CA . ARG B 1 159 ? 12.711 17.266 5.398 1 89.06 159 ARG B CA 1
ATOM 3040 C C . ARG B 1 159 ? 11.492 18.031 4.926 1 89.06 159 ARG B C 1
ATOM 3042 O O . ARG B 1 159 ? 10.695 18.516 5.742 1 89.06 159 ARG B O 1
ATOM 3049 N N . HIS B 1 160 ? 11.352 18.125 3.641 1 90.94 160 HIS B N 1
ATOM 3050 C CA . HIS B 1 160 ? 10.25 18.906 3.082 1 90.94 160 HIS B CA 1
ATOM 3051 C C . HIS B 1 160 ? 9.344 18.031 2.221 1 90.94 160 HIS B C 1
ATOM 3053 O O . HIS B 1 160 ? 8.867 18.484 1.173 1 90.94 160 HIS B O 1
ATOM 3059 N N . GLY B 1 161 ? 9.18 16.766 2.582 1 94.19 161 GLY B N 1
ATOM 3060 C CA . GLY B 1 161 ? 8.25 15.898 1.879 1 94.19 161 GLY B CA 1
ATOM 3061 C C . GLY B 1 161 ? 6.809 16.094 2.299 1 94.19 161 GLY B C 1
ATOM 3062 O O . GLY B 1 161 ? 6.516 16.922 3.162 1 94.19 161 GLY B O 1
ATOM 3063 N N . HIS B 1 162 ? 5.957 15.359 1.678 1 97 162 HIS B N 1
ATOM 3064 C CA . HIS B 1 162 ? 4.531 15.523 1.927 1 97 162 HIS B CA 1
ATOM 3065 C C . HIS B 1 162 ? 4.172 15.141 3.357 1 97 162 HIS B C 1
ATOM 3067 O O . HIS B 1 162 ? 3.256 15.719 3.949 1 97 162 HIS B O 1
ATOM 3073 N N . THR B 1 163 ? 4.891 14.141 3.92 1 98.06 163 THR B N 1
ATOM 3074 C CA . THR B 1 163 ? 4.684 13.797 5.32 1 98.06 163 THR B CA 1
ATOM 3075 C C . THR B 1 163 ? 4.875 15.023 6.215 1 98.06 163 THR B C 1
ATOM 3077 O O . THR B 1 163 ? 4 15.359 7.016 1 98.06 163 THR B O 1
ATOM 3080 N N . GLU B 1 164 ? 5.996 15.734 6.02 1 97.19 164 GLU B N 1
ATOM 3081 C CA . GLU B 1 164 ? 6.34 16.906 6.816 1 97.19 164 GLU B CA 1
ATOM 3082 C C . GLU B 1 164 ? 5.402 18.078 6.512 1 97.19 164 GLU B C 1
ATOM 3084 O O . GLU B 1 164 ? 4.926 18.75 7.43 1 97.19 164 GLU B O 1
ATOM 3089 N N . LEU B 1 165 ? 5.133 18.281 5.234 1 97.31 165 LEU B N 1
ATOM 3090 C CA . LEU B 1 165 ? 4.27 19.391 4.832 1 97.31 165 LEU B CA 1
ATOM 3091 C C . LEU B 1 165 ? 2.867 19.219 5.406 1 97.31 165 LEU B C 1
ATOM 3093 O O . LEU B 1 165 ? 2.303 20.172 5.953 1 97.31 165 LEU B O 1
ATOM 3097 N N . SER B 1 166 ? 2.301 18.031 5.34 1 98.38 166 SER B N 1
ATOM 3098 C CA . SER B 1 166 ? 0.924 17.781 5.746 1 98.38 166 SER B CA 1
ATOM 3099 C C . SER B 1 166 ? 0.774 17.844 7.262 1 98.38 166 SER B C 1
ATOM 3101 O O . SER B 1 166 ? -0.172 18.453 7.77 1 98.38 166 SER B O 1
ATOM 3103 N N . THR B 1 167 ? 1.681 17.234 7.996 1 98.44 167 THR B N 1
ATOM 3104 C CA . THR B 1 167 ? 1.591 17.25 9.453 1 98.44 167 THR B CA 1
ATOM 3105 C C . THR B 1 167 ? 1.824 18.672 9.984 1 98.44 167 THR B C 1
ATOM 3107 O O . THR B 1 167 ? 1.171 19.094 10.945 1 98.44 167 THR B O 1
ATOM 3110 N N . THR B 1 168 ? 2.781 19.375 9.352 1 97.31 168 THR B N 1
ATOM 3111 C CA . THR B 1 168 ? 3.041 20.766 9.734 1 97.31 168 THR B CA 1
ATOM 3112 C C . THR B 1 168 ? 1.807 21.625 9.5 1 97.31 168 THR B C 1
ATOM 3114 O O . THR B 1 168 ? 1.478 22.484 10.328 1 97.31 168 THR B O 1
ATOM 3117 N N . LEU B 1 169 ? 1.149 21.422 8.367 1 97.56 169 LEU B N 1
ATOM 3118 C CA . LEU B 1 169 ? -0.048 22.188 8.055 1 97.56 169 LEU B CA 1
ATOM 3119 C C . LEU B 1 169 ? -1.146 21.938 9.078 1 97.56 169 LEU B C 1
ATOM 3121 O O . LEU B 1 169 ? -1.812 22.875 9.523 1 97.56 169 LEU B O 1
ATOM 3125 N N . ALA B 1 170 ? -1.404 20.672 9.438 1 98.06 170 ALA B N 1
ATOM 3126 C CA . ALA B 1 170 ? -2.391 20.344 10.461 1 98.06 170 ALA B CA 1
ATOM 3127 C C . ALA B 1 170 ? -2.066 21.047 11.781 1 98.06 170 ALA B C 1
ATOM 3129 O O . ALA B 1 170 ? -2.936 21.672 12.391 1 98.06 170 ALA B O 1
ATOM 3130 N N . GLU B 1 171 ? -0.83 20.953 12.156 1 97.12 171 GLU B N 1
ATOM 3131 C CA . GLU B 1 171 ? -0.393 21.609 13.391 1 97.12 171 GLU B CA 1
ATOM 3132 C C . GLU B 1 171 ? -0.584 23.125 13.32 1 97.12 171 GLU B C 1
ATOM 3134 O O . GLU B 1 171 ? -1.008 23.734 14.297 1 97.12 171 GLU B O 1
ATOM 3139 N N . TYR B 1 172 ? -0.218 23.688 12.195 1 96.5 172 TYR B N 1
ATOM 3140 C CA . TYR B 1 172 ? -0.304 25.125 11.977 1 96.5 172 TYR B CA 1
ATOM 3141 C C . TYR B 1 172 ? -1.718 25.625 12.234 1 96.5 172 TYR B C 1
ATOM 3143 O O . TYR B 1 172 ? -1.904 26.719 12.789 1 96.5 172 TYR B O 1
ATOM 3151 N N . VAL B 1 173 ? -2.695 24.844 11.898 1 97.19 173 VAL B N 1
ATOM 3152 C CA . VAL B 1 173 ? -4.07 25.328 12.023 1 97.19 173 VAL B CA 1
ATOM 3153 C C . VAL B 1 173 ? -4.672 24.812 13.336 1 97.19 173 VAL B C 1
ATOM 3155 O O . VAL B 1 173 ? -5.895 24.844 13.516 1 97.19 173 VAL B O 1
ATOM 3158 N N . GLY B 1 174 ? -3.854 24.188 14.188 1 97.19 174 GLY B N 1
ATOM 3159 C CA . GLY B 1 174 ? -4.277 23.844 15.531 1 97.19 174 GLY B CA 1
ATOM 3160 C C . GLY B 1 174 ? -4.898 22.453 15.633 1 97.19 174 GLY B C 1
ATOM 3161 O O . GLY B 1 174 ? -5.621 22.156 16.594 1 97.19 174 GLY B O 1
ATOM 3162 N N . LEU B 1 175 ? -4.688 21.688 14.664 1 98.12 175 LEU B N 1
ATOM 3163 C CA . LEU B 1 175 ? -5.195 20.312 14.68 1 98.12 175 LEU B CA 1
ATOM 3164 C C . LEU B 1 175 ? -4.094 19.328 15.039 1 98.12 175 LEU B C 1
ATOM 3166 O O . LEU B 1 175 ? -2.91 19.688 15.031 1 98.12 175 LEU B O 1
ATOM 3170 N N . GLU B 1 176 ? -4.484 18.172 15.445 1 98.38 176 GLU B N 1
ATOM 3171 C CA . GLU B 1 176 ? -3.51 17.125 15.688 1 98.38 176 GLU B CA 1
ATOM 3172 C C . GLU B 1 176 ? -2.686 16.844 14.43 1 98.38 176 GLU B C 1
ATOM 3174 O O . GLU B 1 176 ? -3.191 16.938 13.312 1 98.38 176 GLU B O 1
ATOM 3179 N N . ARG B 1 177 ? -1.446 16.5 14.656 1 98.5 177 ARG B N 1
ATOM 3180 C CA . ARG B 1 177 ? -0.651 15.977 13.555 1 98.5 177 ARG B CA 1
ATOM 3181 C C . ARG B 1 177 ? -1.101 14.57 13.164 1 98.5 177 ARG B C 1
ATOM 3183 O O . ARG B 1 177 ? -0.401 13.594 13.438 1 98.5 177 ARG B O 1
ATOM 3190 N N . SER B 1 178 ? -2.191 14.477 12.578 1 98.88 178 SER B N 1
ATOM 3191 C CA . SER B 1 178 ? -2.885 13.25 12.195 1 98.88 178 SER B CA 1
ATOM 3192 C C . SER B 1 178 ? -3.639 13.422 10.883 1 98.88 178 SER B C 1
ATOM 3194 O O . SER B 1 178 ? -4.758 13.945 10.867 1 98.88 178 SER B O 1
ATOM 3196 N N . VAL B 1 179 ? -2.982 12.938 9.82 1 98.94 179 VAL B N 1
ATOM 3197 C CA . VAL B 1 179 ? -3.523 13.188 8.492 1 98.94 179 VAL B CA 1
ATOM 3198 C C . VAL B 1 179 ? -3.402 11.93 7.637 1 98.94 179 VAL B C 1
ATOM 3200 O O . VAL B 1 179 ? -2.666 11.008 7.984 1 98.94 179 VAL B O 1
ATOM 3203 N N . VAL B 1 180 ? -4.16 11.836 6.621 1 98.94 180 VAL B N 1
ATOM 3204 C CA . VAL B 1 180 ? -4.094 10.789 5.605 1 98.94 180 VAL B CA 1
ATOM 3205 C C . VAL B 1 180 ? -3.764 11.406 4.25 1 98.94 180 VAL B C 1
ATOM 3207 O O . VAL B 1 180 ? -4.352 12.414 3.859 1 98.94 180 VAL B O 1
ATOM 3210 N N . ILE B 1 181 ? -2.773 10.805 3.568 1 98.88 181 ILE B N 1
ATOM 3211 C CA . ILE B 1 181 ? -2.32 11.398 2.316 1 98.88 181 ILE B CA 1
ATOM 3212 C C . ILE B 1 181 ? -2.172 10.32 1.251 1 98.88 181 ILE B C 1
ATOM 3214 O O . ILE B 1 181 ? -1.946 9.148 1.571 1 98.88 181 ILE B O 1
ATOM 3218 N N . ALA B 1 182 ? -2.293 10.695 0.058 1 98.81 182 ALA B N 1
ATOM 3219 C CA . ALA B 1 182 ? -1.961 9.867 -1.103 1 98.81 182 ALA B CA 1
ATOM 3220 C C . ALA B 1 182 ? -1.554 10.734 -2.291 1 98.81 182 ALA B C 1
ATOM 3222 O O . ALA B 1 182 ? -2.164 11.773 -2.547 1 98.81 182 ALA B O 1
ATOM 3223 N N . GLU B 1 183 ? -0.551 10.312 -2.984 1 98.44 183 GLU B N 1
ATOM 3224 C CA . GLU B 1 183 ? -0.122 11.016 -4.191 1 98.44 183 GLU B CA 1
ATOM 3225 C C . GLU B 1 183 ? -1.189 10.953 -5.277 1 98.44 183 GLU B C 1
ATOM 3227 O O . GLU B 1 183 ? -1.816 9.906 -5.477 1 98.44 183 GLU B O 1
ATOM 3232 N N . MET B 1 184 ? -1.411 12.055 -5.945 1 98.62 184 MET B N 1
ATOM 3233 C CA . MET B 1 184 ? -2.32 12.094 -7.086 1 98.62 184 MET B CA 1
ATOM 3234 C C . MET B 1 184 ? -1.618 11.625 -8.359 1 98.62 184 MET B C 1
ATOM 3236 O O . MET B 1 184 ? -0.61 12.203 -8.766 1 98.62 184 MET B O 1
ATOM 3240 N N . LEU B 1 185 ? -2.188 10.648 -8.961 1 98.44 185 LEU B N 1
ATOM 3241 C CA . LEU B 1 185 ? -1.552 10.008 -10.109 1 98.44 185 LEU B CA 1
ATOM 3242 C C . LEU B 1 185 ? -2.393 10.188 -11.367 1 98.44 185 LEU B C 1
ATOM 3244 O O . LEU B 1 185 ? -3.623 10.203 -11.297 1 98.44 185 LEU B O 1
ATOM 3248 N N . ASP B 1 186 ? -1.732 10.336 -12.484 1 97.44 186 ASP B N 1
ATOM 3249 C CA . ASP B 1 186 ? -2.32 10.219 -13.812 1 97.44 186 ASP B CA 1
ATOM 3250 C C . ASP B 1 186 ? -2.162 8.805 -14.359 1 97.44 186 ASP B C 1
ATOM 3252 O O . ASP B 1 186 ? -1.897 7.867 -13.609 1 97.44 186 ASP B O 1
ATOM 3256 N N . GLU B 1 187 ? -2.418 8.648 -15.648 1 96.31 187 GLU B N 1
ATOM 3257 C CA . GLU B 1 187 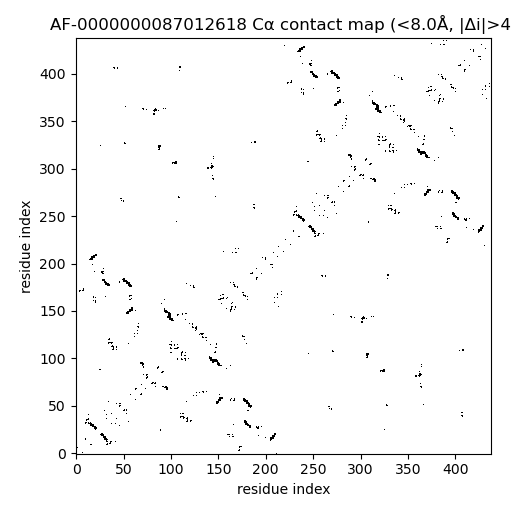? -2.061 7.398 -16.312 1 96.31 187 GLU B CA 1
ATOM 3258 C C . GLU B 1 187 ? -0.547 7.27 -16.469 1 96.31 187 GLU B C 1
ATOM 3260 O O . GLU B 1 187 ? 0.075 8.062 -17.188 1 96.31 187 GLU B O 1
ATOM 3265 N N . GLY B 1 188 ? -0.041 6.344 -15.742 1 95.75 188 GLY B N 1
ATOM 3266 C CA . GLY B 1 188 ? 1.374 6.059 -15.914 1 95.75 188 GLY B CA 1
ATOM 3267 C C . GLY B 1 188 ? 2.26 6.844 -14.969 1 95.75 188 GLY B C 1
ATOM 3268 O O . GLY B 1 188 ? 3.207 6.297 -14.398 1 95.75 188 GLY B O 1
ATOM 3269 N N . LYS B 1 189 ? 1.963 8.125 -14.828 1 96 189 LYS B N 1
ATOM 3270 C CA . LYS B 1 189 ? 2.854 9.016 -14.086 1 96 189 LYS B CA 1
ATOM 3271 C C . LYS B 1 189 ? 2.078 9.836 -13.062 1 96 189 LYS B C 1
ATOM 3273 O O . LYS B 1 189 ? 0.866 9.672 -12.914 1 96 189 LYS B O 1
ATOM 3278 N N . SER B 1 190 ? 2.771 10.648 -12.328 1 95.31 190 SER B N 1
ATOM 3279 C CA . SER B 1 190 ? 2.139 11.586 -11.406 1 95.31 190 SER B CA 1
ATOM 3280 C C . SER B 1 190 ? 1.264 12.586 -12.148 1 95.31 190 SER B C 1
ATOM 3282 O O . SER B 1 190 ? 1.546 12.938 -13.297 1 95.31 190 SER B O 1
ATOM 3284 N N . LEU B 1 191 ? 0.255 13.039 -11.484 1 96.75 191 LEU B N 1
ATOM 3285 C CA . LEU B 1 191 ? -0.566 14.109 -12.039 1 96.75 191 LEU B CA 1
ATOM 3286 C C . LEU B 1 191 ? 0.234 15.406 -12.156 1 96.75 191 LEU B C 1
ATOM 3288 O O . LEU B 1 191 ? 0.896 15.82 -11.203 1 96.75 191 LEU B O 1
ATOM 3292 N N . SER B 1 192 ? 0.193 16.016 -13.297 1 95.75 192 SER B N 1
ATOM 3293 C CA . SER B 1 192 ? 0.965 17.234 -13.516 1 95.75 192 SER B CA 1
ATOM 3294 C C . SER B 1 192 ? 0.404 18.391 -12.695 1 95.75 192 SER B C 1
ATOM 3296 O O . SER B 1 192 ? -0.767 18.375 -12.312 1 95.75 192 SER B O 1
ATOM 3298 N N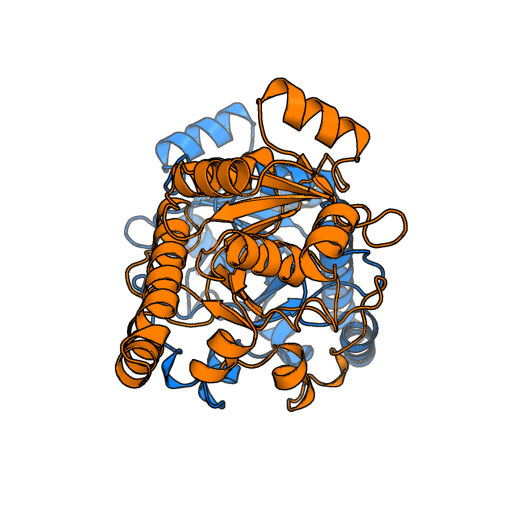 . LYS B 1 193 ? 1.251 19.359 -12.477 1 95.94 193 LYS B N 1
ATOM 3299 C CA . LYS B 1 193 ? 0.831 20.547 -11.734 1 95.94 193 LYS B CA 1
ATOM 3300 C C . LYS B 1 193 ? -0.347 21.219 -12.414 1 95.94 193 LYS B C 1
ATOM 3302 O O . LYS B 1 193 ? -1.292 21.656 -11.758 1 95.94 193 LYS B O 1
ATOM 3307 N N . GLU B 1 194 ? -0.292 21.312 -13.75 1 96.94 194 GLU B N 1
ATOM 3308 C CA . GLU B 1 194 ? -1.363 21.938 -14.523 1 96.94 194 GLU B CA 1
ATOM 3309 C C . GLU B 1 194 ? -2.686 21.203 -14.32 1 96.94 194 GLU B C 1
ATOM 3311 O O . GLU B 1 194 ? -3.727 21.828 -14.125 1 96.94 194 GLU B O 1
ATOM 3316 N N . LYS B 1 195 ? -2.652 19.938 -14.375 1 97.69 195 LYS B N 1
ATOM 3317 C CA . LYS B 1 195 ? -3.865 19.141 -14.211 1 97.69 195 LYS B CA 1
ATOM 3318 C C . LYS B 1 195 ? -4.398 19.234 -12.789 1 97.69 195 LYS B C 1
ATOM 3320 O O . LYS B 1 195 ? -5.609 19.203 -12.57 1 97.69 195 LYS B O 1
ATOM 3325 N N . VAL B 1 196 ? -3.516 19.328 -11.82 1 97.94 196 VAL B N 1
ATOM 3326 C CA . VAL B 1 196 ? -3.924 19.453 -10.43 1 97.94 196 VAL B CA 1
ATOM 3327 C C . VAL B 1 196 ? -4.672 20.766 -10.234 1 97.94 196 VAL B C 1
ATOM 3329 O O . VAL B 1 196 ? -5.691 20.812 -9.539 1 97.94 196 VAL B O 1
ATOM 3332 N N . ILE B 1 197 ? -4.09 21.797 -10.805 1 97.69 197 ILE B N 1
ATOM 3333 C CA . ILE B 1 197 ? -4.707 23.109 -10.703 1 97.69 197 ILE B CA 1
ATOM 3334 C C . ILE B 1 197 ? -6.121 23.062 -11.281 1 97.69 197 ILE B C 1
ATOM 3336 O O . ILE B 1 197 ? -7.066 23.562 -10.664 1 97.69 197 ILE B O 1
ATOM 3340 N N . LYS B 1 198 ? -6.242 22.469 -12.406 1 98.38 198 LYS B N 1
ATOM 3341 C CA . LYS B 1 198 ? -7.547 22.344 -13.039 1 98.38 198 LYS B CA 1
ATOM 3342 C C . LYS B 1 198 ? -8.492 21.5 -12.188 1 98.38 198 LYS B C 1
ATOM 3344 O O . LYS B 1 198 ? -9.664 21.844 -12.031 1 98.38 198 LYS B O 1
ATOM 3349 N N . TYR B 1 199 ? -7.988 20.422 -11.695 1 98.31 199 TYR B N 1
ATOM 3350 C CA . TYR B 1 199 ? -8.781 19.531 -10.844 1 98.31 199 TYR B CA 1
ATOM 3351 C C . TYR B 1 199 ? -9.273 20.281 -9.602 1 98.31 199 TYR B C 1
ATOM 3353 O O . TYR B 1 199 ? -10.453 20.172 -9.242 1 98.31 199 TYR B O 1
ATOM 3361 N N . ALA B 1 200 ? -8.352 20.984 -8.93 1 98.06 200 ALA B N 1
ATOM 3362 C CA . ALA B 1 200 ? -8.688 21.75 -7.727 1 98.06 200 ALA B CA 1
ATOM 3363 C C . ALA B 1 200 ? -9.781 22.766 -8.008 1 98.06 200 ALA B C 1
ATOM 3365 O O . ALA B 1 200 ? -10.742 22.891 -7.242 1 98.06 200 ALA B O 1
ATOM 3366 N N . ARG B 1 201 ? -9.641 23.453 -9.07 1 97.75 201 ARG B N 1
ATOM 3367 C CA . ARG B 1 201 ? -10.617 24.469 -9.477 1 97.75 201 ARG B CA 1
ATOM 3368 C C . ARG B 1 201 ? -11.977 23.828 -9.75 1 97.75 201 ARG B C 1
ATOM 3370 O O . ARG B 1 201 ? -13.008 24.312 -9.273 1 97.75 201 ARG B O 1
ATOM 3377 N N . ASN B 1 202 ? -12.016 22.75 -10.523 1 98.38 202 ASN B N 1
ATOM 3378 C CA . ASN B 1 202 ? -13.258 22.078 -10.906 1 98.38 202 ASN B CA 1
ATOM 3379 C C . ASN B 1 202 ? -13.992 21.516 -9.695 1 98.38 202 ASN B C 1
ATOM 3381 O O . ASN B 1 202 ? -15.227 21.547 -9.648 1 98.38 202 ASN B O 1
ATOM 3385 N N . MET B 1 203 ? -13.25 21.062 -8.727 1 98 203 MET B N 1
ATOM 3386 C CA . MET B 1 203 ? -13.852 20.391 -7.574 1 98 203 MET B CA 1
ATOM 3387 C C . MET B 1 203 ? -14.094 21.391 -6.441 1 98 203 MET B C 1
ATOM 3389 O O . MET B 1 203 ? -14.812 21.094 -5.488 1 98 203 MET B O 1
ATOM 3393 N N . GLY B 1 204 ? -13.461 22.531 -6.508 1 97.25 204 GLY B N 1
ATOM 3394 C CA . GLY B 1 204 ? -13.531 23.516 -5.441 1 97.25 204 GLY B CA 1
ATOM 3395 C C . GLY B 1 204 ? -12.664 23.172 -4.246 1 97.25 204 GLY B C 1
ATOM 3396 O O . GLY B 1 204 ? -13.031 23.438 -3.104 1 97.25 204 GLY B O 1
ATOM 3397 N N . PHE B 1 205 ? -11.555 22.453 -4.477 1 98.19 205 PHE B N 1
ATOM 3398 C CA . PHE B 1 205 ? -10.656 22.062 -3.398 1 98.19 205 PHE B CA 1
ATOM 3399 C C . PHE B 1 205 ? -9.539 23.078 -3.215 1 98.19 205 PHE B C 1
ATOM 3401 O O . PHE B 1 205 ? -9.148 23.75 -4.168 1 98.19 205 PHE B O 1
ATOM 3408 N N . LEU B 1 206 ? -9.07 23.234 -2.002 1 98.19 206 LEU B N 1
ATOM 3409 C CA . LEU B 1 206 ? -7.922 24.094 -1.732 1 98.19 206 LEU B CA 1
ATOM 3410 C C . LEU B 1 206 ? -6.633 23.453 -2.238 1 98.19 206 LEU B C 1
ATOM 3412 O O . LEU B 1 206 ? -6.434 22.25 -2.09 1 98.19 206 LEU B O 1
ATOM 3416 N N . LEU B 1 207 ? -5.871 24.25 -2.938 1 98.06 207 LEU B N 1
ATOM 3417 C CA . LEU B 1 207 ? -4.531 23.875 -3.381 1 98.06 207 LEU B CA 1
ATOM 3418 C C . LEU B 1 207 ? -3.475 24.75 -2.721 1 98.06 207 LEU B C 1
ATOM 3420 O O . LEU B 1 207 ? -3.551 25.984 -2.785 1 98.06 207 LEU B O 1
ATOM 3424 N N . ILE B 1 208 ? -2.525 24.125 -2.035 1 97.25 208 ILE B N 1
ATOM 3425 C CA . ILE B 1 208 ? -1.456 24.828 -1.342 1 97.25 208 ILE B CA 1
ATOM 3426 C C . ILE B 1 208 ? -0.101 24.297 -1.804 1 97.25 208 ILE B C 1
ATOM 3428 O O . ILE B 1 208 ? 0.082 23.094 -1.952 1 97.25 208 ILE B O 1
ATOM 3432 N N . GLU B 1 209 ? 0.844 25.156 -2.018 1 95.5 209 GLU B N 1
ATOM 3433 C CA . GLU B 1 209 ? 2.193 24.75 -2.395 1 95.5 209 GLU B CA 1
ATOM 3434 C C . GLU B 1 209 ? 3.107 24.672 -1.175 1 95.5 209 GLU B C 1
ATOM 3436 O O . GLU B 1 209 ? 2.943 25.438 -0.221 1 95.5 209 GLU B O 1
ATOM 3441 N N . GLY B 1 210 ? 4.09 23.766 -1.291 1 94.75 210 GLY B N 1
ATOM 3442 C CA . GLY B 1 210 ? 5.047 23.609 -0.206 1 94.75 210 GLY B CA 1
ATOM 3443 C C . GLY B 1 210 ? 5.684 24.906 0.233 1 94.75 210 GLY B C 1
ATOM 3444 O O . GLY B 1 210 ? 5.855 25.141 1.43 1 94.75 210 GLY B O 1
ATOM 3445 N N . LYS B 1 211 ? 6 25.781 -0.68 1 92.88 211 LYS B N 1
ATOM 3446 C CA . LYS B 1 211 ? 6.66 27.031 -0.367 1 92.88 211 LYS B CA 1
ATOM 3447 C C . LYS B 1 211 ? 5.766 27.938 0.485 1 92.88 211 LYS B C 1
ATOM 3449 O O . LYS B 1 211 ? 6.254 28.703 1.316 1 92.88 211 LYS B O 1
ATOM 3454 N N . GLU B 1 212 ? 4.461 27.844 0.265 1 92.88 212 GLU B N 1
ATOM 3455 C CA . GLU B 1 212 ? 3.514 28.625 1.059 1 92.88 212 GLU B CA 1
ATOM 3456 C C . GLU B 1 212 ? 3.475 28.125 2.504 1 92.88 212 GLU B C 1
ATOM 3458 O O . GLU B 1 212 ? 3.393 28.938 3.434 1 92.88 212 GLU B O 1
ATOM 3463 N N . ILE B 1 213 ? 3.551 26.844 2.639 1 93.69 213 ILE B N 1
ATOM 3464 C CA . ILE B 1 213 ? 3.549 26.266 3.973 1 93.69 213 ILE B CA 1
ATOM 3465 C C . ILE B 1 213 ? 4.832 26.641 4.711 1 93.69 213 ILE B C 1
ATOM 3467 O O . ILE B 1 213 ? 4.785 27.062 5.867 1 93.69 213 ILE B O 1
ATOM 3471 N N . LEU B 1 214 ? 5.906 26.547 4.02 1 91.88 214 LEU B N 1
ATOM 3472 C CA . LEU B 1 214 ? 7.195 26.875 4.613 1 91.88 214 LEU B CA 1
ATOM 3473 C C . LEU B 1 214 ? 7.246 28.344 5.027 1 91.88 214 LEU B C 1
ATOM 3475 O O . LEU B 1 214 ? 7.785 28.672 6.086 1 91.88 214 LEU B O 1
ATOM 3479 N N . LYS B 1 215 ? 6.723 29.172 4.227 1 90.19 215 LYS B N 1
ATOM 3480 C CA . LYS B 1 215 ? 6.707 30.594 4.516 1 90.19 215 LYS B CA 1
ATOM 3481 C C . LYS B 1 215 ? 5.926 30.891 5.793 1 90.19 215 LYS B C 1
ATOM 3483 O O . LYS B 1 215 ? 6.324 31.75 6.59 1 90.19 215 LYS B O 1
ATOM 3488 N N . GLU B 1 216 ? 4.855 30.219 5.949 1 85.69 216 GLU B N 1
ATOM 3489 C CA . GLU B 1 216 ? 3.986 30.469 7.094 1 85.69 216 GLU B CA 1
ATOM 3490 C C . GLU B 1 216 ? 4.586 29.922 8.383 1 85.69 216 GLU B C 1
ATOM 3492 O O . GLU B 1 216 ? 4.363 30.469 9.461 1 85.69 216 GLU B O 1
ATOM 3497 N N . VAL B 1 217 ? 5.27 28.781 8.227 1 81.06 217 VAL B N 1
ATOM 3498 C CA . VAL B 1 217 ? 5.703 28.109 9.445 1 81.06 217 VAL B CA 1
ATOM 3499 C C . VAL B 1 217 ? 7.105 28.594 9.828 1 81.06 217 VAL B C 1
ATOM 3501 O O . VAL B 1 217 ? 7.457 28.609 11.008 1 81.06 217 VAL B O 1
ATOM 3504 N N . ILE B 1 218 ? 7.922 28.672 8.859 1 67.25 218 ILE B N 1
ATOM 3505 C CA . ILE B 1 218 ? 9.266 29.172 9.148 1 67.25 218 ILE B CA 1
ATOM 3506 C C . ILE B 1 218 ? 9.211 30.656 9.438 1 67.25 218 ILE B C 1
ATOM 3508 O O . ILE B 1 218 ? 9.961 31.156 10.281 1 67.25 218 ILE B O 1
ATOM 3512 N N . ALA B 1 219 ? 8.219 31.391 8.922 1 56.56 219 ALA B N 1
ATOM 3513 C CA . ALA B 1 219 ? 8.18 32.812 9.242 1 56.56 219 ALA B CA 1
ATOM 3514 C C . ALA B 1 219 ? 7.754 33.062 10.688 1 56.56 219 ALA B C 1
ATOM 3516 O O . ALA B 1 219 ? 7 32.25 11.25 1 56.56 219 ALA B O 1
#

Nearest PDB structures (foldseek):
  1pvw-assembly1_A  TM=9.103E-01  e=1.346E-26  Methanocaldococcus jannaschii
  1snn-assembly1_B  TM=9.086E-01  e=7.410E-26  Methanocaldococcus jannaschii
  6mnz-assembly1_B  TM=8.604E-01  e=5.052E-17  Acinetobacter baumannii
  4p77-assembly1_A  TM=8.419E-01  e=2.605E-16  Vibrio cholerae O1 biovar El Tor str. N16961
  3ls6-assembly1_B  TM=8.390E-01  e=1.435E-15  Salmonella enterica subsp. enterica serovar Typhimurium

Secondary structure (DSSP, 8-state):
---HHHHHHHHHTT--EEEE--TTTT--EEEEEEGGG--HHHHHHIIIIIBS--EEEE-HHHHHHTT---HHHHHHTSTTGGG----TTSSPP-EEEEEEETT-SSS-SHHHHHHHHHHHHHHHHHHHH-HHHHHHHHHHHEEEEEEEEEEE---TTT--SHHHHHHHHHHHTT--SEEEEEEBB-SSSBPPHHHHHHHHHHHT-EEEEHHHHHHHHH-/---HHHHHHHHHTT--EEEE--TTTT--EEEEEEGGG--HHHHHHIIIIIBS--EEEE-HHHHHHTT---HHHHHHTSTTGGG----TTSSPP-EEEEEEETT-SSS-SHHHHHHHHHHHHHHHHHHHH-HHHHHHHHHHHEEEEEEEEEEE---TTT--SHHHHHHHHHHHTT--SEEEEEEBB-SSSBPPHHHHHHHHHHHT-EEEEHHHHHHHHH-

Foldseek 3Di:
DPDLQVLQVCQVVFHWEWEQEDVPFQQFIKIKHFLQPFALVSLVCCCPFQNFQKAKFAEQVLCVLLVWDAVLVVCCPDPNVVVNDQDPSGDGFQWTAAKWFPPADQQAHSHRVSVRQNVVLVLQVCCVVPSVVSSVCPVVGMDPDHRHTYGYDPECVVDRDPSRLQLLSCVSSPHHSIMIIGIHPDVPGGDHPVVVVVVCVVVVHHYHYSVRSCVSRVD/DPDLQVLQVCQVVFHWEWEQEDVPFQQFIKIKHFLQPFALVSLVCCCPFQNFQKAKFAEQVLCVLLVWDAVLVVCCPDPNVVVNDQDPSRDGFQWTAAKWFPPADQQAHSHRVSVRQNVVLVLQVCCVVPSVVSSVCPVVGMDPDHRHTYGYDPECVVDRDPSRLQLLSCVSSPHHSIMIIGIHPDVPGGDHPVRVVVVCVVVVHHYHYSVRSCVSRVD

Organism: Acidianus infernus (NCBI:txid12915)